Protein AF-0000000067284577 (afdb_homodimer)

pLDDT: mean 89.36, std 8.17, range [52.97, 98.12]

Foldseek 3Di:
DAWLVVVCVVLVHDSVVQVVCCVVVQANAPDADPVPRTGHHDPVCSVSVVQQVVVVVLVDDPVLSSLVPPVPQDPVNVVVRSVVSVVVVVVVVLVVVLVVLVVVVQVVVCVVVVDGDPKDKDKDKDAKFKKKKFKDWQFAPPVHRPCLVVRLVVRCVVCVVQVWDFPPKWKKWWQDDPPDGGGTIIMTITTGPDDDDADPRIDIDMDHIFIWTKIKDWFALVCVVVRVVVSVVVCVSSQKDFDGIKMKIWPDDDVPCRGTTIIMTITGIDHHDD/DAWLVVVCVVLVHDSVVQVVCCVVVQANAPDADPVPRTGHHDPVCSVSVVQQVVVVVLVDDNVLSSLVPPVPDDPVNVVVRSVVSVVVVVVVVLVVVLVVLVVVVQVVCCVVVVDGDPKDKDKDKDAKFKKKKFKDWQFAPPVHRPCLVVRLVVRCVVCVVQVWDFPPKWKKWWQDDPPDGGRTIIMTITTGPDDDDADPRIDIDMDHIFIWTKIKDWFALVCVVVRVVVSVVVCVSSQKDFDGIKMKIWPDDDVPCRGTTIIMTITGIDHHDD

Solvent-accessible surface area (backbone atoms only — not comparable to full-atom values): 29549 Å² total; per-residue (Å²): 123,30,48,46,68,58,48,18,64,76,67,62,42,56,56,67,55,49,51,49,32,31,74,72,62,67,49,63,56,79,42,64,39,86,88,77,63,47,45,22,33,49,82,82,47,48,51,59,51,35,40,53,53,30,46,42,68,60,65,50,49,72,68,57,48,46,49,57,71,36,90,78,49,45,55,63,56,52,47,52,54,50,49,53,48,47,52,52,49,52,52,52,47,51,53,50,50,53,39,47,52,51,45,52,52,52,47,51,47,30,69,73,68,60,36,78,73,91,68,40,60,33,79,45,64,44,72,60,44,43,30,38,26,22,69,46,68,30,59,63,53,75,94,44,68,60,61,48,68,57,32,37,48,50,39,52,52,50,34,52,73,66,73,41,71,59,75,76,38,44,32,40,39,29,72,44,63,89,85,55,59,54,56,36,39,34,27,26,26,33,40,40,87,61,91,66,87,60,54,96,67,37,43,60,51,70,47,70,64,43,42,22,46,29,30,54,43,72,34,45,56,88,56,47,61,55,47,53,52,52,45,53,51,46,35,60,74,70,46,38,39,80,72,55,58,31,36,40,37,34,74,37,72,54,94,88,46,52,60,62,25,32,36,32,42,34,36,26,42,44,75,57,81,125,121,31,48,46,69,58,49,20,63,76,68,62,43,57,57,68,56,50,51,49,32,31,75,71,61,68,49,62,56,79,40,63,40,86,89,77,65,47,46,21,33,48,82,84,47,49,49,58,52,34,40,51,53,28,46,41,68,60,65,50,50,73,68,59,47,44,50,58,69,37,92,76,50,46,54,63,57,52,47,50,53,50,50,50,48,46,51,50,49,53,52,51,46,52,53,49,50,53,40,45,52,51,44,51,51,51,48,50,47,30,67,72,66,60,36,77,72,93,67,39,60,34,80,45,64,44,72,61,45,42,28,38,26,22,69,48,69,29,60,63,55,76,95,44,69,61,60,47,67,57,32,38,49,51,38,52,51,51,33,52,73,66,73,41,72,59,75,76,40,44,31,39,38,30,74,45,63,90,84,58,60,55,56,36,38,34,26,25,26,33,39,40,87,62,91,67,87,61,55,98,66,35,44,61,49,71,46,70,65,43,42,23,47,29,30,54,40,72,33,46,56,87,56,47,60,55,49,52,53,52,45,53,52,48,34,59,74,68,46,38,40,78,72,55,58,32,35,38,37,34,72,38,72,53,92,88,46,50,61,63,26,33,38,33,40,35,36,26,43,44,75,55,82,124

Nearest PDB structures (foldseek):
  6xl6-assembly1_H  TM=8.225E-01  e=4.166E-22  Escherichia coli
  6wl5-assembly4_D  TM=8.149E-01  e=1.110E-11  Escherichia coli
  3q1m-assembly1_A  TM=4.261E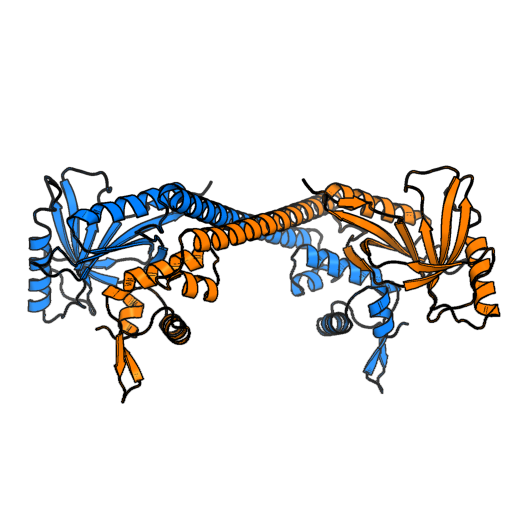-01  e=1.362E-14  Bacillus subtilis
  7zhe-assembly1_A  TM=8.288E-01  e=1.623E-09  Ruminiclostridium cellulolyticum
  3iao-assembly1_A-2  TM=4.170E-01  e=2.390E-13  Bacillus subtilis

Secondary structure (DSSP, 8-state):
-EEHHHHHHHHT--HHHHHHHHHTTSS--SEE-TTT--EEE-GGGHHHHHHHHHHHHTT--HHHHHHHHSTT--HHHHHHHHHHHHHHHHHHHHHHHHHHHHHHHHHHHHHHHSS--S---EEEEEPPEEEEEEEEEEEE-SSS-TTHHHHHHHHHHHHHHTT----S-EEEEE-S-TT--EEEEEEEEEEESS-----SSEEEEEEPPEEEEEEEEEE-GGGHHHHHHHHHHHHHHTTEEE-S-EEEEEEE--TT-TTSEEEEEEEEEEE---/-EEHHHHHHHHT--HHHHHHHHHTTSS--SEE-TTT--EEE-GGGHHHHHHHHHHHHTT--HHHHHHHHSTT--HHHHHHHHHHHHHHHHHHHHHHHHHHHHHHHHHHHHHHHSS--S---EEEEEPPEEEEEEEEEEEE-SSS-TTHHHHHHHHHHHHHHTT----S-EEEEE-S-TT--EEEEEEEEEEESS-----SSEEEEEEPPEEEEEEEEEE-GGGHHHHHHHHHHHHHHTTEEE-S-EEEEEEE--TT-TTSEEEEEEEEEEE---

Structure (mmCIF, N/CA/C/O backbone):
data_AF-0000000067284577-model_v1
#
loop_
_entity.id
_entity.type
_entity.pdbx_description
1 polymer 'Transcriptional regulator, MerR family'
#
loop_
_atom_site.group_PDB
_atom_site.id
_atom_site.type_symbol
_atom_site.label_atom_id
_atom_site.label_alt_id
_atom_site.label_comp_id
_atom_site.label_asym_id
_atom_site.label_entity_id
_atom_site.label_seq_id
_atom_site.pdbx_PDB_ins_code
_atom_site.Cartn_x
_atom_site.Cartn_y
_atom_site.Cartn_z
_atom_site.occupancy
_atom_site.B_iso_or_equiv
_atom_site.auth_seq_id
_atom_site.auth_comp_id
_atom_site.auth_asym_id
_atom_site.auth_atom_id
_atom_site.pdbx_PDB_model_num
ATOM 1 N N . MET A 1 1 ? -10.055 38 3.363 1 83 1 MET A N 1
ATOM 2 C CA . MET A 1 1 ? -9.969 37.094 2.221 1 83 1 MET A CA 1
ATOM 3 C C . MET A 1 1 ? -8.531 37 1.719 1 83 1 MET A C 1
ATOM 5 O O . MET A 1 1 ? -7.797 37.969 1.718 1 83 1 MET A O 1
ATOM 9 N N . LEU A 1 2 ? -8.133 35.781 1.463 1 89.56 2 LEU A N 1
ATOM 10 C CA . LEU A 1 2 ? -6.77 35.5 1.021 1 89.56 2 LEU A CA 1
ATOM 11 C C . LEU A 1 2 ? -6.773 34.875 -0.371 1 89.56 2 LEU A C 1
ATOM 13 O O . LEU A 1 2 ? -7.598 34 -0.664 1 89.56 2 LEU A O 1
ATOM 17 N N . ARG A 1 3 ? -5.887 35.406 -1.19 1 90.75 3 ARG A N 1
ATOM 18 C CA . ARG A 1 3 ? -5.695 34.719 -2.465 1 90.75 3 ARG A CA 1
ATOM 19 C C . ARG A 1 3 ? -5.203 33.281 -2.25 1 90.75 3 ARG A C 1
ATOM 21 O O . ARG A 1 3 ? -4.555 33 -1.244 1 90.75 3 ARG A O 1
ATOM 28 N N . ILE A 1 4 ? -5.473 32.469 -3.215 1 92.62 4 ILE A N 1
ATOM 29 C CA . ILE A 1 4 ? -5.188 31.062 -3.08 1 92.62 4 ILE A CA 1
ATOM 30 C C . ILE A 1 4 ? -3.691 30.844 -2.85 1 92.62 4 ILE A C 1
ATOM 32 O O . ILE A 1 4 ? -3.289 29.953 -2.109 1 92.62 4 ILE A O 1
ATOM 36 N N . GLY A 1 5 ? -2.799 31.609 -3.443 1 91.06 5 GLY A N 1
ATOM 37 C CA . GLY A 1 5 ? -1.363 31.5 -3.238 1 91.06 5 GLY A CA 1
ATOM 38 C C . GLY A 1 5 ? -0.946 31.703 -1.795 1 91.06 5 GLY A C 1
ATOM 39 O O . GLY A 1 5 ? -0.151 30.938 -1.253 1 91.06 5 GLY A O 1
ATOM 40 N N . TYR A 1 6 ? -1.481 32.75 -1.244 1 88.19 6 TYR A N 1
ATOM 41 C CA . TYR A 1 6 ? -1.166 33.031 0.151 1 88.19 6 TYR A CA 1
ATOM 42 C C . TYR A 1 6 ? -1.741 31.969 1.069 1 88.19 6 TYR A C 1
ATOM 44 O O . TYR A 1 6 ? -1.07 31.516 2 1 88.19 6 TYR A O 1
ATOM 52 N N . PHE A 1 7 ? -2.949 31.594 0.809 1 92.5 7 PHE A N 1
ATOM 53 C CA . PHE A 1 7 ? -3.586 30.547 1.588 1 92.5 7 PHE A CA 1
ATOM 54 C C . PHE A 1 7 ? -2.779 29.25 1.515 1 92.5 7 PHE A C 1
ATOM 56 O O . PHE A 1 7 ? -2.633 28.547 2.516 1 92.5 7 PHE A O 1
ATOM 63 N N . SER A 1 8 ? -2.254 28.953 0.362 1 93.81 8 SER A N 1
ATOM 64 C CA . SER A 1 8 ? -1.396 27.797 0.16 1 93.81 8 SER A CA 1
ATOM 65 C C . SER A 1 8 ? -0.155 27.859 1.043 1 93.81 8 SER A C 1
ATOM 67 O O . SER A 1 8 ? 0.21 26.875 1.688 1 93.81 8 SER A O 1
ATOM 69 N N . ARG A 1 9 ? 0.398 28.969 1.199 1 88.5 9 ARG A N 1
ATOM 70 C CA . ARG A 1 9 ? 1.612 29.156 1.987 1 88.5 9 ARG A CA 1
ATOM 71 C C . ARG A 1 9 ? 1.335 28.969 3.475 1 88.5 9 ARG A C 1
ATOM 73 O O . ARG A 1 9 ? 2.084 28.281 4.168 1 88.5 9 ARG A O 1
ATOM 80 N N . ILE A 1 10 ? 0.249 29.531 3.891 1 88.31 10 ILE A N 1
ATOM 81 C CA . ILE A 1 10 ? -0.082 29.484 5.309 1 88.31 10 ILE A CA 1
ATOM 82 C C . ILE A 1 10 ? -0.456 28.047 5.707 1 88.31 10 ILE A C 1
ATOM 84 O O . ILE A 1 10 ? -0.113 27.594 6.801 1 88.31 10 ILE A O 1
ATOM 88 N N . SER A 1 11 ? -1.151 27.391 4.895 1 91.5 11 SER A N 1
ATOM 89 C CA . SER A 1 11 ? -1.652 26.047 5.211 1 91.5 11 SER A CA 1
ATOM 90 C C . SER A 1 11 ? -0.618 24.984 4.887 1 91.5 11 SER A C 1
ATOM 92 O O . SER A 1 11 ? -0.752 23.828 5.312 1 91.5 11 SER A O 1
ATOM 94 N N . GLN A 1 12 ? 0.369 25.328 4.141 1 92.5 12 GLN A N 1
ATOM 95 C CA . GLN A 1 12 ? 1.373 24.391 3.648 1 92.5 12 GLN A CA 1
ATOM 96 C C . GLN A 1 12 ? 0.736 23.312 2.777 1 92.5 12 GLN A C 1
ATOM 98 O O . GLN A 1 12 ? 1.044 22.125 2.926 1 92.5 12 GLN A O 1
ATOM 103 N N . VAL A 1 13 ? -0.274 23.703 1.984 1 94.44 13 VAL A N 1
ATOM 104 C CA . VAL A 1 13 ? -0.917 22.812 1.017 1 94.44 13 VAL A CA 1
ATOM 105 C C . VAL A 1 13 ? -0.779 23.406 -0.387 1 94.44 13 VAL A C 1
ATOM 107 O O . VAL A 1 13 ? -0.964 24.609 -0.587 1 94.44 13 VAL A O 1
ATOM 110 N N . ALA A 1 14 ? -0.468 22.594 -1.304 1 95.44 14 ALA A N 1
ATOM 111 C CA . ALA A 1 14 ? -0.216 23.047 -2.67 1 95.44 14 ALA A CA 1
ATOM 112 C C . ALA A 1 14 ? -1.476 23.641 -3.293 1 95.44 14 ALA A C 1
ATOM 114 O O . ALA A 1 14 ? -2.586 23.156 -3.037 1 95.44 14 ALA A O 1
ATOM 115 N N . VAL A 1 15 ? -1.222 24.641 -4.156 1 95.69 15 VAL A N 1
ATOM 116 C CA . VAL A 1 15 ? -2.307 25.344 -4.836 1 95.69 15 VAL A CA 1
ATOM 117 C C . VAL A 1 15 ? -3.141 24.344 -5.641 1 95.69 15 VAL A C 1
ATOM 119 O O . VAL A 1 15 ? -4.371 24.406 -5.633 1 95.69 15 VAL A O 1
ATOM 122 N N . GLN A 1 16 ? -2.445 23.422 -6.25 1 95.88 16 GLN A N 1
ATOM 123 C CA . GLN A 1 16 ? -3.145 22.438 -7.059 1 95.88 16 GLN A CA 1
ATOM 124 C C . GLN A 1 16 ? -4.074 21.578 -6.199 1 95.88 16 GLN A C 1
ATOM 126 O O . GLN A 1 16 ? -5.184 21.25 -6.617 1 95.88 16 GLN A O 1
ATOM 131 N N . THR A 1 17 ? -3.65 21.25 -5.094 1 95.81 17 THR A N 1
ATOM 132 C CA . THR A 1 17 ? -4.461 20.469 -4.168 1 95.81 17 THR A CA 1
ATOM 133 C C . THR A 1 17 ? -5.68 21.266 -3.711 1 95.81 17 THR A C 1
ATOM 135 O O . THR A 1 17 ? -6.789 20.734 -3.637 1 95.81 17 THR A O 1
ATOM 138 N N . LEU A 1 18 ? -5.5 22.578 -3.422 1 95.81 18 LEU A N 1
ATOM 139 C CA . LEU A 1 18 ? -6.605 23.438 -3.023 1 95.81 18 LEU A CA 1
ATOM 140 C C . LEU A 1 18 ? -7.637 23.547 -4.141 1 95.81 18 LEU A C 1
ATOM 142 O O . LEU A 1 18 ? -8.844 23.531 -3.885 1 95.81 18 LEU A O 1
ATOM 146 N N . ARG A 1 19 ? -7.148 23.625 -5.332 1 94.19 19 ARG A N 1
ATOM 147 C CA . ARG A 1 19 ? -8.039 23.672 -6.484 1 94.19 19 ARG A CA 1
ATOM 148 C C . ARG A 1 19 ? -8.836 22.375 -6.609 1 94.19 19 ARG A C 1
ATOM 150 O O . ARG A 1 19 ? -10.031 22.391 -6.918 1 94.19 19 ARG A O 1
ATOM 157 N N . TYR A 1 20 ? -8.109 21.375 -6.441 1 95.44 20 TYR A N 1
ATOM 158 C CA . TYR A 1 20 ? -8.758 20.062 -6.5 1 95.44 20 TYR A CA 1
ATOM 159 C C . TYR A 1 20 ? -9.836 19.938 -5.434 1 95.44 20 TYR A C 1
ATOM 161 O O . TYR A 1 20 ? -10.93 19.453 -5.707 1 95.44 20 TYR A O 1
ATOM 169 N N . TYR A 1 21 ? -9.555 20.359 -4.223 1 95.75 21 TYR A N 1
ATOM 170 C CA . TYR A 1 21 ? -10.531 20.312 -3.137 1 95.75 21 TYR A CA 1
ATOM 171 C C . TYR A 1 21 ? -11.734 21.188 -3.455 1 95.75 21 TYR A C 1
ATOM 173 O O . TYR A 1 21 ? -12.867 20.859 -3.088 1 95.75 21 TYR A O 1
ATOM 181 N N . ASP A 1 22 ? -11.5 22.312 -4.082 1 94.38 22 ASP A N 1
ATOM 182 C CA . ASP A 1 22 ? -12.586 23.172 -4.531 1 94.38 22 ASP A CA 1
ATOM 183 C C . ASP A 1 22 ? -13.469 22.453 -5.547 1 94.38 22 ASP A C 1
ATOM 185 O O . ASP A 1 22 ? -14.695 22.438 -5.41 1 94.38 22 ASP A O 1
ATOM 189 N N . LYS A 1 23 ? -12.812 21.812 -6.512 1 93.69 23 LYS A N 1
ATOM 190 C CA . LYS A 1 23 ? -13.531 21.078 -7.551 1 93.69 23 LYS A CA 1
ATOM 191 C C . LYS A 1 23 ? -14.414 19.984 -6.949 1 93.69 23 LYS A C 1
ATOM 193 O O . LYS A 1 23 ? -15.523 19.75 -7.422 1 93.69 23 LYS A O 1
ATOM 198 N N . LEU A 1 24 ? -13.992 19.406 -5.914 1 93 24 LEU A N 1
ATOM 199 C CA . LEU A 1 24 ? -14.719 18.297 -5.281 1 93 24 LEU A CA 1
ATOM 200 C C . LEU A 1 24 ? -15.742 18.828 -4.277 1 93 24 LEU A C 1
ATOM 202 O O . LEU A 1 24 ? -16.5 18.062 -3.689 1 93 24 LEU A O 1
ATOM 206 N N . GLY A 1 25 ? -15.695 20.109 -4.023 1 92.69 25 GLY A N 1
ATOM 207 C CA . GLY A 1 25 ? -16.625 20.719 -3.084 1 92.69 25 GLY A CA 1
ATOM 208 C C . GLY A 1 25 ? -16.203 20.531 -1.635 1 92.69 25 GLY A C 1
ATOM 209 O O . GLY A 1 25 ? -17 20.781 -0.722 1 92.69 25 GLY A O 1
ATOM 210 N N . LEU A 1 26 ? -15.047 20.094 -1.365 1 94.5 26 LEU A N 1
ATOM 211 C CA . LEU A 1 26 ? -14.555 19.859 -0.012 1 94.5 26 LEU A CA 1
ATOM 212 C C . LEU A 1 26 ? -14.195 21.188 0.67 1 94.5 26 LEU A C 1
ATOM 214 O O . LEU A 1 26 ? -14.508 21.375 1.847 1 94.5 26 LEU A O 1
ATOM 218 N N . LEU A 1 27 ? -13.516 22.078 -0.032 1 95.19 27 LEU A N 1
ATOM 219 C CA . LEU A 1 27 ? -13.094 23.391 0.44 1 95.19 27 LEU A CA 1
ATOM 220 C C . LEU A 1 27 ? -13.289 24.453 -0.645 1 95.19 27 LEU A C 1
ATOM 222 O O . LEU A 1 27 ? -12.359 24.734 -1.408 1 95.19 27 LEU A O 1
ATOM 226 N N . ARG A 1 28 ? -14.43 25.016 -0.614 1 94.88 28 ARG A N 1
ATOM 227 C CA . ARG A 1 28 ? -14.75 26.031 -1.614 1 94.88 28 ARG A CA 1
ATOM 228 C C . ARG A 1 28 ? -14.219 27.391 -1.197 1 94.88 28 ARG A C 1
ATOM 230 O O . ARG A 1 28 ? -14.297 27.766 -0.026 1 94.88 28 ARG A O 1
ATOM 237 N N . PRO A 1 29 ? -13.703 28.078 -2.225 1 95.31 29 PRO A N 1
ATOM 238 C CA . PRO A 1 29 ? -13.305 29.438 -1.893 1 95.31 29 PRO A CA 1
ATOM 239 C C . PRO A 1 29 ? -14.484 30.297 -1.441 1 95.31 29 PRO A C 1
ATOM 241 O O . PRO A 1 29 ? -15.625 30.062 -1.854 1 95.31 29 PRO A O 1
ATOM 244 N N . VAL A 1 30 ? -14.227 31.234 -0.555 1 94.81 30 VAL A N 1
ATOM 245 C CA . VAL A 1 30 ? -15.281 32.125 -0.06 1 94.81 30 VAL A CA 1
ATOM 246 C C . VAL A 1 30 ? -15.734 33.062 -1.176 1 94.81 30 VAL A C 1
ATOM 248 O O . VAL A 1 30 ? -16.891 33.5 -1.191 1 94.81 30 VAL A O 1
ATOM 251 N N . HIS A 1 31 ? -14.773 33.344 -2.086 1 92.69 31 HIS A N 1
ATOM 252 C CA . HIS A 1 31 ? -15.102 34.219 -3.201 1 92.69 31 HIS A CA 1
ATOM 253 C C . HIS A 1 31 ? -14.289 33.875 -4.441 1 92.69 31 HIS A C 1
ATOM 255 O O . HIS A 1 31 ? -13.117 33.5 -4.34 1 92.69 31 HIS A O 1
ATOM 261 N N . VAL A 1 32 ? -14.922 33.875 -5.559 1 91.56 32 VAL A N 1
ATOM 262 C CA . VAL A 1 32 ? -14.242 33.719 -6.84 1 91.56 32 VAL A CA 1
ATOM 263 C C . VAL A 1 32 ? -14.492 34.938 -7.719 1 91.56 32 VAL A C 1
ATOM 265 O O . VAL A 1 32 ? -15.648 35.312 -7.961 1 91.56 32 VAL A O 1
ATOM 268 N N . ASP A 1 33 ? -13.359 35.5 -8.094 1 88.81 33 ASP A N 1
ATOM 269 C CA . ASP A 1 33 ? -13.523 36.656 -8.953 1 88.81 33 ASP A CA 1
ATOM 270 C C . ASP A 1 33 ? -14.094 36.281 -10.312 1 88.81 33 ASP A C 1
ATOM 272 O O . ASP A 1 33 ? -13.555 35.406 -10.992 1 88.81 33 ASP A O 1
ATOM 276 N N . HIS A 1 34 ? -15.141 36.906 -10.695 1 86.81 34 HIS A N 1
ATOM 277 C CA . HIS A 1 34 ? -15.852 36.562 -11.922 1 86.81 34 HIS A CA 1
ATOM 278 C C . HIS A 1 34 ? -15.047 36.906 -13.156 1 86.81 34 HIS A C 1
ATOM 280 O O . HIS A 1 34 ? -15.227 36.312 -14.219 1 86.81 34 HIS A O 1
ATOM 286 N N . PHE A 1 35 ? -14.227 37.938 -13.031 1 87.38 35 PHE A N 1
ATOM 287 C CA . PHE A 1 35 ? -13.469 38.406 -14.18 1 87.38 35 PHE A CA 1
ATOM 288 C C . PHE A 1 35 ? -12.148 37.656 -14.312 1 87.38 35 PHE A C 1
ATOM 290 O O . PHE A 1 35 ? -11.766 37.25 -15.406 1 87.38 35 PHE A O 1
ATOM 297 N N . THR A 1 36 ? -11.43 37.312 -13.188 1 86.38 36 THR A N 1
ATOM 298 C CA . THR A 1 36 ? -10.078 36.75 -13.227 1 86.38 36 THR A CA 1
ATOM 299 C C . THR A 1 36 ? -10.102 35.281 -12.836 1 86.38 36 THR A C 1
ATOM 301 O O . THR A 1 36 ? -9.117 34.562 -13.031 1 86.38 36 THR A O 1
ATOM 304 N N . SER A 1 37 ? -11.188 34.844 -12.352 1 85.94 37 SER A N 1
ATOM 305 C CA . SER A 1 37 ? -11.359 33.469 -11.898 1 85.94 37 SER A CA 1
ATOM 306 C C . SER A 1 37 ? -10.461 33.156 -10.695 1 85.94 37 SER A C 1
ATOM 308 O O . SER A 1 37 ? -10.273 32 -10.336 1 85.94 37 SER A O 1
ATOM 310 N N . TYR A 1 38 ? -9.914 34.281 -10.156 1 89.31 38 TYR A N 1
ATOM 311 C CA . TYR A 1 38 ? -9.062 34.094 -8.992 1 89.31 38 TYR A CA 1
ATOM 312 C C . TYR A 1 38 ? -9.875 33.625 -7.789 1 89.31 38 TYR A C 1
ATOM 314 O O . TYR A 1 38 ? -10.969 34.156 -7.539 1 89.31 38 TYR A O 1
ATOM 322 N N . ARG A 1 39 ? -9.375 32.625 -7.047 1 91.56 39 ARG A N 1
ATOM 323 C CA . ARG A 1 39 ? -10.016 32.094 -5.855 1 91.56 39 ARG A CA 1
ATOM 324 C C . ARG A 1 39 ? -9.516 32.781 -4.598 1 91.56 39 ARG A C 1
ATOM 326 O O . ARG A 1 39 ? -8.312 33 -4.434 1 91.56 39 ARG A O 1
ATOM 333 N N . TYR A 1 40 ? -10.438 33.156 -3.734 1 94.5 40 TYR A N 1
ATOM 334 C CA . TYR A 1 40 ? -10.125 33.75 -2.443 1 94.5 40 TYR A CA 1
ATOM 335 C C . TYR A 1 40 ? -10.641 32.906 -1.298 1 94.5 40 TYR A C 1
ATOM 337 O O . TYR A 1 40 ? -11.789 32.438 -1.314 1 94.5 40 TYR A O 1
ATOM 345 N N . TYR A 1 41 ? -9.758 32.656 -0.357 1 95.38 41 TYR A N 1
ATOM 346 C CA . TYR A 1 41 ? -10.086 31.859 0.826 1 95.38 41 TYR A CA 1
ATOM 347 C C . TYR A 1 41 ? -10.055 32.719 2.082 1 95.38 41 TYR A C 1
ATOM 349 O O . TYR A 1 41 ? -9.531 33.844 2.061 1 95.38 41 TYR A O 1
ATOM 357 N N . SER A 1 42 ? -10.742 32.188 3.113 1 93.75 42 SER A N 1
ATOM 358 C CA . SER A 1 42 ? -10.703 32.812 4.43 1 93.75 42 SER A CA 1
ATOM 359 C C . SER A 1 42 ? -9.828 32 5.395 1 93.75 42 SER A C 1
ATOM 361 O O . SER A 1 42 ? -9.766 30.781 5.316 1 93.75 42 SER A O 1
ATOM 363 N N . ILE A 1 43 ? -9.133 32.719 6.328 1 91.19 43 ILE A N 1
ATOM 364 C CA . ILE A 1 43 ? -8.336 32.062 7.367 1 91.19 43 ILE A CA 1
ATOM 365 C C . ILE A 1 43 ? -9.234 31.156 8.195 1 91.19 43 ILE A C 1
ATOM 367 O O . ILE A 1 43 ? -8.766 30.141 8.734 1 91.19 43 ILE A O 1
ATOM 371 N N . GLU A 1 44 ? -10.492 31.469 8.25 1 91.69 44 GLU A N 1
ATOM 372 C CA . GLU A 1 44 ? -11.453 30.703 9.039 1 91.69 44 GLU A CA 1
ATOM 373 C C . GLU A 1 44 ? -11.711 29.344 8.414 1 91.69 44 GLU A C 1
ATOM 375 O O . GLU A 1 44 ? -12.336 28.469 9.031 1 91.69 44 GLU A O 1
ATOM 380 N N . GLN A 1 45 ? -11.188 29.109 7.25 1 94.06 45 GLN A N 1
ATOM 381 C CA . GLN A 1 45 ? -11.367 27.828 6.582 1 94.06 45 GLN A CA 1
ATOM 382 C C . GLN A 1 45 ? -10.25 26.859 6.945 1 94.06 45 GLN A C 1
ATOM 384 O O . GLN A 1 45 ? -10.289 25.688 6.57 1 94.06 45 GLN A O 1
ATOM 389 N N . LEU A 1 46 ? -9.234 27.25 7.711 1 93.56 46 LEU A N 1
ATOM 390 C CA . LEU A 1 46 ? -8.07 26.453 8.047 1 93.56 46 LEU A CA 1
ATOM 391 C C . LEU A 1 46 ? -8.477 25.219 8.859 1 93.56 46 LEU A C 1
ATOM 393 O O . LEU A 1 46 ? -8.008 24.109 8.594 1 93.56 46 LEU A O 1
ATOM 397 N N . PRO A 1 47 ? -9.383 25.391 9.828 1 91.62 47 PRO A N 1
ATOM 398 C CA . PRO A 1 47 ? -9.781 24.203 10.594 1 91.62 47 PRO A CA 1
ATOM 399 C C . PRO A 1 47 ? -10.43 23.141 9.711 1 91.62 47 PRO A C 1
ATOM 401 O O . PRO A 1 47 ? -10.18 21.938 9.898 1 91.62 47 PRO A O 1
ATOM 404 N N . ARG A 1 48 ? -11.258 23.609 8.828 1 92 48 ARG A N 1
ATOM 405 C CA . ARG A 1 48 ? -11.867 22.656 7.902 1 92 48 ARG A CA 1
ATOM 406 C C . ARG A 1 48 ? -10.812 21.953 7.062 1 92 48 ARG A C 1
ATOM 408 O O . ARG A 1 48 ? -10.875 20.734 6.863 1 92 48 ARG A O 1
ATOM 415 N N . LEU A 1 49 ? -9.844 22.688 6.543 1 94.81 49 LEU A N 1
ATOM 416 C CA . LEU A 1 49 ? -8.75 22.109 5.773 1 94.81 49 LEU A CA 1
ATOM 417 C C . LEU A 1 49 ? -7.98 21.094 6.613 1 94.81 49 LEU A C 1
ATOM 419 O O . LEU A 1 49 ? -7.66 20 6.133 1 94.81 49 LEU A O 1
ATOM 423 N N . ASN A 1 50 ? -7.691 21.391 7.836 1 93.5 50 ASN A N 1
ATOM 424 C CA . ASN A 1 50 ? -6.992 20.484 8.734 1 93.5 50 ASN A CA 1
ATOM 425 C C . ASN A 1 50 ? -7.766 19.172 8.914 1 93.5 50 ASN A C 1
ATOM 427 O O . ASN A 1 50 ? -7.168 18.094 8.969 1 93.5 50 ASN A O 1
ATOM 431 N N . ARG A 1 51 ? -9.031 19.375 9.055 1 91.56 51 ARG A N 1
ATOM 432 C CA . ARG A 1 51 ? -9.883 18.203 9.195 1 91.56 51 ARG A CA 1
ATOM 433 C C . ARG A 1 51 ? -9.797 17.312 7.953 1 91.56 51 ARG A C 1
ATOM 435 O O . ARG A 1 51 ? -9.68 16.094 8.062 1 91.56 51 ARG A O 1
ATOM 442 N N . ILE A 1 52 ? -9.891 17.922 6.82 1 94.38 52 ILE A N 1
ATOM 443 C CA . ILE A 1 52 ? -9.766 17.188 5.566 1 94.38 52 ILE A CA 1
ATOM 444 C C . ILE A 1 52 ? -8.438 16.438 5.543 1 94.38 52 ILE A C 1
ATOM 446 O O . ILE A 1 52 ? -8.414 15.227 5.266 1 94.38 52 ILE A O 1
ATOM 450 N N . LEU A 1 53 ? -7.359 17.078 5.867 1 94.88 53 LEU A N 1
ATOM 451 C CA . LEU A 1 53 ? -6.023 16.484 5.84 1 94.88 53 LEU A CA 1
ATOM 452 C C . LEU A 1 53 ? -5.902 15.359 6.859 1 94.88 53 LEU A C 1
ATOM 454 O O . LEU A 1 53 ? -5.309 14.32 6.574 1 94.88 53 LEU A O 1
ATOM 458 N N . ALA A 1 54 ? -6.426 15.562 8.023 1 91.56 54 ALA A N 1
ATOM 459 C CA . ALA A 1 54 ? -6.367 14.555 9.086 1 91.56 54 ALA A CA 1
ATOM 460 C C . ALA A 1 54 ? -7.129 13.297 8.68 1 91.56 54 ALA A C 1
ATOM 462 O O . ALA A 1 54 ? -6.645 12.18 8.883 1 91.56 54 ALA A O 1
ATOM 463 N N . LEU A 1 55 ? -8.344 13.516 8.18 1 91.56 55 LEU A N 1
ATOM 464 C CA . LEU A 1 55 ? -9.156 12.383 7.758 1 91.56 55 LEU A CA 1
ATOM 465 C C . LEU A 1 55 ? -8.492 11.641 6.598 1 91.56 55 LEU A C 1
ATOM 467 O O . LEU A 1 55 ? -8.531 10.414 6.535 1 91.56 55 LEU A O 1
ATOM 471 N N . LYS A 1 56 ? -7.914 12.422 5.707 1 93 56 LYS A N 1
ATOM 472 C CA . LYS A 1 56 ? -7.156 11.828 4.609 1 93 56 LYS A CA 1
ATOM 473 C C . LYS A 1 56 ? -6.008 10.977 5.137 1 93 56 LYS A C 1
ATOM 475 O O . LYS A 1 56 ? -5.758 9.883 4.625 1 93 56 LYS A O 1
ATOM 480 N N . ASP A 1 57 ? -5.336 11.469 6.125 1 90.81 57 ASP A N 1
ATOM 481 C CA . ASP A 1 57 ? -4.203 10.766 6.719 1 90.81 57 ASP A CA 1
ATOM 482 C C . ASP A 1 57 ? -4.641 9.43 7.328 1 90.81 57 ASP A C 1
ATOM 484 O O . ASP A 1 57 ? -3.842 8.5 7.43 1 90.81 57 ASP A O 1
ATOM 488 N N . LEU A 1 58 ? -5.941 9.391 7.734 1 88.44 58 LEU A N 1
ATOM 489 C CA . LEU A 1 58 ? -6.484 8.148 8.266 1 88.44 58 LEU A CA 1
ATOM 490 C C . LEU A 1 58 ? -6.762 7.148 7.148 1 88.44 58 LEU A C 1
ATOM 492 O O . LEU A 1 58 ? -7.027 5.973 7.41 1 88.44 58 LEU A O 1
ATOM 496 N N . GLY A 1 59 ? -6.695 7.641 5.953 1 90.12 59 GLY A N 1
ATOM 497 C CA . GLY A 1 59 ? -6.863 6.738 4.824 1 90.12 59 GLY A CA 1
ATOM 498 C C . GLY A 1 59 ? -8.258 6.785 4.227 1 90.12 59 GLY A C 1
ATOM 499 O O . GLY A 1 59 ? -8.617 5.926 3.42 1 90.12 59 GLY A O 1
ATOM 500 N N . LEU A 1 60 ? -9.086 7.73 4.629 1 91 60 LEU A N 1
ATOM 501 C CA . LEU A 1 60 ? -10.414 7.867 4.043 1 91 60 LEU A CA 1
ATOM 502 C C . LEU A 1 60 ? -10.336 8.5 2.656 1 91 60 LEU A C 1
ATOM 504 O O . LEU A 1 60 ? -9.477 9.352 2.404 1 91 60 LEU A O 1
ATOM 508 N N . SER A 1 61 ? -11.211 8.039 1.804 1 92.25 61 SER A N 1
ATOM 509 C CA . SER A 1 61 ? -11.281 8.617 0.463 1 92.25 61 SER A CA 1
ATOM 510 C C . SER A 1 61 ? -11.859 10.023 0.494 1 92.25 61 SER A C 1
ATOM 512 O O . SER A 1 61 ? -12.547 10.398 1.448 1 92.25 61 SER A O 1
ATOM 514 N N . LEU A 1 62 ? -11.586 10.766 -0.551 1 93.06 62 LEU A N 1
ATOM 515 C CA . LEU A 1 62 ? -12.102 12.133 -0.624 1 93.06 62 LEU A CA 1
ATOM 516 C C . LEU A 1 62 ? -13.625 12.133 -0.648 1 93.06 62 LEU A C 1
ATOM 518 O O . LEU A 1 62 ? -14.25 13.055 -0.115 1 93.06 62 LEU A O 1
ATOM 522 N N . ASN A 1 63 ? -14.219 11.102 -1.231 1 90.69 63 ASN A N 1
ATOM 523 C CA . ASN A 1 63 ? -15.672 10.984 -1.223 1 90.69 63 ASN A CA 1
ATOM 524 C C . ASN A 1 63 ? -16.203 10.758 0.189 1 90.69 63 ASN A C 1
ATOM 526 O O . ASN A 1 63 ? -17.203 11.367 0.583 1 90.69 63 ASN A O 1
ATOM 530 N N . GLN A 1 64 ? -15.625 9.883 0.901 1 89.19 64 GLN A N 1
ATOM 531 C CA . GLN A 1 64 ? -16 9.656 2.293 1 89.19 64 GLN A CA 1
ATOM 532 C C . GLN A 1 64 ? -15.844 10.93 3.119 1 89.19 64 GLN A C 1
ATOM 534 O O . GLN A 1 64 ? -16.703 11.258 3.938 1 89.19 64 GLN A O 1
ATOM 539 N N . ILE A 1 65 ? -14.758 11.688 2.895 1 92.44 65 ILE A N 1
ATOM 540 C CA . ILE A 1 65 ? -14.477 12.914 3.633 1 92.44 65 ILE A CA 1
ATOM 541 C C . ILE A 1 65 ? -15.555 13.961 3.334 1 92.44 65 ILE A C 1
ATOM 543 O O . ILE A 1 65 ? -16.031 14.641 4.238 1 92.44 65 ILE A O 1
ATOM 547 N N . ALA A 1 66 ? -15.922 14.055 2.105 1 90.62 66 ALA A N 1
ATOM 548 C CA . ALA A 1 66 ? -16.984 14.984 1.719 1 90.62 66 ALA A CA 1
ATOM 549 C C . ALA A 1 66 ? -18.266 14.688 2.48 1 90.62 66 ALA A C 1
ATOM 551 O O . ALA A 1 66 ? -18.938 15.609 2.959 1 90.62 66 ALA A O 1
ATOM 552 N N . ARG A 1 67 ? -18.594 13.484 2.619 1 86.81 67 ARG A N 1
ATOM 553 C CA . ARG A 1 67 ? -19.781 13.07 3.346 1 86.81 67 ARG A CA 1
ATOM 554 C C . ARG A 1 67 ? -19.688 13.445 4.82 1 86.81 67 ARG A C 1
ATOM 556 O O . ARG A 1 67 ? -20.641 13.953 5.406 1 86.81 67 ARG A O 1
ATOM 563 N N . ILE A 1 68 ? -18.562 13.195 5.391 1 85.88 68 ILE A N 1
ATOM 564 C CA . ILE A 1 68 ? -18.344 13.461 6.809 1 85.88 68 ILE A CA 1
ATOM 565 C C . ILE A 1 68 ? -18.469 14.953 7.082 1 85.88 68 ILE A C 1
ATOM 567 O O . ILE A 1 68 ? -19.016 15.359 8.109 1 85.88 68 ILE A O 1
ATOM 571 N N . LEU A 1 69 ? -17.891 15.734 6.164 1 86.5 69 LEU A N 1
ATOM 572 C CA . LEU A 1 69 ? -17.875 17.188 6.367 1 86.5 69 LEU A CA 1
ATOM 573 C C . LEU A 1 69 ? -19.266 17.781 6.176 1 86.5 69 LEU A C 1
ATOM 575 O O . LEU A 1 69 ? -19.516 18.906 6.605 1 86.5 69 LEU A O 1
ATOM 579 N N . GLU A 1 70 ? -20.016 16.984 5.574 1 78.62 70 GLU A N 1
ATOM 580 C CA . GLU A 1 70 ? -21.391 17.438 5.422 1 78.62 70 GLU A CA 1
ATOM 581 C C . GLU A 1 70 ? -22.172 17.328 6.734 1 78.62 70 GLU A C 1
ATOM 583 O O . GLU A 1 70 ? -21.906 16.422 7.531 1 78.62 70 GLU A O 1
ATOM 588 N N . GLU A 1 71 ? -22.719 18.453 7.316 1 65.81 71 GLU A N 1
ATOM 589 C CA . GLU A 1 71 ? -23.344 18.688 8.609 1 65.81 71 GLU A CA 1
ATOM 590 C C . GLU A 1 71 ? -24.234 17.5 9.008 1 65.81 71 GLU A C 1
ATOM 592 O O . GLU A 1 71 ? -24.453 17.25 10.195 1 65.81 71 GLU A O 1
ATOM 597 N N . ASP A 1 72 ? -24.531 16.625 8.141 1 65.94 72 ASP A N 1
ATOM 598 C CA . ASP A 1 72 ? -25.578 15.688 8.516 1 65.94 72 ASP A CA 1
ATOM 599 C C . ASP A 1 72 ? -25.016 14.281 8.727 1 65.94 72 ASP A C 1
ATOM 601 O O . ASP A 1 72 ? -25.766 13.328 8.922 1 65.94 72 ASP A O 1
ATOM 605 N N . VAL A 1 73 ? -23.719 14.281 8.781 1 69.44 73 VAL A N 1
ATOM 606 C CA . VAL A 1 73 ? -23.25 12.906 8.93 1 69.44 73 VAL A CA 1
ATOM 607 C C . VAL A 1 73 ? -23.219 12.531 10.414 1 69.44 73 VAL A C 1
ATOM 609 O O . VAL A 1 73 ? -22.688 13.289 11.234 1 69.44 73 VAL A O 1
ATOM 612 N N . SER A 1 74 ? -23.922 11.508 10.766 1 77.12 74 SER A N 1
ATOM 613 C CA . SER A 1 74 ? -24.031 11.047 12.148 1 77.12 74 SER A CA 1
ATOM 614 C C . SER A 1 74 ? -22.719 10.43 12.625 1 77.12 74 SER A C 1
ATOM 616 O O . SER A 1 74 ? -21.922 9.969 11.812 1 77.12 74 SER A O 1
ATOM 618 N N . ALA A 1 75 ? -22.531 10.625 13.906 1 79.19 75 ALA A N 1
ATOM 619 C CA . ALA A 1 75 ? -21.406 9.961 14.547 1 79.19 75 ALA A CA 1
ATOM 620 C C . ALA A 1 75 ? -21.359 8.477 14.195 1 79.19 75 ALA A C 1
ATOM 622 O O . ALA A 1 75 ? -20.297 7.895 14.023 1 79.19 75 ALA A O 1
ATOM 623 N N . ASN A 1 76 ? -22.5 7.918 13.938 1 81.5 76 ASN A N 1
ATOM 624 C CA . ASN A 1 76 ? -22.594 6.504 13.594 1 81.5 76 ASN A CA 1
ATOM 625 C C . ASN A 1 76 ? -22.062 6.227 12.195 1 81.5 76 ASN A C 1
ATOM 627 O O . ASN A 1 76 ? -21.406 5.207 11.961 1 81.5 76 ASN A O 1
ATOM 631 N N . GLU A 1 77 ? -22.391 7.066 11.375 1 84.25 77 GLU A N 1
ATOM 632 C CA . GLU A 1 77 ? -21.906 6.887 10.008 1 84.25 77 GLU A CA 1
ATOM 633 C C . GLU A 1 77 ? -20.391 7.02 9.93 1 84.25 77 GLU A C 1
ATOM 635 O O . GLU A 1 77 ? -19.734 6.27 9.211 1 84.25 77 GLU A O 1
ATOM 640 N N . ILE A 1 78 ? -19.875 7.91 10.68 1 85.81 78 ILE A N 1
ATOM 641 C CA . ILE A 1 78 ? -18.422 8.102 10.719 1 85.81 78 ILE A CA 1
ATOM 642 C C . ILE A 1 78 ? -17.766 6.859 11.305 1 85.81 78 ILE A C 1
ATOM 644 O O . ILE A 1 78 ? -16.75 6.383 10.781 1 85.81 78 ILE A O 1
ATOM 648 N N . ARG A 1 79 ? -18.375 6.371 12.32 1 87.06 79 ARG A N 1
ATOM 649 C CA . ARG A 1 79 ? -17.891 5.152 12.945 1 87.06 79 ARG A CA 1
ATOM 650 C C . ARG A 1 79 ? -17.844 4 11.945 1 87.06 79 ARG A C 1
ATOM 652 O O . ARG A 1 79 ? -16.859 3.248 11.906 1 87.06 79 ARG A O 1
ATOM 659 N N . GLY A 1 80 ? -18.875 3.926 11.195 1 88.75 80 GLY A N 1
ATOM 660 C CA . GLY A 1 80 ? -18.906 2.885 10.18 1 88.75 80 GLY A CA 1
ATOM 661 C C . GLY A 1 80 ? -17.781 3 9.18 1 88.75 80 GLY A C 1
ATOM 662 O O . GLY A 1 80 ? -17.141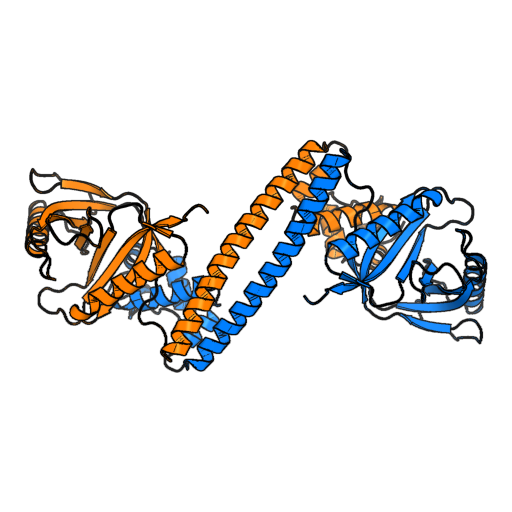 1.999 8.828 1 88.75 80 GLY A O 1
ATOM 663 N N . MET A 1 81 ? -17.484 4.172 8.742 1 89.88 81 MET A N 1
ATOM 664 C CA . MET A 1 81 ? -16.422 4.41 7.773 1 89.88 81 MET A CA 1
ATOM 665 C C . MET A 1 81 ? -15.055 4.066 8.375 1 89.88 81 MET A C 1
ATOM 667 O O . MET A 1 81 ? -14.219 3.443 7.719 1 89.88 81 MET A O 1
ATOM 671 N N . LEU A 1 82 ? -14.844 4.453 9.562 1 90.81 82 LEU A N 1
ATOM 672 C CA . LEU A 1 82 ? -13.562 4.219 10.227 1 90.81 82 LEU A CA 1
ATOM 673 C C . LEU A 1 82 ? -13.367 2.738 10.531 1 90.81 82 LEU A C 1
ATOM 675 O O . LEU A 1 82 ? -12.242 2.234 10.469 1 90.81 82 LEU A O 1
ATOM 679 N N . ARG A 1 83 ? -14.477 2.059 10.852 1 91.62 83 ARG A N 1
ATOM 680 C CA . ARG A 1 83 ? -14.391 0.618 11.07 1 91.62 83 ARG A CA 1
ATOM 681 C C . ARG A 1 83 ? -14.016 -0.11 9.781 1 91.62 83 ARG A C 1
ATOM 683 O O . ARG A 1 83 ? -13.242 -1.069 9.812 1 91.62 83 ARG A O 1
ATOM 690 N N . PHE A 1 84 ? -14.656 0.326 8.781 1 91.81 84 PHE A N 1
ATOM 691 C CA . PHE A 1 84 ? -14.305 -0.247 7.484 1 91.81 84 PHE A CA 1
ATOM 692 C C . PHE A 1 84 ? -12.828 -0.027 7.18 1 91.81 84 PHE A C 1
ATOM 694 O O . PHE A 1 84 ? -12.133 -0.954 6.762 1 91.81 84 PHE A O 1
ATOM 701 N N . ARG A 1 85 ? -12.328 1.154 7.398 1 92.88 85 ARG A N 1
ATOM 702 C CA . ARG A 1 85 ? -10.922 1.465 7.184 1 92.88 85 ARG A CA 1
ATOM 703 C C . ARG A 1 85 ? -10.023 0.626 8.094 1 92.88 85 ARG A C 1
ATOM 705 O O . ARG A 1 85 ? -8.977 0.14 7.668 1 92.88 85 ARG A O 1
ATOM 712 N N . HIS A 1 86 ? -10.422 0.486 9.289 1 93.62 86 HIS A N 1
ATOM 713 C CA . HIS A 1 86 ? -9.711 -0.358 10.242 1 93.62 86 HIS A CA 1
ATOM 714 C C . HIS A 1 86 ? -9.555 -1.777 9.703 1 93.62 86 HIS A C 1
ATOM 716 O O . HIS A 1 86 ? -8.453 -2.332 9.734 1 93.62 86 HIS A O 1
ATOM 722 N N . ALA A 1 87 ? -10.594 -2.328 9.258 1 92.56 87 ALA A N 1
ATOM 723 C CA . ALA A 1 87 ? -10.57 -3.686 8.719 1 92.56 87 ALA A CA 1
ATOM 724 C C . ALA A 1 87 ? -9.656 -3.775 7.5 1 92.56 87 ALA A C 1
ATOM 726 O O . ALA A 1 87 ? -8.914 -4.746 7.344 1 92.56 87 ALA A O 1
ATOM 727 N N . GLN A 1 88 ? -9.789 -2.775 6.66 1 93.19 88 GLN A N 1
ATOM 728 C CA . GLN A 1 88 ? -8.945 -2.725 5.473 1 93.19 88 GLN A CA 1
ATOM 729 C C . GLN A 1 88 ? -7.469 -2.705 5.852 1 93.19 88 GLN A C 1
ATOM 731 O O . GLN A 1 88 ? -6.668 -3.449 5.281 1 93.19 88 GLN A O 1
ATOM 736 N N . LEU A 1 89 ? -7.062 -1.9 6.805 1 94 89 LEU A N 1
ATOM 737 C CA . LEU A 1 89 ? -5.68 -1.794 7.258 1 94 89 LEU A CA 1
ATOM 738 C C . LEU A 1 89 ? -5.207 -3.107 7.875 1 94 89 LEU A C 1
ATOM 740 O O . LEU A 1 89 ? -4.074 -3.535 7.641 1 94 89 LEU A O 1
ATOM 744 N N . ALA A 1 90 ? -6.062 -3.711 8.617 1 91.25 90 ALA A N 1
ATOM 745 C CA . ALA A 1 90 ? -5.719 -4.988 9.242 1 91.25 90 ALA A CA 1
ATOM 746 C C . ALA A 1 90 ? -5.441 -6.055 8.18 1 91.25 90 ALA A C 1
ATOM 748 O O . ALA A 1 90 ? -4.465 -6.801 8.289 1 91.25 90 ALA A O 1
ATOM 749 N N . ASP A 1 91 ? -6.305 -6.062 7.199 1 90.75 91 ASP A N 1
ATOM 750 C CA . ASP A 1 91 ? -6.117 -7.012 6.105 1 90.75 91 ASP A CA 1
ATOM 751 C C . ASP A 1 91 ? -4.812 -6.742 5.359 1 90.75 91 ASP A C 1
ATOM 753 O O . ASP A 1 91 ? -4.07 -7.672 5.043 1 90.75 91 ASP A O 1
ATOM 757 N N . GLN A 1 92 ? -4.594 -5.516 5.066 1 92.5 92 GLN A N 1
ATOM 758 C CA . GLN A 1 92 ? -3.369 -5.129 4.375 1 92.5 92 GLN A CA 1
ATOM 759 C C . GLN A 1 92 ? -2.133 -5.5 5.188 1 92.5 92 GLN A C 1
ATOM 761 O O . GLN A 1 92 ? -1.141 -5.98 4.637 1 92.5 92 GLN A O 1
ATOM 766 N N . MET A 1 93 ? -2.178 -5.301 6.414 1 92 93 MET A N 1
ATOM 767 C CA . MET A 1 93 ? -1.059 -5.629 7.293 1 92 93 MET A CA 1
ATOM 768 C C . MET A 1 93 ? -0.802 -7.133 7.309 1 92 93 MET A C 1
ATOM 770 O O . MET A 1 93 ? 0.35 -7.57 7.316 1 92 93 MET A O 1
ATOM 774 N N . GLN A 1 94 ? -1.849 -7.891 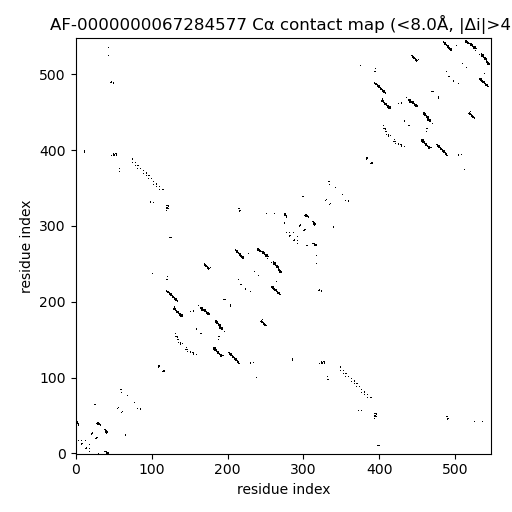7.352 1 88.69 94 GLN A N 1
ATOM 775 C CA . GLN A 1 94 ? -1.702 -9.344 7.316 1 88.69 94 GLN A CA 1
ATOM 776 C C . GLN A 1 94 ? -1.034 -9.797 6.023 1 88.69 94 GLN A C 1
ATOM 778 O O . GLN A 1 94 ? -0.157 -10.664 6.043 1 88.69 94 GLN A O 1
ATOM 783 N N . GLU A 1 95 ? -1.467 -9.25 4.969 1 88.06 95 GLU A N 1
ATOM 784 C CA . GLU A 1 95 ? -0.869 -9.586 3.68 1 88.06 95 GLU A CA 1
ATOM 785 C C . GLU A 1 95 ? 0.61 -9.211 3.643 1 88.06 95 GLU A C 1
ATOM 787 O O . GLU A 1 95 ? 1.437 -9.977 3.137 1 88.06 95 GLU A O 1
ATOM 792 N N . MET A 1 96 ? 0.947 -8.102 4.16 1 90.75 96 MET A N 1
ATOM 793 C CA . MET A 1 96 ? 2.336 -7.648 4.176 1 90.75 96 MET A CA 1
ATOM 794 C C . MET A 1 96 ? 3.18 -8.531 5.094 1 90.75 96 MET A C 1
ATOM 796 O O . MET A 1 96 ? 4.344 -8.805 4.797 1 90.75 96 MET A O 1
ATOM 800 N N . GLN A 1 97 ? 2.609 -8.922 6.141 1 89.69 97 GLN A N 1
ATOM 801 C CA . GLN A 1 97 ? 3.309 -9.828 7.039 1 89.69 97 GLN A CA 1
ATOM 802 C C . GLN A 1 97 ? 3.615 -11.156 6.352 1 89.69 97 GLN A C 1
ATOM 804 O O . GLN A 1 97 ? 4.707 -11.703 6.516 1 89.69 97 GLN A O 1
ATOM 809 N N . ALA A 1 98 ? 2.623 -11.648 5.652 1 86.44 98 ALA A N 1
ATOM 810 C CA . ALA A 1 98 ? 2.838 -12.883 4.898 1 86.44 98 ALA A CA 1
ATOM 811 C C . ALA A 1 98 ? 3.953 -12.711 3.871 1 86.44 98 ALA A C 1
ATOM 813 O O . ALA A 1 98 ? 4.797 -13.594 3.711 1 86.44 98 ALA A O 1
ATOM 814 N N . GLN A 1 99 ? 3.924 -11.648 3.184 1 88.81 99 GLN A N 1
ATOM 815 C CA . GLN A 1 99 ? 4.965 -11.367 2.197 1 88.81 99 GLN A CA 1
ATOM 816 C C . GLN A 1 99 ? 6.332 -11.25 2.859 1 88.81 99 GLN A C 1
ATOM 818 O O . GLN A 1 99 ? 7.324 -11.773 2.338 1 88.81 99 GLN A O 1
ATOM 823 N N . LEU A 1 100 ? 6.406 -10.578 3.975 1 90.31 100 LEU A N 1
ATOM 824 C CA . LEU A 1 100 ? 7.648 -10.445 4.723 1 90.31 100 LEU A CA 1
ATOM 825 C C . LEU A 1 100 ? 8.203 -11.812 5.109 1 90.31 100 LEU A C 1
ATOM 827 O O . LEU A 1 100 ? 9.398 -12.062 4.973 1 90.31 100 LEU A O 1
ATOM 831 N N . ALA A 1 101 ? 7.379 -12.672 5.562 1 87.44 101 ALA A N 1
ATOM 832 C CA . ALA A 1 101 ? 7.785 -14.031 5.926 1 87.44 101 ALA A CA 1
ATOM 833 C C . ALA A 1 101 ? 8.352 -14.773 4.719 1 87.44 101 ALA A C 1
ATOM 835 O O . ALA A 1 101 ? 9.344 -15.492 4.836 1 87.44 101 ALA A O 1
ATOM 836 N N . ARG A 1 102 ? 7.719 -14.609 3.58 1 87.44 102 ARG A N 1
ATOM 837 C CA . ARG A 1 102 ? 8.195 -15.266 2.365 1 87.44 102 ARG A CA 1
ATOM 838 C C . ARG A 1 102 ? 9.562 -14.734 1.961 1 87.44 102 ARG A C 1
ATOM 840 O O . ARG A 1 102 ? 10.438 -15.508 1.559 1 87.44 102 ARG A O 1
ATOM 847 N N . VAL A 1 103 ? 9.766 -13.477 2.037 1 90.31 103 VAL A N 1
ATOM 848 C CA . VAL A 1 103 ? 11.047 -12.859 1.729 1 90.31 103 VAL A CA 1
ATOM 849 C C . VAL A 1 103 ? 12.117 -13.391 2.676 1 90.31 103 VAL A C 1
ATOM 851 O O . VAL A 1 103 ? 13.211 -13.758 2.242 1 90.31 103 VAL A O 1
ATOM 854 N N . GLU A 1 104 ? 11.766 -13.453 3.908 1 88.12 104 GLU A N 1
ATOM 855 C CA . GLU A 1 104 ? 12.711 -13.953 4.902 1 88.12 104 GLU A CA 1
ATOM 856 C C . GLU A 1 104 ? 13.086 -15.406 4.629 1 88.12 104 GLU A C 1
ATOM 858 O O . GLU A 1 104 ? 14.25 -15.789 4.754 1 88.12 104 GLU A O 1
ATOM 863 N N . GLU A 1 105 ? 12.125 -16.203 4.32 1 83.62 105 GLU A N 1
ATOM 864 C CA . GLU A 1 105 ? 12.383 -17.609 3.992 1 83.62 105 GLU A CA 1
ATOM 865 C C . GLU A 1 105 ? 13.289 -17.719 2.773 1 83.62 105 GLU A C 1
ATOM 867 O O . GLU A 1 105 ? 14.203 -18.562 2.754 1 83.62 105 GLU A O 1
ATOM 872 N N . ARG A 1 106 ? 13.023 -16.922 1.765 1 85.19 106 ARG A N 1
ATOM 873 C CA . ARG A 1 106 ? 13.844 -16.953 0.559 1 85.19 106 ARG A CA 1
ATOM 874 C C . ARG A 1 106 ? 15.273 -16.516 0.862 1 85.19 106 ARG A C 1
ATOM 876 O O . ARG A 1 106 ? 16.234 -17.109 0.372 1 85.19 106 ARG A O 1
ATOM 883 N N . LEU A 1 107 ? 15.406 -15.539 1.645 1 86.5 107 LEU A N 1
ATOM 884 C CA . LEU A 1 107 ? 16.719 -15.078 2.068 1 86.5 107 LEU A CA 1
ATOM 885 C C . LEU A 1 107 ? 17.484 -16.188 2.801 1 86.5 107 LEU A C 1
ATOM 887 O O . LEU A 1 107 ? 18.656 -16.438 2.521 1 86.5 107 LEU A O 1
ATOM 891 N N . ARG A 1 108 ? 16.781 -16.812 3.684 1 84.81 108 ARG A N 1
ATOM 892 C CA . ARG A 1 108 ? 17.406 -17.891 4.441 1 84.81 108 ARG A CA 1
ATOM 893 C C . ARG A 1 108 ? 17.875 -19.016 3.512 1 84.81 108 ARG A C 1
ATOM 895 O O . ARG A 1 108 ? 18.984 -19.531 3.676 1 84.81 108 ARG A O 1
ATOM 902 N N . SER A 1 109 ? 17.016 -19.375 2.564 1 81.75 109 SER A N 1
ATOM 903 C CA . SER A 1 109 ? 17.344 -20.422 1.611 1 81.75 109 SER A CA 1
ATOM 904 C C . SER A 1 109 ? 18.594 -20.062 0.803 1 81.75 109 SER A C 1
ATOM 906 O O . SER A 1 109 ? 19.484 -20.891 0.622 1 81.75 109 SER A O 1
ATOM 908 N N . ILE A 1 110 ? 18.703 -18.875 0.375 1 81.81 110 ILE A N 1
ATOM 909 C CA . ILE A 1 110 ? 19.828 -18.406 -0.428 1 81.81 110 ILE A CA 1
ATOM 910 C C . ILE A 1 110 ? 21.094 -18.359 0.433 1 81.81 110 ILE A C 1
ATOM 912 O O . ILE A 1 110 ? 22.172 -18.719 -0.025 1 81.81 110 ILE A O 1
ATOM 916 N N . GLU A 1 111 ? 20.906 -17.938 1.6 1 81.38 111 GLU A N 1
ATOM 917 C CA . GLU A 1 111 ? 22.062 -17.859 2.504 1 81.38 111 GLU A CA 1
ATOM 918 C C . GLU A 1 111 ? 22.594 -19.25 2.84 1 81.38 111 GLU A C 1
ATOM 920 O O . GLU A 1 111 ? 23.797 -19.438 2.936 1 81.38 111 GLU A O 1
ATOM 925 N N . GLN A 1 112 ? 21.734 -20.156 2.986 1 80.69 112 GLN A N 1
ATOM 926 C CA . GLN A 1 112 ? 22.125 -21.5 3.377 1 80.69 112 GLN A CA 1
ATOM 927 C C . GLN A 1 112 ? 22.672 -22.281 2.184 1 80.69 112 GLN A C 1
ATOM 929 O O . GLN A 1 112 ? 23.672 -23 2.305 1 80.69 112 GLN A O 1
ATOM 934 N N . GLU A 1 113 ? 22.062 -22.141 1.071 1 77.12 113 GLU A N 1
ATOM 935 C CA . GLU A 1 113 ? 22.406 -22.969 -0.083 1 77.12 113 GLU A CA 1
ATOM 936 C C . GLU A 1 113 ? 23.375 -22.234 -1.018 1 77.12 113 GLU A C 1
ATOM 938 O O . GLU A 1 113 ? 24.031 -22.859 -1.846 1 77.12 113 GLU A O 1
ATOM 943 N N . GLY A 1 114 ? 23.438 -20.984 -0.869 1 74.25 114 GLY A N 1
ATOM 944 C CA . GLY A 1 114 ? 24.297 -20.172 -1.705 1 74.25 114 GLY A CA 1
ATOM 945 C C . GLY A 1 114 ? 23.797 -20.016 -3.125 1 74.25 114 GLY A C 1
ATOM 946 O O . GLY A 1 114 ? 24.547 -19.609 -4.02 1 74.25 114 GLY A O 1
ATOM 947 N N . LYS A 1 115 ? 22.625 -20.641 -3.381 1 76.12 115 LYS A N 1
ATOM 948 C CA . LYS A 1 115 ? 22.016 -20.516 -4.703 1 76.12 115 LYS A CA 1
ATOM 949 C C . LYS A 1 115 ? 20.5 -20.312 -4.594 1 76.12 115 LYS A C 1
ATOM 951 O O . LYS A 1 115 ? 19.922 -20.469 -3.518 1 76.12 115 LYS A O 1
ATOM 956 N N . MET A 1 116 ? 19.938 -19.938 -5.746 1 77.69 116 MET A N 1
ATOM 957 C CA . MET A 1 116 ? 18.484 -19.797 -5.816 1 77.69 116 MET A CA 1
ATOM 958 C C . MET A 1 116 ? 17.797 -21.141 -5.699 1 77.69 116 MET A C 1
ATOM 960 O O . MET A 1 116 ? 18.344 -22.156 -6.148 1 77.69 116 MET A O 1
ATOM 964 N N . PRO A 1 117 ? 16.688 -21.109 -5.031 1 79.94 117 PRO A N 1
ATOM 965 C CA . PRO A 1 117 ? 15.969 -22.375 -4.969 1 79.94 117 PRO A CA 1
ATOM 966 C C . PRO A 1 117 ? 15.609 -22.922 -6.348 1 79.94 117 PRO A C 1
ATOM 968 O O . PRO A 1 117 ? 15.391 -22.156 -7.285 1 79.94 117 PRO A O 1
ATOM 971 N N . LYS A 1 118 ? 15.594 -24.203 -6.375 1 82.62 118 LYS A N 1
ATOM 972 C CA . LYS A 1 118 ? 15.289 -24.906 -7.625 1 82.62 118 LYS A CA 1
ATOM 973 C C . LYS A 1 118 ? 13.836 -24.688 -8.039 1 82.62 118 LYS A C 1
ATOM 975 O O . LYS A 1 118 ? 13.531 -24.578 -9.227 1 82.62 118 LYS A O 1
ATOM 980 N N . TYR A 1 119 ? 13 -24.625 -6.965 1 89.31 119 TYR A N 1
ATOM 981 C CA . TYR A 1 119 ? 11.57 -24.547 -7.238 1 89.31 119 TYR A CA 1
ATOM 982 C C . TYR A 1 119 ? 10.984 -23.234 -6.73 1 89.31 119 TYR A C 1
ATOM 984 O O . TYR A 1 119 ? 11.359 -22.75 -5.664 1 89.31 119 TYR A O 1
ATOM 992 N N . ASP A 1 120 ? 10.133 -22.75 -7.562 1 91.44 120 ASP A N 1
ATOM 993 C CA . ASP A 1 120 ? 9.328 -21.578 -7.203 1 91.44 120 ASP A CA 1
ATOM 994 C C . ASP A 1 120 ? 7.848 -21.938 -7.113 1 91.44 120 ASP A C 1
ATOM 996 O O . ASP A 1 120 ? 7.277 -22.469 -8.07 1 91.44 120 ASP A O 1
ATOM 1000 N N . VAL A 1 121 ? 7.344 -21.656 -5.926 1 93.31 121 VAL A N 1
ATOM 1001 C CA . VAL A 1 121 ? 5.926 -21.938 -5.727 1 93.31 121 VAL A CA 1
ATOM 1002 C C . VAL A 1 121 ? 5.102 -20.688 -6.051 1 93.31 121 VAL A C 1
ATOM 1004 O O . VAL A 1 121 ? 5.449 -19.578 -5.629 1 93.31 121 VAL A O 1
ATOM 1007 N N . VAL A 1 122 ? 4.055 -20.875 -6.797 1 95.12 122 VAL A N 1
ATOM 1008 C CA . VAL A 1 122 ? 3.191 -19.781 -7.191 1 95.12 122 VAL A CA 1
ATOM 1009 C C . VAL A 1 122 ? 1.75 -20.078 -6.785 1 95.12 122 VAL A C 1
ATOM 1011 O O . VAL A 1 122 ? 1.275 -21.203 -6.949 1 95.12 122 VAL A O 1
ATOM 1014 N N . LEU A 1 123 ? 1.092 -19.062 -6.207 1 93.5 123 LEU A N 1
ATOM 1015 C CA . LEU A 1 123 ? -0.347 -19.125 -5.977 1 93.5 123 LEU A CA 1
ATOM 1016 C C . LEU A 1 123 ? -1.116 -18.641 -7.199 1 93.5 123 LEU A C 1
ATOM 1018 O O . LEU A 1 123 ? -0.841 -17.562 -7.723 1 93.5 123 LEU A O 1
ATOM 1022 N N . LYS A 1 124 ? -2.02 -19.5 -7.695 1 94.12 124 LYS A N 1
ATOM 1023 C CA . LYS A 1 124 ? -2.807 -19.062 -8.844 1 94.12 124 LYS A CA 1
ATOM 1024 C C . LYS A 1 124 ? -4.188 -19.719 -8.844 1 94.12 124 LYS A C 1
ATOM 1026 O O . LYS A 1 124 ? -4.395 -20.734 -8.188 1 94.12 124 LYS A O 1
ATOM 1031 N N . THR A 1 125 ? -5.066 -19.109 -9.555 1 95.56 125 THR A N 1
ATOM 1032 C CA . THR A 1 125 ? -6.41 -19.656 -9.727 1 95.56 125 THR A CA 1
ATOM 1033 C C . THR A 1 125 ? -6.508 -20.453 -11.023 1 95.56 125 THR A C 1
ATOM 1035 O O . THR A 1 125 ? -6.223 -19.938 -12.102 1 95.56 125 THR A O 1
ATOM 1038 N N . VAL A 1 126 ? -6.848 -21.703 -10.875 1 95.56 126 VAL A N 1
ATOM 1039 C CA . VAL A 1 126 ? -7.012 -22.562 -12.047 1 95.56 126 VAL A CA 1
ATOM 1040 C C . VAL A 1 126 ? -8.461 -22.516 -12.516 1 95.56 126 VAL A C 1
ATOM 1042 O O . VAL A 1 126 ? -9.391 -22.641 -11.703 1 95.56 126 VAL A O 1
ATOM 1045 N N . GLU A 1 127 ? -8.648 -22.328 -13.773 1 93.5 127 GLU A N 1
ATOM 1046 C CA . GLU A 1 127 ? -9.984 -22.25 -14.359 1 93.5 127 GLU A CA 1
ATOM 1047 C C . GLU A 1 127 ? -10.648 -23.625 -14.406 1 93.5 127 GLU A C 1
ATOM 1049 O O . GLU A 1 127 ? -9.969 -24.641 -14.414 1 93.5 127 GLU A O 1
ATOM 1054 N N . PRO A 1 128 ? -11.977 -23.562 -14.445 1 95.06 128 PRO A N 1
ATOM 1055 C CA . PRO A 1 128 ? -12.664 -24.844 -14.625 1 95.06 128 PRO A CA 1
ATOM 1056 C C . PRO A 1 128 ? -12.344 -25.5 -15.969 1 95.06 128 PRO A C 1
ATOM 1058 O O . PRO A 1 128 ? -12.203 -24.812 -16.984 1 95.06 128 PRO A O 1
ATOM 1061 N N . VAL A 1 129 ? -12.25 -26.797 -15.977 1 92.38 129 VAL A N 1
ATOM 1062 C CA . VAL A 1 129 ? -11.969 -27.516 -17.219 1 92.38 129 VAL A CA 1
ATOM 1063 C C . VAL A 1 129 ? -12.805 -28.781 -17.297 1 92.38 129 VAL A C 1
ATOM 1065 O O . VAL A 1 129 ? -13.086 -29.406 -16.266 1 92.38 129 VAL A O 1
ATOM 1068 N N . LEU A 1 130 ? -13.195 -29.109 -18.5 1 93.56 130 LEU A N 1
ATOM 1069 C CA . LEU A 1 130 ? -13.883 -30.359 -18.766 1 93.56 130 LEU A CA 1
ATOM 1070 C C . LEU A 1 130 ? -12.891 -31.5 -19 1 93.56 130 LEU A C 1
ATOM 1072 O O . LEU A 1 130 ? -11.938 -31.344 -19.766 1 93.56 130 LEU A O 1
ATOM 1076 N N . VAL A 1 131 ? -13.164 -32.688 -18.281 1 95.5 131 VAL A N 1
ATOM 1077 C CA . VAL A 1 131 ? -12.195 -33.75 -18.422 1 95.5 131 VAL A CA 1
ATOM 1078 C C . VAL A 1 131 ? -12.922 -35.094 -18.625 1 95.5 131 VAL A C 1
ATOM 1080 O O . VAL A 1 131 ? -14.102 -35.219 -18.281 1 95.5 131 VAL A O 1
ATOM 1083 N N . ALA A 1 132 ? -12.281 -35.969 -19.281 1 95.81 132 ALA A N 1
ATOM 1084 C CA . ALA A 1 132 ? -12.602 -37.375 -19.25 1 95.81 132 ALA A CA 1
ATOM 1085 C C . ALA A 1 132 ? -11.57 -38.156 -18.438 1 95.81 132 ALA A C 1
ATOM 1087 O O . ALA A 1 132 ? -10.367 -38.031 -18.641 1 95.81 132 ALA A O 1
ATOM 1088 N N . GLY A 1 133 ? -12.117 -38.906 -17.484 1 96.56 133 GLY A N 1
ATOM 1089 C CA . GLY A 1 133 ? -11.164 -39.531 -16.578 1 96.56 133 GLY A CA 1
ATOM 1090 C C . GLY A 1 133 ? -11.516 -40.969 -16.234 1 96.56 133 GLY A C 1
ATOM 1091 O O . GLY A 1 133 ? -12.68 -41.375 -16.344 1 96.56 133 GLY A O 1
ATOM 1092 N N . ARG A 1 134 ? -10.445 -41.719 -15.992 1 97.5 134 ARG A N 1
ATOM 1093 C CA . ARG A 1 134 ? -10.523 -43.094 -15.461 1 97.5 134 ARG A CA 1
ATOM 1094 C C . ARG A 1 134 ? -9.969 -43.156 -14.039 1 97.5 134 ARG A C 1
ATOM 1096 O O . ARG A 1 134 ? -8.773 -42.938 -13.82 1 97.5 134 ARG A O 1
ATOM 1103 N N . ARG A 1 135 ? -10.867 -43.438 -13.109 1 96.88 135 ARG A N 1
ATOM 1104 C CA . ARG A 1 135 ? -10.461 -43.5 -11.711 1 96.88 135 ARG A CA 1
ATOM 1105 C C . ARG A 1 135 ? -10.055 -44.906 -11.328 1 96.88 135 ARG A C 1
ATOM 1107 O O . ARG A 1 135 ? -10.719 -45.875 -11.703 1 96.88 135 ARG A O 1
ATOM 1114 N N . ILE A 1 136 ? -8.953 -45.031 -10.648 1 95.06 136 ILE A N 1
ATOM 1115 C CA . ILE A 1 136 ? -8.43 -46.312 -10.25 1 95.06 136 ILE A CA 1
ATOM 1116 C C . ILE A 1 136 ? -7.953 -46.25 -8.797 1 95.06 136 ILE A C 1
ATOM 1118 O O . ILE A 1 136 ? -7.801 -45.188 -8.234 1 95.06 136 ILE A O 1
ATOM 1122 N N . ILE A 1 137 ? -7.789 -47.406 -8.234 1 94.38 137 ILE A N 1
ATOM 1123 C CA . ILE A 1 137 ? -7.176 -47.562 -6.918 1 94.38 137 ILE A CA 1
ATOM 1124 C C . ILE A 1 137 ? -5.797 -48.219 -7.055 1 94.38 137 ILE A C 1
ATOM 1126 O O . ILE A 1 137 ? -5.664 -49.281 -7.656 1 94.38 137 ILE A O 1
ATOM 1130 N N . ILE A 1 138 ? -4.809 -47.469 -6.656 1 90.44 138 ILE A N 1
ATOM 1131 C CA . ILE A 1 138 ? -3.455 -48 -6.656 1 90.44 138 ILE A CA 1
ATOM 1132 C C . ILE A 1 138 ? -3.164 -48.656 -5.312 1 90.44 138 ILE A C 1
ATOM 1134 O O . ILE A 1 138 ? -3.064 -48 -4.289 1 90.44 138 ILE A O 1
ATOM 1138 N N . SER A 1 139 ? -3.098 -49.969 -5.285 1 85 139 SER A N 1
ATOM 1139 C CA . SER A 1 139 ? -2.992 -50.75 -4.051 1 85 139 SER A CA 1
ATOM 1140 C C . SER A 1 139 ? -1.692 -50.438 -3.314 1 85 139 SER A C 1
ATOM 1142 O O . SER A 1 139 ? -1.699 -50.219 -2.104 1 85 139 SER A O 1
ATOM 1144 N N . GLU A 1 140 ? -0.562 -50.656 -4 1 73.81 140 GLU A N 1
ATOM 1145 C CA . GLU A 1 140 ? 0.721 -50.344 -3.371 1 73.81 140 GLU A CA 1
ATOM 1146 C C . GLU A 1 140 ? 1.55 -49.406 -4.234 1 73.81 140 GLU A C 1
ATOM 1148 O O . GLU A 1 140 ? 1.734 -49.625 -5.43 1 73.81 140 GLU A O 1
ATOM 1153 N N . ASN A 1 141 ? 1.675 -48.219 -3.637 1 61.56 141 ASN A N 1
ATOM 1154 C CA . ASN A 1 141 ? 2.48 -47.25 -4.375 1 61.56 141 ASN A CA 1
ATOM 1155 C C . ASN A 1 141 ? 3.969 -47.438 -4.102 1 61.56 141 ASN A C 1
ATOM 1157 O O . ASN A 1 141 ? 4.441 -47.188 -2.998 1 61.56 141 ASN A O 1
ATOM 1161 N N . LEU A 1 142 ? 4.633 -48.281 -4.922 1 59.97 142 LEU A N 1
ATOM 1162 C CA . LEU A 1 142 ? 6.078 -48.469 -4.82 1 59.97 142 LEU A CA 1
ATOM 1163 C C . LEU A 1 142 ? 6.828 -47.375 -5.57 1 59.97 142 LEU A C 1
ATOM 1165 O O . LEU A 1 142 ? 7.617 -47.688 -6.473 1 59.97 142 LEU A O 1
ATOM 1169 N N . ASN A 1 143 ? 6.66 -46.156 -5.289 1 59.12 143 ASN A N 1
ATOM 1170 C CA . ASN A 1 143 ? 7.305 -44.969 -5.863 1 59.12 143 ASN A CA 1
ATOM 1171 C C . ASN A 1 143 ? 6.91 -44.781 -7.324 1 59.12 143 ASN A C 1
ATOM 1173 O O . ASN A 1 143 ? 7.391 -43.875 -7.984 1 59.12 143 ASN A O 1
ATOM 1177 N N . TYR A 1 144 ? 6.25 -45.781 -7.805 1 63.06 144 TYR A N 1
ATOM 1178 C CA . TYR A 1 144 ? 5.699 -45.719 -9.156 1 63.06 144 TYR A CA 1
ATOM 1179 C C . TYR A 1 144 ? 4.219 -46.062 -9.156 1 63.06 144 TYR A C 1
ATOM 1181 O O . TYR A 1 144 ? 3.836 -47.156 -8.711 1 63.06 144 TYR A O 1
ATOM 1189 N N . PRO A 1 145 ? 3.41 -45.062 -9.594 1 71.94 145 PRO A N 1
ATOM 1190 C CA . PRO A 1 145 ? 1.976 -45.375 -9.57 1 71.94 145 PRO A CA 1
ATOM 1191 C C . PRO A 1 145 ? 1.572 -46.438 -10.594 1 71.94 145 PRO A C 1
ATOM 1193 O O . PRO A 1 145 ? 1.183 -46.094 -11.711 1 71.94 145 PRO A O 1
ATOM 1196 N N . ILE A 1 146 ? 1.692 -47.688 -10.117 1 77.94 146 ILE A N 1
ATOM 1197 C CA . ILE A 1 146 ? 1.353 -48.812 -10.977 1 77.94 146 ILE A CA 1
ATOM 1198 C C . ILE A 1 146 ? -0.094 -48.688 -11.453 1 77.94 146 ILE A C 1
ATOM 1200 O O . ILE A 1 146 ? -0.984 -48.344 -10.664 1 77.94 146 ILE A O 1
ATOM 1204 N N . GLY A 1 147 ? -0.308 -48.781 -12.773 1 86.81 147 GLY A N 1
ATOM 1205 C CA . GLY A 1 147 ? -1.661 -48.75 -13.305 1 86.81 147 GLY A CA 1
ATOM 1206 C C . GLY A 1 147 ? -2.035 -47.375 -13.898 1 86.81 147 GLY A C 1
ATOM 1207 O O . GLY A 1 147 ? -2.93 -47.312 -14.742 1 86.81 147 GLY A O 1
ATOM 1208 N N . LEU A 1 148 ? -1.403 -46.375 -13.359 1 90.31 148 LEU A N 1
ATOM 1209 C CA . LEU A 1 148 ? -1.771 -45.031 -13.812 1 90.31 148 LEU A CA 1
ATOM 1210 C C . LEU A 1 148 ? -1.505 -44.875 -15.305 1 90.31 148 LEU A C 1
ATOM 1212 O O . LEU A 1 148 ? -2.359 -44.375 -16.047 1 90.31 148 LEU A O 1
ATOM 1216 N N . PRO A 1 149 ? -0.319 -45.312 -15.82 1 89.31 149 PRO A N 1
ATOM 1217 C CA . PRO A 1 149 ? -0.091 -45.219 -17.266 1 89.31 149 PRO A CA 1
ATOM 1218 C C . PRO A 1 149 ? -1.153 -45.969 -18.078 1 89.31 149 PRO A C 1
ATOM 1220 O O . PRO A 1 149 ? -1.602 -45.469 -19.109 1 89.31 149 PRO A O 1
ATOM 1223 N N . GLU A 1 150 ? -1.508 -47.062 -17.578 1 91.69 150 GLU A N 1
ATOM 1224 C CA . GLU A 1 150 ? -2.543 -47.844 -18.266 1 91.69 150 GLU A CA 1
ATOM 1225 C C . GLU A 1 150 ? -3.879 -47.094 -18.25 1 91.69 150 GLU A C 1
ATOM 1227 O O . GLU A 1 150 ? -4.641 -47.156 -19.219 1 91.69 150 GLU A O 1
ATOM 1232 N N . ALA A 1 151 ? -4.184 -46.562 -17.141 1 94.19 151 ALA A N 1
ATOM 1233 C CA . ALA A 1 151 ? -5.414 -45.781 -17.047 1 94.19 151 ALA A CA 1
ATOM 1234 C C . ALA A 1 151 ? -5.418 -44.656 -18.047 1 94.19 151 ALA A C 1
ATOM 1236 O O . ALA A 1 151 ? -6.426 -44.406 -18.719 1 94.19 151 ALA A O 1
ATOM 1237 N N . PHE A 1 152 ? -4.32 -43.938 -18.188 1 93.44 152 PHE A N 1
ATOM 1238 C CA . PHE A 1 152 ? -4.207 -42.875 -19.172 1 93.44 152 PHE A CA 1
ATOM 1239 C C . PHE A 1 152 ? -4.434 -43.406 -20.578 1 93.44 152 PHE A C 1
ATOM 1241 O O . PHE A 1 152 ? -5.148 -42.781 -21.375 1 93.44 152 PHE A O 1
ATOM 1248 N N . GLN A 1 153 ? -3.799 -44.5 -20.828 1 91.25 153 GLN A N 1
ATOM 1249 C CA . GLN A 1 153 ? -3.941 -45.094 -22.141 1 91.25 153 GLN A CA 1
ATOM 1250 C C . GLN A 1 153 ? -5.402 -45.406 -22.453 1 91.25 153 GLN A C 1
ATOM 1252 O O . GLN A 1 153 ? -5.855 -45.188 -23.594 1 91.25 153 GLN A O 1
ATOM 1257 N N . GLU A 1 154 ? -6.059 -45.938 -21.469 1 93.88 154 GLU A N 1
ATOM 1258 C CA . GLU A 1 154 ? -7.48 -46.219 -21.641 1 93.88 154 GLU A CA 1
ATOM 1259 C C . GLU A 1 154 ? -8.266 -44.969 -21.984 1 93.88 154 GLU A C 1
ATOM 1261 O O . GLU A 1 154 ? -9.117 -44.969 -22.875 1 93.88 154 GLU A O 1
ATOM 1266 N N . VAL A 1 155 ? -8.039 -43.938 -21.297 1 94.81 155 VAL A N 1
ATOM 1267 C CA . VAL A 1 155 ? -8.75 -42.656 -21.516 1 94.81 155 VAL A CA 1
ATOM 1268 C C . VAL A 1 155 ? -8.438 -42.156 -22.922 1 94.81 155 VAL A C 1
ATOM 1270 O O . VAL A 1 155 ? -9.344 -41.75 -23.656 1 94.81 155 VAL A O 1
ATOM 1273 N N . TYR A 1 156 ? -7.168 -42.125 -23.266 1 91.44 156 TYR A N 1
ATOM 1274 C CA . TYR A 1 156 ? -6.77 -41.656 -24.578 1 91.44 156 TYR A CA 1
ATOM 1275 C C . TYR A 1 156 ? -7.434 -42.469 -25.688 1 91.44 156 TYR A C 1
ATOM 1277 O O . TYR A 1 156 ? -7.906 -41.906 -26.688 1 91.44 156 TYR A O 1
ATOM 1285 N N . ALA A 1 157 ? -7.379 -43.719 -25.516 1 91.19 157 ALA A N 1
ATOM 1286 C CA . ALA A 1 157 ? -8 -44.594 -26.5 1 91.19 157 ALA A CA 1
ATOM 1287 C C . ALA A 1 157 ? -9.484 -44.281 -26.656 1 91.19 157 ALA A C 1
ATOM 1289 O O . ALA A 1 157 ? -10.008 -44.25 -27.766 1 91.19 157 ALA A O 1
ATOM 1290 N N . TYR A 1 158 ? -10.109 -44.125 -25.547 1 93.19 158 TYR A N 1
ATOM 1291 C CA . TYR A 1 158 ? -11.539 -43.844 -25.578 1 93.19 158 TYR A CA 1
ATOM 1292 C C . TYR A 1 158 ? -11.828 -42.5 -26.266 1 93.19 158 TYR A C 1
ATOM 1294 O O . TYR A 1 158 ? -12.773 -42.406 -27.062 1 93.19 158 TYR A O 1
ATOM 1302 N N . THR A 1 159 ? -11.094 -41.5 -25.938 1 91.38 159 THR A N 1
ATOM 1303 C CA . THR A 1 159 ? -11.297 -40.219 -26.562 1 91.38 159 THR A CA 1
ATOM 1304 C C . THR A 1 159 ? -11.062 -40.281 -28.078 1 91.38 159 THR A C 1
ATOM 1306 O O . THR A 1 159 ? -11.781 -39.656 -28.859 1 91.38 159 THR A O 1
ATOM 1309 N N . LYS A 1 160 ? -10.062 -41 -28.484 1 88.19 160 LYS A N 1
ATOM 1310 C CA . LYS A 1 160 ? -9.789 -41.219 -29.906 1 88.19 160 LYS A CA 1
ATOM 1311 C C . LYS A 1 160 ? -10.969 -41.906 -30.594 1 88.19 160 LYS A C 1
ATOM 1313 O O . LYS A 1 160 ? -11.359 -41.5 -31.688 1 88.19 160 LYS A O 1
ATOM 1318 N N . GLU A 1 161 ? -11.422 -42.844 -29.969 1 89.56 161 GLU A N 1
ATOM 1319 C CA . GLU A 1 161 ? -12.562 -43.594 -30.516 1 89.56 161 GLU A CA 1
ATOM 1320 C C . GLU A 1 161 ? -13.766 -42.688 -30.734 1 89.56 161 GLU A C 1
ATOM 1322 O O . GLU A 1 161 ? -14.555 -42.906 -31.656 1 89.56 161 GLU A O 1
ATOM 1327 N N . HIS A 1 162 ? -13.883 -41.781 -29.938 1 87.12 162 HIS A N 1
ATOM 1328 C CA . HIS A 1 162 ? -15.031 -40.875 -30 1 87.12 162 HIS A CA 1
ATOM 1329 C C . HIS A 1 162 ? -14.68 -39.594 -30.719 1 87.12 162 HIS A C 1
ATOM 1331 O O . HIS A 1 162 ? -15.414 -38.594 -30.609 1 87.12 162 HIS A O 1
ATOM 1337 N N . ARG A 1 163 ? -13.555 -39.5 -31.406 1 81 163 ARG A N 1
ATOM 1338 C CA . ARG A 1 163 ? -13.109 -38.438 -32.281 1 81 163 ARG A CA 1
ATOM 1339 C C . ARG A 1 163 ? -12.977 -37.125 -31.547 1 81 163 ARG A C 1
ATOM 1341 O O . ARG A 1 163 ? -13.375 -36.062 -32.062 1 81 163 ARG A O 1
ATOM 1348 N N . THR A 1 164 ? -12.773 -37.344 -30.281 1 76.19 164 THR A N 1
ATOM 1349 C CA . THR A 1 164 ? -12.461 -36.156 -29.5 1 76.19 164 THR A CA 1
ATOM 1350 C C . THR A 1 164 ? -10.953 -36 -29.297 1 76.19 164 THR A C 1
ATOM 1352 O O . THR A 1 164 ? -10.297 -36.938 -28.844 1 76.19 164 THR A O 1
ATOM 1355 N N . ASP A 1 165 ? -10.336 -35.062 -29.922 1 70.75 165 ASP A N 1
ATOM 1356 C CA . ASP A 1 165 ? -8.906 -34.844 -29.766 1 70.75 165 ASP A CA 1
ATOM 1357 C C . ASP A 1 165 ? -8.594 -34.188 -28.422 1 70.75 165 ASP A C 1
ATOM 1359 O O . ASP A 1 165 ? -9.062 -33.094 -28.141 1 70.75 165 ASP A O 1
ATOM 1363 N N . PRO A 1 166 ? -8.039 -35.062 -27.547 1 66.62 166 PRO A N 1
ATOM 1364 C CA . PRO A 1 166 ? -7.68 -34.406 -26.281 1 66.62 166 PRO A CA 1
ATOM 1365 C C . PRO A 1 166 ? -6.652 -33.281 -26.469 1 66.62 166 PRO A C 1
ATOM 1367 O O . PRO A 1 166 ? -5.914 -33.281 -27.453 1 66.62 166 PRO A O 1
ATOM 1370 N N . THR A 1 167 ? -6.82 -32.062 -25.766 1 64.94 167 THR A N 1
ATOM 1371 C CA . THR A 1 167 ? -5.926 -30.922 -25.844 1 64.94 167 THR A CA 1
ATOM 1372 C C . THR A 1 167 ? -4.582 -31.25 -25.188 1 64.94 167 THR A C 1
ATOM 1374 O O . THR A 1 167 ? -3.908 -30.344 -24.672 1 64.94 167 THR A O 1
ATOM 1377 N N . GLY A 1 168 ? -4.113 -32.5 -25.344 1 64.12 168 GLY A N 1
ATOM 1378 C CA . GLY A 1 168 ? -2.709 -32.875 -25.203 1 64.12 168 GLY A CA 1
ATOM 1379 C C . GLY A 1 168 ? -2.281 -33.094 -23.766 1 64.12 168 GLY A C 1
ATOM 1380 O O . GLY A 1 168 ? -1.381 -33.875 -23.5 1 64.12 168 GLY A O 1
ATOM 1381 N N . CYS A 1 169 ? -2.848 -32.406 -22.672 1 80.25 169 CYS A N 1
ATOM 1382 C CA . CYS A 1 169 ? -2.152 -32.562 -21.406 1 80.25 169 CYS A CA 1
ATOM 1383 C C . CYS A 1 169 ? -2.896 -33.562 -20.5 1 80.25 169 CYS A C 1
ATOM 1385 O O . CYS A 1 169 ? -4.121 -33.469 -20.375 1 80.25 169 CYS A O 1
ATOM 1387 N N . GLY A 1 170 ? -2.209 -34.719 -20.094 1 91.06 170 GLY A N 1
ATOM 1388 C CA . GLY A 1 170 ? -2.785 -35.594 -19.078 1 91.06 170 GLY A CA 1
ATOM 1389 C C . GLY A 1 170 ? -2.727 -35 -17.688 1 91.06 170 GLY A C 1
ATOM 1390 O O . GLY A 1 170 ? -1.797 -34.25 -17.359 1 91.06 170 GLY A O 1
ATOM 1391 N N . ILE A 1 171 ? -3.77 -35.25 -16.891 1 95.38 171 ILE A N 1
ATOM 1392 C CA . ILE A 1 171 ? -3.838 -34.812 -15.508 1 95.38 171 ILE A CA 1
ATOM 1393 C C . ILE A 1 171 ? -4.102 -36 -14.594 1 95.38 171 ILE A C 1
ATOM 1395 O O . ILE A 1 171 ? -5.012 -36.812 -14.852 1 95.38 171 ILE A O 1
ATOM 1399 N N . ALA A 1 172 ? -3.283 -36.188 -13.641 1 96.06 172 ALA A N 1
ATOM 1400 C CA . ALA A 1 172 ? -3.592 -37.125 -12.57 1 96.06 172 ALA A CA 1
ATOM 1401 C C . ALA A 1 172 ? -4.207 -36.406 -11.375 1 96.06 172 ALA A C 1
ATOM 1403 O O . ALA A 1 172 ? -3.65 -35.438 -10.875 1 96.06 172 ALA A O 1
ATOM 1404 N N . ILE A 1 173 ? -5.375 -36.812 -10.922 1 97.19 173 ILE A N 1
ATOM 1405 C CA . ILE A 1 173 ? -6.066 -36.25 -9.773 1 97.19 173 ILE A CA 1
ATOM 1406 C C . ILE A 1 173 ? -6.027 -37.219 -8.602 1 97.19 173 ILE A C 1
ATOM 1408 O O . ILE A 1 173 ? -6.496 -38.344 -8.719 1 97.19 173 ILE A O 1
ATOM 1412 N N . TRP A 1 174 ? -5.473 -36.781 -7.512 1 95.94 174 TRP A N 1
ATOM 1413 C CA . TRP A 1 174 ? -5.312 -37.625 -6.34 1 95.94 174 TRP A CA 1
ATOM 1414 C C . TRP A 1 174 ? -6.34 -37.281 -5.266 1 95.94 174 TRP A C 1
ATOM 1416 O O . TRP A 1 174 ? -6.297 -36.188 -4.688 1 95.94 174 TRP A O 1
ATOM 1426 N N . TYR A 1 175 ? -7.211 -38.219 -4.941 1 96.38 175 TYR A N 1
ATOM 1427 C CA . TYR A 1 175 ? -8.312 -37.969 -4.02 1 96.38 175 TYR A CA 1
ATOM 1428 C C . TYR A 1 175 ? -7.941 -38.406 -2.604 1 96.38 175 TYR A C 1
ATOM 1430 O O . TYR A 1 175 ? -8.734 -38.25 -1.674 1 96.38 175 TYR A O 1
ATOM 1438 N N . THR A 1 176 ? -6.777 -38.969 -2.484 1 94 176 THR A N 1
ATOM 1439 C CA . THR A 1 176 ? -6.227 -39.312 -1.176 1 94 176 THR A CA 1
ATOM 1440 C C . THR A 1 176 ? -5.109 -38.344 -0.798 1 94 176 THR A C 1
ATOM 1442 O O . THR A 1 176 ? -4.48 -37.719 -1.672 1 94 176 THR A O 1
ATOM 1445 N N . PRO A 1 177 ? -4.875 -38.219 0.534 1 92.19 177 PRO A N 1
ATOM 1446 C CA . PRO A 1 177 ? -3.779 -37.344 0.966 1 92.19 177 PRO A CA 1
ATOM 1447 C C . PRO A 1 177 ? -2.424 -37.781 0.416 1 92.19 177 PRO A C 1
ATOM 1449 O O . PRO A 1 177 ? -2.246 -38.969 0.056 1 92.19 177 PRO A O 1
ATOM 1452 N N . VAL A 1 178 ? -1.585 -36.781 0.35 1 89.06 178 VAL A N 1
ATOM 1453 C CA . VAL A 1 178 ? -0.28 -37 -0.269 1 89.06 178 VAL A CA 1
ATOM 1454 C C . VAL A 1 178 ? 0.503 -38.031 0.515 1 89.06 178 VAL A C 1
ATOM 1456 O O . VAL A 1 178 ? 1.354 -38.75 -0.045 1 89.06 178 VAL A O 1
ATOM 1459 N N . ASP A 1 179 ? 0.27 -38.219 1.755 1 87.75 179 ASP A N 1
ATOM 1460 C CA . ASP A 1 179 ? 1.033 -39.125 2.594 1 87.75 179 ASP A CA 1
ATOM 1461 C C . ASP A 1 179 ? 0.404 -40.531 2.6 1 87.75 179 ASP A C 1
ATOM 1463 O O . ASP A 1 179 ? 0.89 -41.438 3.283 1 87.75 179 ASP A O 1
ATOM 1467 N N . THR A 1 180 ? -0.673 -40.75 1.824 1 88.44 180 THR A N 1
ATOM 1468 C CA . THR A 1 180 ? -1.287 -42.062 1.695 1 88.44 180 THR A CA 1
ATOM 1469 C C . THR A 1 180 ? -0.375 -43.031 0.923 1 88.44 180 THR A C 1
ATOM 1471 O O . THR A 1 180 ? 0.11 -42.688 -0.158 1 88.44 180 THR A O 1
ATOM 1474 N N . THR A 1 181 ? -0.087 -44.219 1.446 1 83.31 181 THR A N 1
ATOM 1475 C CA . THR A 1 181 ? 0.853 -45.125 0.802 1 83.31 181 THR A CA 1
ATOM 1476 C C . THR A 1 181 ? 0.138 -46.375 0.31 1 83.31 181 THR A C 1
ATOM 1478 O O . THR A 1 181 ? 0.715 -47.188 -0.43 1 83.31 181 THR A O 1
ATOM 1481 N N . THR A 1 182 ? -1.019 -46.562 0.715 1 86.75 182 THR A N 1
ATOM 1482 C CA . THR A 1 182 ? -1.78 -47.719 0.288 1 86.75 182 THR A CA 1
ATOM 1483 C C . THR A 1 182 ? -3.164 -47.312 -0.211 1 86.75 182 THR A C 1
ATOM 1485 O O . THR A 1 182 ? -3.777 -46.406 0.331 1 86.75 182 THR A O 1
ATOM 1488 N N . ASN A 1 183 ? -3.598 -48.062 -1.261 1 90.81 183 ASN A N 1
ATOM 1489 C CA . ASN A 1 183 ? -4.926 -47.844 -1.826 1 90.81 183 ASN A CA 1
ATOM 1490 C C . ASN A 1 183 ? -5.148 -46.375 -2.211 1 90.81 183 ASN A C 1
ATOM 1492 O O . ASN A 1 183 ? -6.141 -45.781 -1.808 1 90.81 183 ASN A O 1
ATOM 1496 N N . GLU A 1 184 ? -4.254 -45.906 -2.908 1 92.44 184 GLU A N 1
ATOM 1497 C CA . GLU A 1 184 ? -4.379 -44.5 -3.379 1 92.44 184 GLU A CA 1
ATOM 1498 C C . GLU A 1 184 ? -5.48 -44.375 -4.426 1 92.44 184 GLU A C 1
ATOM 1500 O O . GLU A 1 184 ? -5.5 -45.125 -5.41 1 92.44 184 GLU A O 1
ATOM 1505 N N . ASP A 1 185 ? -6.422 -43.531 -4.121 1 95.12 185 ASP A N 1
ATOM 1506 C CA . ASP A 1 185 ? -7.52 -43.219 -5.031 1 95.12 185 ASP A CA 1
ATOM 1507 C C . ASP A 1 185 ? -7.109 -42.125 -6.027 1 95.12 185 ASP A C 1
ATOM 1509 O O . ASP A 1 185 ? -6.922 -40.969 -5.652 1 95.12 185 ASP A O 1
ATOM 1513 N N . VAL A 1 186 ? -6.93 -42.5 -7.316 1 95.81 186 VAL A N 1
ATOM 1514 C CA . VAL A 1 186 ? -6.391 -41.562 -8.297 1 95.81 186 VAL A CA 1
ATOM 1515 C C . VAL A 1 186 ? -7.203 -41.656 -9.586 1 95.81 186 VAL A C 1
ATOM 1517 O O . VAL A 1 186 ? -7.734 -42.719 -9.93 1 95.81 186 VAL A O 1
ATOM 1520 N N . GLU A 1 187 ? -7.316 -40.5 -10.25 1 97.19 187 GLU A N 1
ATOM 1521 C CA . GLU A 1 187 ? -7.988 -40.438 -11.539 1 97.19 187 GLU A CA 1
ATOM 1522 C C . GLU A 1 187 ? -7.035 -39.938 -12.633 1 97.19 187 GLU A C 1
ATOM 1524 O O . GLU A 1 187 ? -6.406 -38.906 -12.492 1 97.19 187 GLU A O 1
ATOM 1529 N N . ALA A 1 188 ? -6.883 -40.812 -13.656 1 96.62 188 ALA A N 1
ATOM 1530 C CA . ALA A 1 188 ? -6.215 -40.344 -14.875 1 96.62 188 ALA A CA 1
ATOM 1531 C C . ALA A 1 188 ? -7.188 -39.625 -15.797 1 96.62 188 ALA A C 1
ATOM 1533 O O . ALA A 1 188 ? -8.148 -40.219 -16.297 1 96.62 188 ALA A O 1
ATOM 1534 N N . ALA A 1 189 ? -6.898 -38.375 -16.016 1 96.25 189 ALA A N 1
ATOM 1535 C CA . ALA A 1 189 ? -7.867 -37.594 -16.781 1 96.25 189 ALA A CA 1
ATOM 1536 C C . ALA A 1 189 ? -7.191 -36.844 -17.922 1 96.25 189 ALA A C 1
ATOM 1538 O O . ALA A 1 189 ? -5.98 -36.594 -17.875 1 96.25 189 ALA A O 1
ATOM 1539 N N . VAL A 1 190 ? -7.938 -36.531 -18.953 1 93.81 190 VAL A N 1
ATOM 1540 C CA . VAL A 1 190 ? -7.484 -35.688 -20.062 1 93.81 190 VAL A CA 1
ATOM 1541 C C . VAL A 1 190 ? -8.469 -34.562 -20.297 1 93.81 190 VAL A C 1
ATOM 1543 O O . VAL A 1 190 ? -9.672 -34.688 -20.047 1 93.81 190 VAL A O 1
ATOM 1546 N N . LEU A 1 191 ? -7.902 -33.469 -20.688 1 91.62 191 LEU A N 1
ATOM 1547 C CA . LEU A 1 191 ? -8.734 -32.312 -20.953 1 91.62 191 LEU A CA 1
ATOM 1548 C C . LEU A 1 191 ? -9.547 -32.5 -22.234 1 91.62 191 LEU A C 1
ATOM 1550 O O . LEU A 1 191 ? -9.031 -33 -23.234 1 91.62 191 LEU A O 1
ATOM 1554 N N . LEU A 1 192 ? -10.805 -32.031 -22.109 1 90.62 192 LEU A N 1
ATOM 1555 C CA . LEU A 1 192 ? -11.695 -32.094 -23.266 1 90.62 192 LEU A CA 1
ATOM 1556 C C . LEU A 1 192 ? -12.047 -30.703 -23.75 1 90.62 192 LEU A C 1
ATOM 1558 O O . LEU A 1 192 ? -12.258 -29.781 -22.953 1 90.62 192 LEU A O 1
ATOM 1562 N N . LYS A 1 193 ? -12.094 -30.516 -25.016 1 84.81 193 LYS A N 1
ATOM 1563 C CA . LYS A 1 193 ? -12.57 -29.266 -25.609 1 84.81 193 LYS A CA 1
ATOM 1564 C C . LYS A 1 193 ? -14.094 -29.219 -25.625 1 84.81 193 LYS A C 1
ATOM 1566 O O . LYS A 1 193 ? -14.68 -28.141 -25.531 1 84.81 193 LYS A O 1
ATOM 1571 N N . GLU A 1 194 ? -14.648 -30.328 -25.781 1 88 194 GLU A N 1
ATOM 1572 C CA . GLU A 1 194 ? -16.094 -30.469 -25.828 1 88 194 GLU A CA 1
ATOM 1573 C C . GLU A 1 194 ? -16.562 -31.734 -25.094 1 88 194 GLU A C 1
ATOM 1575 O O . GLU A 1 194 ? -15.789 -32.688 -24.922 1 88 194 GLU A O 1
ATOM 1580 N N . PRO A 1 195 ? -17.828 -31.641 -24.688 1 89.94 195 PRO A N 1
ATOM 1581 C CA . PRO A 1 195 ? -18.328 -32.812 -23.984 1 89.94 195 PRO A CA 1
ATOM 1582 C C . PRO A 1 195 ? -18.344 -34.062 -24.859 1 89.94 195 PRO A C 1
ATOM 1584 O O . PRO A 1 195 ? -18.422 -33.969 -26.078 1 89.94 195 PRO A O 1
ATOM 1587 N N . MET A 1 196 ? -18.203 -35.188 -24.219 1 90.81 196 MET A N 1
ATOM 1588 C CA . MET A 1 196 ? -18.297 -36.5 -24.906 1 90.81 196 MET A CA 1
ATOM 1589 C C . MET A 1 196 ? -19.078 -37.5 -24.062 1 90.81 196 MET A C 1
ATOM 1591 O O . MET A 1 196 ? -19.297 -37.25 -22.859 1 90.81 196 MET A O 1
ATOM 1595 N N . LEU A 1 197 ? -19.484 -38.5 -24.734 1 92 197 LEU A N 1
ATOM 1596 C CA . LEU A 1 197 ? -20.234 -39.531 -24.016 1 92 197 LEU A CA 1
ATOM 1597 C C . LEU A 1 197 ? -19.344 -40.25 -23 1 92 197 LEU A C 1
ATOM 1599 O O . LEU A 1 197 ? -18.203 -40.594 -23.297 1 92 197 LEU A O 1
ATOM 1603 N N . GLU A 1 198 ? -19.922 -40.469 -21.844 1 93.62 198 GLU A N 1
ATOM 1604 C CA . GLU A 1 198 ? -19.188 -41.219 -20.828 1 93.62 198 GLU A CA 1
ATOM 1605 C C . GLU A 1 198 ? -19.453 -42.688 -20.938 1 93.62 198 GLU A C 1
ATOM 1607 O O . GLU A 1 198 ? -20.359 -43.125 -21.672 1 93.62 198 GLU A O 1
ATOM 1612 N N . SER A 1 199 ? -18.609 -43.5 -20.344 1 94.56 199 SER A N 1
ATOM 1613 C CA . SER A 1 199 ? -18.797 -44.938 -20.188 1 94.56 199 SER A CA 1
ATOM 1614 C C . SER A 1 199 ? -18.828 -45.344 -18.719 1 94.56 199 SER A C 1
ATOM 1616 O O . SER A 1 199 ? -18.906 -44.469 -17.844 1 94.56 199 SER A O 1
ATOM 1618 N N . GLU A 1 200 ? -18.938 -46.625 -18.5 1 94.19 200 GLU A N 1
ATOM 1619 C CA . GLU A 1 200 ? -18.891 -47.125 -17.125 1 94.19 200 GLU A CA 1
ATOM 1620 C C . GLU A 1 200 ? -17.547 -46.812 -16.469 1 94.19 200 GLU A C 1
ATOM 1622 O O . GLU A 1 200 ? -17.484 -46.469 -15.289 1 94.19 200 GLU A O 1
ATOM 1627 N N . ARG A 1 201 ? -16.438 -46.875 -17.25 1 95.62 201 ARG A N 1
ATOM 1628 C CA . ARG A 1 201 ? -15.078 -46.75 -16.719 1 95.62 201 ARG A CA 1
ATOM 1629 C C . ARG A 1 201 ? -14.562 -45.312 -16.906 1 95.62 201 ARG A C 1
ATOM 1631 O O . ARG A 1 201 ? -13.75 -44.844 -16.109 1 95.62 201 ARG A O 1
ATOM 1638 N N . ILE A 1 202 ? -15.055 -44.75 -18 1 96.5 202 ILE A N 1
ATOM 1639 C CA . ILE A 1 202 ? -14.594 -43.375 -18.297 1 96.5 202 ILE A CA 1
ATOM 1640 C C . ILE A 1 202 ? -15.695 -42.375 -17.984 1 96.5 202 ILE A C 1
ATOM 1642 O O . ILE A 1 202 ? -16.797 -42.438 -18.562 1 96.5 202 ILE A O 1
ATOM 1646 N N . LYS A 1 203 ? -15.438 -41.5 -17.062 1 97.06 203 LYS A N 1
ATOM 1647 C CA . LYS A 1 203 ? -16.406 -40.5 -16.656 1 97.06 203 LYS A CA 1
ATOM 1648 C C . LYS A 1 203 ? -16.016 -39.125 -17.203 1 97.06 203 LYS A C 1
ATOM 1650 O O . LYS A 1 203 ? -14.828 -38.781 -17.281 1 97.06 203 LYS A O 1
ATOM 1655 N N . VAL A 1 204 ? -17 -38.375 -17.578 1 96.06 204 VAL A N 1
ATOM 1656 C CA . VAL A 1 204 ? -16.812 -37 -18.047 1 96.06 204 VAL A CA 1
ATOM 1657 C C . VAL A 1 204 ? -17.375 -36.031 -17.016 1 96.06 204 VAL A C 1
ATOM 1659 O O . VAL A 1 204 ? -18.547 -36.125 -16.625 1 96.06 204 VAL A O 1
ATOM 1662 N N . HIS A 1 205 ? -16.547 -35.188 -16.516 1 96.38 205 HIS A N 1
ATOM 1663 C CA . HIS A 1 205 ? -17 -34.219 -15.523 1 96.38 205 HIS A CA 1
ATOM 1664 C C . HIS A 1 205 ? -16.172 -32.938 -15.57 1 96.38 205 HIS A C 1
ATOM 1666 O O . HIS A 1 205 ? -15.141 -32.875 -16.25 1 96.38 205 HIS A O 1
ATOM 1672 N N . GLN A 1 206 ? -16.641 -31.922 -14.836 1 96.06 206 GLN A N 1
ATOM 1673 C CA . GLN A 1 206 ? -15.977 -30.625 -14.789 1 96.06 206 GLN A CA 1
ATOM 1674 C C . GLN A 1 206 ? -15.148 -30.484 -13.516 1 96.06 206 GLN A C 1
ATOM 1676 O O . GLN A 1 206 ? -15.648 -30.719 -12.414 1 96.06 206 GLN A O 1
ATOM 1681 N N . LEU A 1 207 ? -13.852 -30.25 -13.719 1 95.5 207 LEU A N 1
ATOM 1682 C CA . LEU A 1 207 ? -13.055 -29.828 -12.57 1 95.5 207 LEU A CA 1
ATOM 1683 C C . LEU A 1 207 ? -13.359 -28.391 -12.188 1 95.5 207 LEU A C 1
ATOM 1685 O O . LEU A 1 207 ? -13.352 -27.5 -13.047 1 95.5 207 LEU A O 1
ATOM 1689 N N . PRO A 1 208 ? -13.617 -28.109 -10.953 1 95.19 208 PRO A N 1
ATOM 1690 C CA . PRO A 1 208 ? -14.031 -26.766 -10.539 1 95.19 208 PRO A CA 1
ATOM 1691 C C . PRO A 1 208 ? -12.867 -25.781 -10.516 1 95.19 208 PRO A C 1
ATOM 1693 O O . PRO A 1 208 ? -11.703 -26.188 -10.555 1 95.19 208 PRO A O 1
ATOM 1696 N N . GLN A 1 209 ? -13.266 -24.484 -10.539 1 96.19 209 GLN A N 1
ATOM 1697 C CA . GLN A 1 209 ? -12.281 -23.438 -10.289 1 96.19 209 GLN A CA 1
ATOM 1698 C C . GLN A 1 209 ? -11.719 -23.531 -8.875 1 96.19 209 GLN A C 1
ATOM 1700 O O . GLN A 1 209 ? -12.477 -23.688 -7.91 1 96.19 209 GLN A O 1
ATOM 1705 N N . VAL A 1 210 ? -10.406 -23.453 -8.711 1 96 210 VAL A N 1
ATOM 1706 C CA . VAL A 1 210 ? -9.797 -23.547 -7.391 1 96 210 VAL A CA 1
ATOM 1707 C C . VAL A 1 210 ? -8.516 -22.703 -7.355 1 96 210 VAL A C 1
ATOM 1709 O O . VAL A 1 210 ? -7.852 -22.547 -8.375 1 96 210 VAL A O 1
ATOM 1712 N N . GLU A 1 211 ? -8.25 -22.172 -6.18 1 96.69 211 GLU A N 1
ATOM 1713 C CA . GLU A 1 211 ? -6.926 -21.594 -5.938 1 96.69 211 GLU A CA 1
ATOM 1714 C C . GLU A 1 211 ? -5.918 -22.688 -5.562 1 96.69 211 GLU A C 1
ATOM 1716 O O . GLU A 1 211 ? -6.188 -23.516 -4.688 1 96.69 211 GLU A O 1
ATOM 1721 N N . VAL A 1 212 ? -4.762 -22.625 -6.234 1 97.81 212 VAL A N 1
ATOM 1722 C CA . VAL A 1 212 ? -3.805 -23.703 -5.992 1 97.81 212 VAL A CA 1
ATOM 1723 C C . VAL A 1 212 ? -2.436 -23.109 -5.668 1 97.81 212 VAL A C 1
ATOM 1725 O O . VAL A 1 212 ? -2.092 -22.016 -6.148 1 97.81 212 VAL A O 1
ATOM 1728 N N . ALA A 1 213 ? -1.73 -23.734 -4.777 1 96.88 213 ALA A N 1
ATOM 1729 C CA . ALA A 1 213 ? -0.275 -23.625 -4.742 1 96.88 213 ALA A CA 1
ATOM 1730 C C . ALA A 1 213 ? 0.373 -24.547 -5.777 1 96.88 213 ALA A C 1
ATOM 1732 O O . ALA A 1 213 ? 0.148 -25.75 -5.766 1 96.88 213 ALA A O 1
ATOM 1733 N N . SER A 1 214 ? 1.188 -23.922 -6.652 1 97.62 214 SER A N 1
ATOM 1734 C CA . SER A 1 214 ? 1.67 -24.656 -7.816 1 97.62 214 SER A CA 1
ATOM 1735 C C . SER A 1 214 ? 3.189 -24.594 -7.926 1 97.62 214 SER A C 1
ATOM 1737 O O . SER A 1 214 ? 3.791 -23.562 -7.617 1 97.62 214 SER A O 1
ATOM 1739 N N . VAL A 1 215 ? 3.775 -25.703 -8.32 1 96.44 215 VAL A N 1
ATOM 1740 C CA . VAL A 1 215 ? 5.195 -25.766 -8.656 1 96.44 215 VAL A CA 1
ATOM 1741 C C . VAL A 1 215 ? 5.379 -26.547 -9.953 1 96.44 215 VAL A C 1
ATOM 1743 O O . VAL A 1 215 ? 4.613 -27.469 -10.242 1 96.44 215 VAL A O 1
ATOM 1746 N N . VAL A 1 216 ? 6.375 -26.125 -10.789 1 96.19 216 VAL A N 1
ATOM 1747 C CA . VAL A 1 216 ? 6.672 -26.828 -12.031 1 96.19 216 VAL A CA 1
ATOM 1748 C C . VAL A 1 216 ? 8.031 -27.516 -11.938 1 96.19 216 VAL A C 1
ATOM 1750 O O . VAL A 1 216 ? 9.039 -26.875 -11.617 1 96.19 216 VAL A O 1
ATOM 1753 N N . HIS A 1 217 ? 8.023 -28.781 -12.141 1 94.75 217 HIS A N 1
ATOM 1754 C CA . HIS A 1 217 ? 9.25 -29.562 -12.227 1 94.75 217 HIS A CA 1
ATOM 1755 C C . HIS A 1 217 ? 9.664 -29.781 -13.68 1 94.75 217 HIS A C 1
ATOM 1757 O O . HIS A 1 217 ? 8.859 -30.266 -14.492 1 94.75 217 HIS A O 1
ATOM 1763 N N . GLN A 1 218 ? 10.812 -29.406 -13.953 1 93.56 218 GLN A N 1
ATOM 1764 C CA . GLN A 1 218 ? 11.414 -29.719 -15.242 1 93.56 218 GLN A CA 1
ATOM 1765 C C . GLN A 1 218 ? 12.711 -30.516 -15.062 1 93.56 218 GLN A C 1
ATOM 1767 O O . GLN A 1 218 ? 13.594 -30.109 -14.312 1 93.56 218 GLN A O 1
ATOM 1772 N N . GLY A 1 219 ? 12.789 -31.594 -15.695 1 91 219 GLY A N 1
ATOM 1773 C CA . GLY A 1 219 ? 14 -32.375 -15.602 1 91 219 GLY A CA 1
ATOM 1774 C C . GLY A 1 219 ? 13.727 -33.875 -15.391 1 91 219 GLY A C 1
ATOM 1775 O O . GLY A 1 219 ? 12.789 -34.406 -15.961 1 91 219 GLY A O 1
ATOM 1776 N N . ARG A 1 220 ? 14.664 -34.562 -14.625 1 86.31 220 ARG A N 1
ATOM 1777 C CA . ARG A 1 220 ? 14.648 -36.031 -14.406 1 86.31 220 ARG A CA 1
ATOM 1778 C C . ARG A 1 220 ? 13.492 -36.438 -13.492 1 86.31 220 ARG A C 1
ATOM 1780 O O . ARG A 1 220 ? 13.266 -35.781 -12.461 1 86.31 220 ARG A O 1
ATOM 1787 N N . MET A 1 221 ? 12.75 -37.375 -13.844 1 87.19 221 MET A N 1
ATOM 1788 C CA . MET A 1 221 ? 11.617 -37.875 -13.078 1 87.19 221 MET A CA 1
ATOM 1789 C C . MET A 1 221 ? 12.039 -38.25 -11.656 1 87.19 221 MET A C 1
ATOM 1791 O O . MET A 1 221 ? 11.266 -38.062 -10.711 1 87.19 221 MET A O 1
ATOM 1795 N N . LYS A 1 222 ? 13.188 -38.688 -11.484 1 84.94 222 LYS A N 1
ATOM 1796 C CA . LYS A 1 222 ? 13.672 -39.125 -10.18 1 84.94 222 LYS A CA 1
ATOM 1797 C C . LYS A 1 222 ? 13.68 -37.969 -9.188 1 84.94 222 LYS A C 1
ATOM 1799 O O . LYS A 1 222 ? 13.617 -38.188 -7.973 1 84.94 222 LYS A O 1
ATOM 1804 N N . ASP A 1 223 ? 13.867 -36.719 -9.625 1 88.62 223 ASP A N 1
ATOM 1805 C CA . ASP A 1 223 ? 13.914 -35.531 -8.781 1 88.62 223 ASP A CA 1
ATOM 1806 C C . ASP A 1 223 ? 12.523 -34.969 -8.562 1 88.62 223 ASP A C 1
ATOM 1808 O O . ASP A 1 223 ? 12.359 -33.938 -7.867 1 88.62 223 ASP A O 1
ATOM 1812 N N . PHE A 1 224 ? 11.562 -35.688 -9.125 1 90.38 224 PHE A N 1
ATOM 1813 C CA . PHE A 1 224 ? 10.195 -35.156 -9.148 1 90.38 224 PHE A CA 1
ATOM 1814 C C . PHE A 1 224 ? 9.68 -34.938 -7.73 1 90.38 224 PHE A C 1
ATOM 1816 O O . PHE A 1 224 ? 8.992 -33.938 -7.473 1 90.38 224 PHE A O 1
ATOM 1823 N N . MET A 1 225 ? 10.094 -35.688 -6.844 1 90 225 MET A N 1
ATOM 1824 C CA . MET A 1 225 ? 9.602 -35.62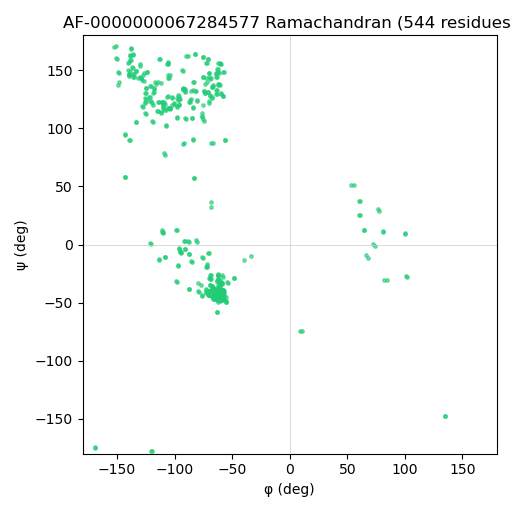5 -5.469 1 90 225 MET A CA 1
ATOM 1825 C C . MET A 1 225 ? 10.062 -34.344 -4.789 1 90 225 MET A C 1
ATOM 1827 O O . MET A 1 225 ? 9.422 -33.875 -3.84 1 90 225 MET A O 1
ATOM 1831 N N . GLN A 1 226 ? 11.141 -33.812 -5.23 1 91.88 226 GLN A N 1
ATOM 1832 C CA . GLN A 1 226 ? 11.625 -32.562 -4.684 1 91.88 226 GLN A CA 1
ATOM 1833 C C . GLN A 1 226 ? 10.602 -31.438 -4.891 1 91.88 226 GLN A C 1
ATOM 1835 O O . GLN A 1 226 ? 10.492 -30.531 -4.062 1 91.88 226 GLN A O 1
ATOM 1840 N N . GLY A 1 227 ? 9.867 -31.484 -5.988 1 94.06 227 GLY A N 1
ATOM 1841 C CA . GLY A 1 227 ? 8.797 -30.531 -6.223 1 94.06 227 GLY A CA 1
ATOM 1842 C C . GLY A 1 227 ? 7.695 -30.594 -5.188 1 94.06 227 GLY A C 1
ATOM 1843 O O . GLY A 1 227 ? 7.199 -29.562 -4.727 1 94.06 227 GLY A O 1
ATOM 1844 N N . TYR A 1 228 ? 7.371 -31.828 -4.785 1 94.5 228 TYR A N 1
ATOM 1845 C CA . TYR A 1 228 ? 6.371 -32.031 -3.742 1 94.5 228 TYR A CA 1
ATOM 1846 C C . TYR A 1 228 ? 6.836 -31.422 -2.42 1 94.5 228 TYR A C 1
ATOM 1848 O O . TYR A 1 228 ? 6.066 -30.734 -1.741 1 94.5 228 TYR A O 1
ATOM 1856 N N . GLN A 1 229 ? 8.039 -31.719 -2.129 1 93.19 229 GLN A N 1
ATOM 1857 C CA . GLN A 1 229 ? 8.602 -31.188 -0.89 1 93.19 229 GLN A CA 1
ATOM 1858 C C . GLN A 1 229 ? 8.547 -29.672 -0.872 1 93.19 229 GLN A C 1
ATOM 1860 O O . GLN A 1 229 ? 8.172 -29.062 0.138 1 93.19 229 GLN A O 1
ATOM 1865 N N . ALA A 1 230 ? 8.922 -29.094 -1.963 1 92.38 230 ALA A N 1
ATOM 1866 C CA . ALA A 1 230 ? 8.953 -27.641 -2.068 1 92.38 230 ALA A CA 1
ATOM 1867 C C . ALA A 1 230 ? 7.562 -27.047 -1.862 1 92.38 230 ALA A C 1
ATOM 1869 O O . ALA A 1 230 ? 7.387 -26.125 -1.067 1 92.38 230 ALA A O 1
ATOM 1870 N N . VAL A 1 231 ? 6.539 -27.547 -2.51 1 95.88 231 VAL A N 1
ATOM 1871 C CA . VAL A 1 231 ? 5.203 -26.969 -2.459 1 95.88 231 VAL A CA 1
ATOM 1872 C C . VAL A 1 231 ? 4.57 -27.25 -1.098 1 95.88 231 VAL A C 1
ATOM 1874 O O . VAL A 1 231 ? 3.908 -26.391 -0.522 1 95.88 231 VAL A O 1
ATOM 1877 N N . LEU A 1 232 ? 4.789 -28.406 -0.557 1 95.19 232 LEU A N 1
ATOM 1878 C CA . LEU A 1 232 ? 4.223 -28.734 0.745 1 95.19 232 LEU A CA 1
ATOM 1879 C C . LEU A 1 232 ? 4.848 -27.891 1.846 1 95.19 232 LEU A C 1
ATOM 1881 O O . LEU A 1 232 ? 4.145 -27.406 2.732 1 95.19 232 LEU A O 1
ATOM 1885 N N . SER A 1 233 ? 6.148 -27.766 1.818 1 90.44 233 SER A N 1
ATOM 1886 C CA . SER A 1 233 ? 6.832 -26.906 2.77 1 90.44 233 SER A CA 1
ATOM 1887 C C . SER A 1 233 ? 6.328 -25.469 2.666 1 90.44 233 SER A C 1
ATOM 1889 O O . SER A 1 233 ? 6.117 -24.797 3.684 1 90.44 233 SER A O 1
ATOM 1891 N N . TRP A 1 234 ? 6.184 -25 1.456 1 90.06 234 TRP A N 1
ATOM 1892 C CA . TRP A 1 234 ? 5.684 -23.656 1.213 1 90.06 234 TRP A CA 1
ATOM 1893 C C . TRP A 1 234 ? 4.285 -23.469 1.8 1 90.06 234 TRP A C 1
ATOM 1895 O O . TRP A 1 234 ? 3.998 -22.469 2.441 1 90.06 234 TRP A O 1
ATOM 1905 N N . ILE A 1 235 ? 3.383 -24.422 1.606 1 93.44 235 ILE A N 1
ATOM 1906 C CA . ILE A 1 235 ? 2.01 -24.359 2.094 1 93.44 235 ILE A CA 1
ATOM 1907 C C . ILE A 1 235 ? 2.008 -24.219 3.615 1 93.44 235 ILE A C 1
ATOM 1909 O O . ILE A 1 235 ? 1.33 -23.359 4.168 1 93.44 235 ILE A O 1
ATOM 1913 N N . GLU A 1 236 ? 2.762 -25.031 4.191 1 87.62 236 GLU A N 1
ATOM 1914 C CA . GLU A 1 236 ? 2.859 -25.016 5.645 1 87.62 236 GLU A CA 1
ATOM 1915 C C . GLU A 1 236 ? 3.447 -23.688 6.141 1 87.62 236 GLU A C 1
ATOM 1917 O O . GLU A 1 236 ? 2.926 -23.094 7.082 1 87.62 236 GLU A O 1
ATOM 1922 N N . GLY A 1 237 ? 4.438 -23.297 5.547 1 82.88 237 GLY A N 1
ATOM 1923 C CA . GLY A 1 237 ? 5.164 -22.109 5.98 1 82.88 237 GLY A CA 1
ATOM 1924 C C . GLY A 1 237 ? 4.418 -20.828 5.703 1 82.88 237 GLY A C 1
ATOM 1925 O O . GLY A 1 237 ? 4.723 -19.781 6.297 1 82.88 237 GLY A O 1
ATOM 1926 N N . ASN A 1 238 ? 3.43 -20.781 4.797 1 84.88 238 ASN A N 1
ATOM 1927 C CA . ASN A 1 238 ? 2.76 -19.547 4.383 1 84.88 238 ASN A CA 1
ATOM 1928 C C . ASN A 1 238 ? 1.324 -19.484 4.898 1 84.88 238 ASN A C 1
ATOM 1930 O O . ASN A 1 238 ? 0.537 -18.656 4.465 1 84.88 238 ASN A O 1
ATOM 1934 N N . GLY A 1 239 ? 0.992 -20.422 5.789 1 86 239 GLY A N 1
ATOM 1935 C CA . GLY A 1 239 ? -0.291 -20.375 6.469 1 86 239 GLY A CA 1
ATOM 1936 C C . GLY A 1 239 ? -1.448 -20.828 5.602 1 86 239 GLY A C 1
ATOM 1937 O O . GLY A 1 239 ? -2.539 -20.25 5.66 1 86 239 GLY A O 1
ATOM 1938 N N . TYR A 1 240 ? -1.233 -21.703 4.703 1 92.75 240 TYR A N 1
ATOM 1939 C CA . TYR A 1 240 ? -2.291 -22.281 3.887 1 92.75 240 TYR A CA 1
ATOM 1940 C C . TYR A 1 240 ? -2.58 -23.719 4.309 1 92.75 240 TYR A C 1
ATOM 1942 O O . TYR A 1 240 ? -1.75 -24.359 4.957 1 92.75 240 TYR A O 1
ATOM 1950 N N . GLU A 1 241 ? -3.76 -24.109 4.016 1 95.69 241 GLU A N 1
ATOM 1951 C CA . GLU A 1 241 ? -4.141 -25.516 4.184 1 95.69 241 GLU A CA 1
ATOM 1952 C C . GLU A 1 241 ? -4.668 -26.109 2.881 1 95.69 241 GLU A C 1
ATOM 1954 O O . GLU A 1 241 ? -5.246 -25.391 2.057 1 95.69 241 GLU A O 1
ATOM 1959 N N . ILE A 1 242 ? -4.41 -27.422 2.729 1 97 242 ILE A N 1
ATOM 1960 C CA . ILE A 1 242 ? -4.879 -28.125 1.544 1 97 242 ILE A CA 1
ATOM 1961 C C . ILE A 1 242 ? -6.383 -28.359 1.651 1 97 242 ILE A C 1
ATOM 1963 O O . ILE A 1 242 ? -6.867 -28.859 2.67 1 97 242 ILE A O 1
ATOM 1967 N N . THR A 1 243 ? -7.191 -28.062 0.591 1 96.5 243 THR A N 1
ATOM 1968 C CA . THR A 1 243 ? -8.648 -28.062 0.714 1 96.5 243 THR A CA 1
ATOM 1969 C C . THR A 1 243 ? -9.273 -29.062 -0.253 1 96.5 243 THR A C 1
ATOM 1971 O O . THR A 1 243 ? -10.5 -29.188 -0.312 1 96.5 243 THR A O 1
ATOM 1974 N N . GLY A 1 244 ? -8.555 -29.75 -1.013 1 96.25 244 GLY A N 1
ATOM 1975 C CA . GLY A 1 244 ? -9.109 -30.656 -1.997 1 96.25 244 GLY A CA 1
ATOM 1976 C C . GLY A 1 244 ? -8.078 -31.578 -2.615 1 96.25 244 GLY A C 1
ATOM 1977 O O . GLY A 1 244 ? -6.922 -31.594 -2.182 1 96.25 244 GLY A O 1
ATOM 1978 N N . PRO A 1 245 ? -8.492 -32.406 -3.646 1 97.31 245 PRO A N 1
ATOM 1979 C CA . PRO A 1 245 ? -7.559 -33.312 -4.324 1 97.31 245 PRO A CA 1
ATOM 1980 C C . PRO A 1 245 ? -6.445 -32.562 -5.055 1 97.31 245 PRO A C 1
ATOM 1982 O O . PRO A 1 245 ? -6.703 -31.547 -5.703 1 97.31 245 PRO A O 1
ATOM 1985 N N . PHE A 1 246 ? -5.23 -33 -4.77 1 97.31 246 PHE A N 1
ATOM 1986 C CA . PHE A 1 246 ? -4.141 -32.375 -5.512 1 97.31 246 PHE A CA 1
ATOM 1987 C C . PHE A 1 246 ? -3.988 -33.031 -6.887 1 97.31 246 PHE A C 1
ATOM 1989 O O . PHE A 1 246 ? -4.535 -34.094 -7.141 1 97.31 246 PHE A O 1
ATOM 1996 N N . ARG A 1 247 ? -3.236 -32.312 -7.797 1 96.81 247 ARG A N 1
ATOM 1997 C CA . ARG A 1 247 ? -3.154 -32.719 -9.195 1 96.81 247 ARG A CA 1
ATOM 1998 C C . ARG A 1 247 ? -1.711 -32.688 -9.688 1 96.81 247 ARG A C 1
ATOM 2000 O O . ARG A 1 247 ? -0.897 -31.891 -9.211 1 96.81 247 ARG A O 1
ATOM 2007 N N . GLU A 1 248 ? -1.475 -33.562 -10.602 1 95.56 248 GLU A N 1
ATOM 2008 C CA . GLU A 1 248 ? -0.283 -33.531 -11.445 1 95.56 248 GLU A CA 1
ATOM 2009 C C . GLU A 1 248 ? -0.649 -33.281 -12.906 1 95.56 248 GLU A C 1
ATOM 2011 O O . GLU A 1 248 ? -1.384 -34.062 -13.508 1 95.56 248 GLU A O 1
ATOM 2016 N N . VAL A 1 249 ? -0.217 -32.156 -13.391 1 95.25 249 VAL A N 1
ATOM 2017 C CA . VAL A 1 249 ? -0.454 -31.828 -14.789 1 95.25 249 VAL A CA 1
ATOM 2018 C C . VAL A 1 249 ? 0.792 -32.156 -15.609 1 95.25 249 VAL A C 1
ATOM 2020 O O . VAL A 1 249 ? 1.854 -31.562 -15.398 1 95.25 249 VAL A O 1
ATOM 2023 N N . TYR A 1 250 ? 0.674 -33.062 -16.547 1 93.12 250 TYR A N 1
ATOM 2024 C CA . TYR A 1 250 ? 1.798 -33.531 -17.359 1 93.12 250 TYR A CA 1
ATOM 2025 C C . TYR A 1 250 ? 1.918 -32.719 -18.641 1 93.12 250 TYR A C 1
ATOM 2027 O O . TYR A 1 250 ? 1.455 -33.156 -19.703 1 93.12 250 TYR A O 1
ATOM 2035 N N . HIS A 1 251 ? 2.607 -31.672 -18.562 1 92.19 251 HIS A N 1
ATOM 2036 C CA . HIS A 1 251 ? 2.758 -30.781 -19.703 1 92.19 251 HIS A CA 1
ATOM 2037 C C . HIS A 1 251 ? 3.643 -31.406 -20.781 1 92.19 251 HIS A C 1
ATOM 2039 O O . HIS A 1 251 ? 3.404 -31.219 -21.984 1 92.19 251 HIS A O 1
ATOM 2045 N N . LYS A 1 252 ? 4.691 -32 -20.406 1 88.06 252 LYS A N 1
ATOM 2046 C CA . LYS A 1 252 ? 5.594 -32.781 -21.25 1 88.06 252 LYS A CA 1
ATOM 2047 C C . LYS A 1 252 ? 5.953 -34.094 -20.609 1 88.06 252 LYS A C 1
ATOM 2049 O O . LYS A 1 252 ? 6.586 -34.125 -19.547 1 88.06 252 LYS A O 1
ATOM 2054 N N . PHE A 1 253 ? 5.418 -35.094 -21.078 1 83.12 253 PHE A N 1
ATOM 2055 C CA . PHE A 1 253 ? 5.676 -36.438 -20.609 1 83.12 253 PHE A CA 1
ATOM 2056 C C . PHE A 1 253 ? 5.684 -37.438 -21.766 1 83.12 253 PHE A C 1
ATOM 2058 O O . PHE A 1 253 ? 4.633 -37.75 -22.328 1 83.12 253 PHE A O 1
ATOM 2065 N N . VAL A 1 254 ? 6.867 -37.719 -22.266 1 71.5 254 VAL A N 1
ATOM 2066 C CA . VAL A 1 254 ? 6.996 -38.656 -23.406 1 71.5 254 VAL A CA 1
ATOM 2067 C C . VAL A 1 254 ? 7.594 -39.969 -22.938 1 71.5 254 VAL A C 1
ATOM 2069 O O . VAL A 1 254 ? 8.766 -40.031 -22.547 1 71.5 254 VAL A O 1
ATOM 2072 N N . GLY A 1 255 ? 6.605 -41 -22.812 1 63.5 255 GLY A N 1
ATOM 2073 C CA . GLY A 1 255 ? 6.812 -42.406 -22.453 1 63.5 255 GLY A CA 1
ATOM 2074 C C . GLY A 1 255 ? 8.234 -42.688 -22 1 63.5 255 GLY A C 1
ATOM 2075 O O . GLY A 1 255 ? 8.469 -43 -20.828 1 63.5 255 GLY A O 1
ATOM 2076 N N . ASP A 1 256 ? 9.234 -42.719 -23 1 60.94 256 ASP A N 1
ATOM 2077 C CA . ASP A 1 256 ? 10.547 -43.312 -22.781 1 60.94 256 ASP A CA 1
ATOM 2078 C C . ASP A 1 256 ? 11.562 -42.25 -22.344 1 60.94 256 ASP A C 1
ATOM 2080 O O . ASP A 1 256 ? 12.703 -42.594 -22 1 60.94 256 ASP A O 1
ATOM 2084 N N . ARG A 1 257 ? 11.234 -41.062 -22.344 1 69.44 257 ARG A N 1
ATOM 2085 C CA . ARG A 1 257 ? 12.203 -40 -22 1 69.44 257 ARG A CA 1
ATOM 2086 C C . ARG A 1 257 ? 11.875 -39.406 -20.641 1 69.44 257 ARG A C 1
ATOM 2088 O O . ARG A 1 257 ? 11.375 -38.281 -20.578 1 69.44 257 ARG A O 1
ATOM 2095 N N . MET A 1 258 ? 12.203 -40.094 -19.656 1 79.62 258 MET A N 1
ATOM 2096 C CA . MET A 1 258 ? 11.914 -39.688 -18.281 1 79.62 258 MET A CA 1
ATOM 2097 C C . MET A 1 258 ? 12.93 -38.688 -17.781 1 79.62 258 MET A C 1
ATOM 2099 O O . MET A 1 258 ? 12.828 -38.219 -16.641 1 79.62 258 MET A O 1
ATOM 2103 N N . ASP A 1 259 ? 13.812 -38.312 -18.656 1 81.19 259 ASP A N 1
ATOM 2104 C CA . ASP A 1 259 ? 14.891 -37.406 -18.234 1 81.19 259 ASP A CA 1
ATOM 2105 C C . ASP A 1 259 ? 14.531 -35.938 -18.531 1 81.19 259 ASP A C 1
ATOM 2107 O O . ASP A 1 259 ? 15.234 -35.031 -18.109 1 81.19 259 ASP A O 1
ATOM 2111 N N . ASP A 1 260 ? 13.43 -35.688 -19.203 1 86.88 260 ASP A N 1
ATOM 2112 C CA . ASP A 1 260 ? 13.086 -34.344 -19.578 1 86.88 260 ASP A CA 1
ATOM 2113 C C . ASP A 1 260 ? 11.578 -34.094 -19.5 1 86.88 260 ASP A C 1
ATOM 2115 O O . ASP A 1 260 ? 10.945 -33.75 -20.484 1 86.88 260 ASP A O 1
ATOM 2119 N N . VAL A 1 261 ? 11.039 -34.281 -18.375 1 91.12 261 VAL A N 1
ATOM 2120 C CA . VAL A 1 261 ? 9.609 -34.094 -18.188 1 91.12 261 VAL A CA 1
ATOM 2121 C C . VAL A 1 261 ? 9.328 -32.656 -17.703 1 91.12 261 VAL A C 1
ATOM 2123 O O . VAL A 1 261 ? 10.211 -32 -17.156 1 91.12 261 VAL A O 1
ATOM 2126 N N . VAL A 1 262 ? 8.188 -32.125 -18.031 1 93.56 262 VAL A N 1
ATOM 2127 C CA . VAL A 1 262 ? 7.633 -30.906 -17.422 1 93.56 262 VAL A CA 1
ATOM 2128 C C . VAL A 1 262 ? 6.289 -31.234 -16.766 1 93.56 262 VAL A C 1
ATOM 2130 O O . VAL A 1 262 ? 5.281 -31.406 -17.453 1 93.56 262 VAL A O 1
ATOM 2133 N N . ILE A 1 263 ? 6.281 -31.281 -15.422 1 94.5 263 ILE A N 1
ATOM 2134 C CA . ILE A 1 263 ? 5.098 -31.656 -14.656 1 94.5 263 ILE A CA 1
ATOM 2135 C C . ILE A 1 263 ? 4.777 -30.562 -13.641 1 94.5 263 ILE A C 1
ATOM 2137 O O . ILE A 1 263 ? 5.668 -30.078 -12.945 1 94.5 263 ILE A O 1
ATOM 2141 N N . GLU A 1 264 ? 3.611 -30.188 -13.641 1 96.38 264 GLU A N 1
ATOM 2142 C CA . GLU A 1 264 ? 3.15 -29.203 -12.664 1 96.38 264 GLU A CA 1
ATOM 2143 C C . GLU A 1 264 ? 2.363 -29.875 -11.539 1 96.38 264 GLU A C 1
ATOM 2145 O O . GLU A 1 264 ? 1.432 -30.641 -11.797 1 96.38 264 GLU A O 1
ATOM 2150 N N . ILE A 1 265 ? 2.805 -29.578 -10.352 1 97.38 265 ILE A N 1
ATOM 2151 C CA . ILE A 1 265 ? 2.096 -30.031 -9.156 1 97.38 265 ILE A CA 1
ATOM 2152 C C . ILE A 1 265 ? 1.175 -28.922 -8.648 1 97.38 265 ILE A C 1
ATOM 2154 O O . ILE A 1 265 ? 1.604 -27.781 -8.477 1 97.38 265 ILE A O 1
ATOM 2158 N N . GLN A 1 266 ? -0.1 -29.266 -8.438 1 97.94 266 GLN A N 1
ATOM 2159 C CA . GLN A 1 266 ? -1.078 -28.297 -7.953 1 97.94 266 GLN A CA 1
ATOM 2160 C C . GLN A 1 266 ? -1.779 -28.797 -6.695 1 97.94 266 GLN A C 1
ATOM 2162 O O . GLN A 1 266 ? -2.406 -29.859 -6.711 1 97.94 266 GLN A O 1
ATOM 2167 N N . PHE A 1 267 ? -1.692 -28.078 -5.625 1 98.12 267 PHE A N 1
ATOM 2168 C CA . PHE A 1 267 ? -2.471 -28.328 -4.418 1 98.12 267 PHE A CA 1
ATOM 2169 C C . PHE A 1 267 ? -3.553 -27.281 -4.234 1 98.12 267 PHE A C 1
ATOM 2171 O O . PHE A 1 267 ? -3.25 -26.094 -4.082 1 98.12 267 PHE A O 1
ATOM 2178 N N . PRO A 1 268 ? -4.828 -27.641 -4.273 1 98.12 268 PRO A N 1
ATOM 2179 C CA . PRO A 1 268 ? -5.848 -26.672 -3.863 1 98.12 268 PRO A CA 1
ATOM 2180 C C . PRO A 1 268 ? -5.664 -26.203 -2.422 1 98.12 268 PRO A C 1
ATOM 2182 O O . PRO A 1 268 ? -5.48 -27.016 -1.518 1 98.12 268 PRO A O 1
ATOM 2185 N N . VAL A 1 269 ? -5.676 -24.859 -2.234 1 97.31 269 VAL A N 1
ATOM 2186 C CA . VAL A 1 269 ? -5.359 -24.359 -0.899 1 97.31 269 VAL A CA 1
ATOM 2187 C C . VAL A 1 269 ? -6.312 -23.234 -0.53 1 97.31 269 VAL A C 1
ATOM 2189 O O . VAL A 1 269 ? -6.973 -22.656 -1.4 1 97.31 269 VAL A O 1
ATOM 2192 N N . ALA A 1 270 ? -6.434 -22.984 0.747 1 95 270 ALA A N 1
ATOM 2193 C CA . ALA A 1 270 ? -7.082 -21.812 1.339 1 95 270 ALA A CA 1
ATOM 2194 C C . ALA A 1 270 ? -6.297 -21.312 2.543 1 95 270 ALA A C 1
ATOM 2196 O O . ALA A 1 270 ? -5.617 -22.078 3.223 1 95 270 ALA A O 1
ATOM 2197 N N . LYS A 1 271 ? -6.336 -19.969 2.719 1 88.56 271 LYS A N 1
ATOM 2198 C CA . LYS A 1 271 ? -5.645 -19.375 3.863 1 88.56 271 LYS A CA 1
ATOM 2199 C C . LYS A 1 271 ? -6.23 -19.875 5.18 1 88.56 271 LYS A C 1
ATOM 2201 O O . LYS A 1 271 ? -7.453 -19.984 5.316 1 88.56 271 LYS A O 1
ATOM 2206 N N . VAL A 1 272 ? -5.27 -20.172 6.07 1 85.5 272 VAL A N 1
ATOM 2207 C CA . VAL A 1 272 ? -5.723 -20.594 7.387 1 85.5 272 VAL A CA 1
ATOM 2208 C C . VAL A 1 272 ? -6.203 -19.391 8.188 1 85.5 272 VAL A C 1
ATOM 2210 O O . VAL A 1 272 ? -5.516 -18.359 8.25 1 85.5 272 VAL A O 1
ATOM 2213 N N . ASP A 1 273 ? -7.426 -19.172 8.477 1 71 273 ASP A N 1
ATOM 2214 C CA . ASP A 1 273 ? -7.961 -18.109 9.312 1 71 273 ASP A CA 1
ATOM 2215 C C . ASP A 1 273 ? -7.324 -18.125 10.703 1 71 273 ASP A C 1
ATOM 2217 O O . ASP A 1 273 ? -7.355 -19.156 11.391 1 71 273 ASP A O 1
ATOM 2221 N N . LEU A 1 274 ? -6.238 -17.438 10.945 1 52.97 274 LEU A N 1
ATOM 2222 C CA . LEU A 1 274 ? -5.898 -17.391 12.367 1 52.97 274 LEU A CA 1
ATOM 2223 C C . LEU A 1 274 ? -6.957 -16.625 13.156 1 52.97 274 LEU A C 1
ATOM 2225 O O . LEU A 1 274 ? -7.582 -15.711 12.633 1 52.97 274 LEU A O 1
ATOM 2229 N N . MET B 1 1 ? 5.98 -26.344 -29.688 1 83.25 1 MET B N 1
ATOM 2230 C CA . MET B 1 1 ? 5.695 -24.906 -29.656 1 83.25 1 MET B CA 1
ATOM 2231 C C . MET B 1 1 ? 4.207 -24.656 -29.469 1 83.25 1 MET B C 1
ATOM 2233 O O . MET B 1 1 ? 3.373 -25.391 -30.016 1 83.25 1 MET B O 1
ATOM 2237 N N . LEU B 1 2 ? 3.914 -23.75 -28.609 1 89.75 2 LEU B N 1
ATOM 2238 C CA . LEU B 1 2 ? 2.537 -23.406 -28.281 1 89.75 2 LEU B CA 1
ATOM 2239 C C . LEU B 1 2 ? 2.236 -21.969 -28.641 1 89.75 2 LEU B C 1
ATOM 2241 O O . LEU B 1 2 ? 3.051 -21.078 -28.391 1 89.75 2 LEU B O 1
ATOM 2245 N N . ARG B 1 3 ? 1.095 -21.812 -29.266 1 91.25 3 ARG B N 1
ATOM 2246 C CA . ARG B 1 3 ? 0.65 -20.422 -29.469 1 91.25 3 ARG B CA 1
ATOM 2247 C C . ARG B 1 3 ? 0.434 -19.734 -28.125 1 91.25 3 ARG B C 1
ATOM 2249 O O . ARG B 1 3 ? 0.147 -20.391 -27.109 1 91.25 3 ARG B O 1
ATOM 2256 N N . ILE B 1 4 ? 0.52 -18.453 -28.172 1 92.69 4 ILE B N 1
ATOM 2257 C CA . ILE B 1 4 ? 0.473 -17.656 -26.938 1 92.69 4 ILE B CA 1
ATOM 2258 C C . ILE B 1 4 ? -0.857 -17.906 -26.234 1 92.69 4 ILE B C 1
ATOM 2260 O O . ILE B 1 4 ? -0.914 -17.922 -25 1 92.69 4 ILE B O 1
ATOM 2264 N N . GLY B 1 5 ? -1.964 -18.062 -26.906 1 91.12 5 GLY B N 1
ATOM 2265 C CA . GLY B 1 5 ? -3.256 -18.328 -26.297 1 91.12 5 GLY B CA 1
ATOM 2266 C C . GLY B 1 5 ? -3.277 -19.609 -25.484 1 91.12 5 GLY B C 1
ATOM 2267 O O . GLY B 1 5 ? -3.777 -19.609 -24.359 1 91.12 5 GLY B O 1
ATOM 2268 N N . TYR B 1 6 ? -2.762 -20.625 -26.094 1 88.44 6 TYR B N 1
ATOM 2269 C CA . TYR B 1 6 ? -2.711 -21.891 -25.375 1 88.44 6 TYR B CA 1
ATOM 2270 C C . TYR B 1 6 ? -1.764 -21.812 -24.188 1 88.44 6 TYR B C 1
ATOM 2272 O O . TYR B 1 6 ? -2.08 -22.312 -23.109 1 88.44 6 TYR B O 1
ATOM 2280 N N . PHE B 1 7 ? -0.641 -21.234 -24.406 1 92.69 7 PHE B N 1
ATOM 2281 C CA . PHE B 1 7 ? 0.324 -21.047 -23.328 1 92.69 7 PHE B CA 1
ATOM 2282 C C . PHE B 1 7 ? -0.291 -20.266 -22.172 1 92.69 7 PHE B C 1
ATOM 2284 O O . PHE B 1 7 ? -0.059 -20.578 -21 1 92.69 7 PHE B O 1
ATOM 2291 N N . SER B 1 8 ? -1.068 -19.281 -22.484 1 93.88 8 SER B N 1
ATOM 2292 C CA . SER B 1 8 ? -1.786 -18.484 -21.5 1 93.88 8 SER B CA 1
ATOM 2293 C C . SER B 1 8 ? -2.727 -19.359 -20.672 1 93.88 8 SER B C 1
ATOM 2295 O O . SER B 1 8 ? -2.76 -19.25 -19.438 1 93.88 8 SER B O 1
ATOM 2297 N N . ARG B 1 9 ? -3.355 -20.25 -21.25 1 88.69 9 ARG B N 1
ATOM 2298 C CA . ARG B 1 9 ? -4.316 -21.125 -20.578 1 88.69 9 ARG B CA 1
ATOM 2299 C C . ARG B 1 9 ? -3.609 -22.094 -19.625 1 88.69 9 ARG B C 1
ATOM 2301 O O . ARG B 1 9 ? -4.035 -22.266 -18.484 1 88.69 9 ARG B O 1
ATOM 2308 N N . ILE B 1 10 ? -2.549 -22.625 -20.109 1 88.5 10 ILE B N 1
ATOM 2309 C CA . ILE B 1 10 ? -1.83 -23.625 -19.312 1 88.5 10 ILE B CA 1
ATOM 2310 C C . ILE B 1 10 ? -1.17 -22.953 -18.109 1 88.5 10 ILE B C 1
ATOM 2312 O O . ILE B 1 10 ? -1.125 -23.516 -17.031 1 88.5 10 ILE B O 1
ATOM 2316 N N . SER B 1 11 ? -0.643 -21.812 -18.297 1 91.69 11 SER B N 1
ATOM 2317 C CA . SER B 1 11 ? 0.101 -21.125 -17.234 1 91.69 11 SER B CA 1
ATOM 2318 C C . SER B 1 11 ? -0.831 -20.328 -16.344 1 91.69 11 SER B C 1
ATOM 2320 O O . SER B 1 11 ? -0.43 -19.891 -15.258 1 91.69 11 SER B O 1
ATOM 2322 N N . GLN B 1 12 ? -2.021 -20.125 -16.766 1 92.62 12 GLN B N 1
ATOM 2323 C CA . GLN B 1 12 ? -2.986 -19.281 -16.078 1 92.62 12 GLN B CA 1
ATOM 2324 C C . GLN B 1 12 ? -2.48 -17.844 -15.961 1 92.62 12 GLN B C 1
ATOM 2326 O O . GLN B 1 12 ? -2.576 -17.219 -14.898 1 92.62 12 GLN B O 1
ATOM 2331 N N . VAL B 1 13 ? -1.79 -17.359 -17.016 1 94.5 13 VAL B N 1
ATOM 2332 C CA . VAL B 1 13 ? -1.33 -15.984 -17.109 1 94.5 13 VAL B CA 1
ATOM 2333 C C . VAL B 1 13 ? -1.932 -15.32 -18.344 1 94.5 13 VAL B C 1
ATOM 2335 O O . VAL B 1 13 ? -1.973 -15.93 -19.422 1 94.5 13 VAL B O 1
ATOM 2338 N N . ALA B 1 14 ? -2.383 -14.148 -18.203 1 95.56 14 ALA B N 1
ATOM 2339 C CA . ALA B 1 14 ? -3.064 -13.445 -19.281 1 95.56 14 ALA B CA 1
ATOM 2340 C C . ALA B 1 14 ? -2.121 -13.195 -20.453 1 95.56 14 ALA B C 1
ATOM 2342 O O . ALA B 1 14 ? -0.932 -12.938 -20.25 1 95.56 14 ALA B O 1
ATOM 2343 N N . VAL B 1 15 ? -2.74 -13.234 -21.656 1 95.81 15 VAL B N 1
ATOM 2344 C CA . VAL B 1 15 ? -1.992 -13.031 -22.891 1 95.81 15 VAL B CA 1
ATOM 2345 C C . VAL B 1 15 ? -1.292 -11.672 -22.859 1 95.81 15 VAL B C 1
ATOM 2347 O O . VAL B 1 15 ? -0.129 -11.562 -23.25 1 95.81 15 VAL B O 1
ATOM 2350 N N . GLN B 1 16 ? -2.006 -10.711 -22.328 1 95.94 16 GLN B N 1
ATOM 2351 C CA . GLN B 1 16 ? -1.434 -9.367 -22.266 1 95.94 16 GLN B CA 1
ATOM 2352 C C . GLN B 1 16 ? -0.193 -9.344 -21.375 1 95.94 16 GLN B C 1
ATOM 2354 O O . GLN B 1 16 ? 0.788 -8.664 -21.688 1 95.94 16 GLN B O 1
ATOM 2359 N N . THR B 1 17 ? -0.243 -10.016 -20.359 1 95.94 17 THR B N 1
ATOM 2360 C CA . THR B 1 17 ? 0.893 -10.102 -19.453 1 95.94 17 THR B CA 1
ATOM 2361 C C . THR B 1 17 ? 2.072 -10.805 -20.125 1 95.94 17 THR B C 1
ATOM 2363 O O . THR B 1 17 ? 3.217 -10.367 -19.984 1 95.94 17 THR B O 1
ATOM 2366 N N . LEU B 1 18 ? 1.812 -11.891 -20.875 1 95.88 18 LEU B N 1
ATOM 2367 C CA . LEU B 1 18 ? 2.859 -12.602 -21.594 1 95.88 18 LEU B CA 1
ATOM 2368 C C . LEU B 1 18 ? 3.508 -11.703 -22.641 1 95.88 18 LEU B C 1
ATOM 2370 O O . LEU B 1 18 ? 4.73 -11.727 -22.812 1 95.88 18 LEU B O 1
ATOM 2374 N N . ARG B 1 19 ? 2.695 -10.93 -23.266 1 94.31 19 ARG B N 1
ATOM 2375 C CA . ARG B 1 19 ? 3.219 -9.977 -24.234 1 94.31 19 ARG B CA 1
ATOM 2376 C C . ARG B 1 19 ? 4.109 -8.938 -23.562 1 94.31 19 ARG B C 1
ATOM 2378 O O . ARG B 1 19 ? 5.156 -8.562 -24.094 1 94.31 19 ARG B O 1
ATOM 2385 N N . TYR B 1 20 ? 3.604 -8.508 -22.5 1 95.62 20 TYR B N 1
ATOM 2386 C CA . TYR B 1 20 ? 4.375 -7.539 -21.734 1 95.62 20 TYR B CA 1
ATOM 2387 C C . TYR B 1 20 ? 5.715 -8.117 -21.312 1 95.62 20 TYR B C 1
ATOM 2389 O O . TYR B 1 20 ? 6.75 -7.453 -21.406 1 95.62 20 TYR B O 1
ATOM 2397 N N . TYR B 1 21 ? 5.734 -9.328 -20.828 1 95.81 21 TYR B N 1
ATOM 2398 C CA . TYR B 1 21 ? 6.969 -9.992 -20.422 1 95.81 21 TYR B CA 1
ATOM 2399 C C . TYR B 1 21 ? 7.914 -10.156 -21.609 1 95.81 21 TYR B C 1
ATOM 2401 O O . TYR B 1 21 ? 9.133 -10.07 -21.453 1 95.81 21 TYR B O 1
ATOM 2409 N N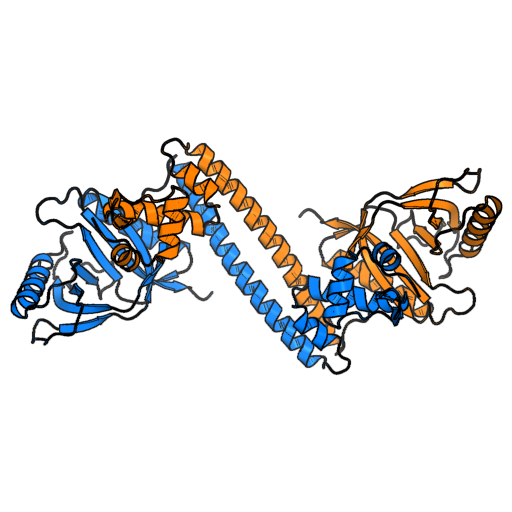 . ASP B 1 22 ? 7.359 -10.445 -22.75 1 94.5 22 ASP B N 1
ATOM 2410 C CA . ASP B 1 22 ? 8.156 -10.523 -23.984 1 94.5 22 ASP B CA 1
ATOM 2411 C C . ASP B 1 22 ? 8.805 -9.18 -24.297 1 94.5 22 ASP B C 1
ATOM 2413 O O . ASP B 1 22 ? 10.008 -9.117 -24.547 1 94.5 22 ASP B O 1
ATOM 2417 N N . LYS B 1 23 ? 7.996 -8.125 -24.188 1 93.81 23 LYS B N 1
ATOM 2418 C CA . LYS B 1 23 ? 8.484 -6.773 -24.469 1 93.81 23 LYS B CA 1
ATOM 2419 C C . LYS B 1 23 ? 9.633 -6.41 -23.531 1 93.81 23 LYS B C 1
ATOM 2421 O O . LYS B 1 23 ? 10.594 -5.75 -23.953 1 93.81 23 LYS B O 1
ATOM 2426 N N . LEU B 1 24 ? 9.609 -6.863 -22.359 1 93.19 24 LEU B N 1
ATOM 2427 C CA . LEU B 1 24 ? 10.625 -6.535 -21.359 1 93.19 24 LEU B CA 1
ATOM 2428 C C . LEU B 1 24 ? 11.805 -7.5 -21.438 1 93.19 24 LEU B C 1
ATOM 2430 O O . LEU B 1 24 ? 12.789 -7.344 -20.719 1 93.19 24 LEU B O 1
ATOM 2434 N N . GLY B 1 25 ? 11.648 -8.516 -22.234 1 92.75 25 GLY B N 1
ATOM 2435 C CA . GLY B 1 25 ? 12.719 -9.492 -22.391 1 92.75 25 GLY B CA 1
ATOM 2436 C C . GLY B 1 25 ? 12.758 -10.516 -21.281 1 92.75 25 GLY B C 1
ATOM 2437 O O . GLY B 1 25 ? 13.734 -11.258 -21.141 1 92.75 25 GLY B O 1
ATOM 2438 N N . LEU B 1 26 ? 11.797 -10.586 -20.469 1 94.5 26 LEU B N 1
ATOM 2439 C CA . LEU B 1 26 ? 11.742 -11.516 -19.344 1 94.5 26 LEU B CA 1
ATOM 2440 C C . LEU B 1 26 ? 11.414 -12.93 -19.812 1 94.5 26 LEU B C 1
ATOM 2442 O O . LEU B 1 26 ? 12.008 -13.898 -19.359 1 94.5 26 LEU B O 1
ATOM 2446 N N . LEU B 1 27 ? 10.438 -13.07 -20.734 1 95.25 27 LEU B N 1
ATOM 2447 C CA . LEU B 1 27 ? 10 -14.328 -21.312 1 95.25 27 LEU B CA 1
ATOM 2448 C C . LEU B 1 27 ? 9.734 -14.172 -22.812 1 95.25 27 LEU B C 1
ATOM 2450 O O . LEU B 1 27 ? 8.609 -13.906 -23.219 1 95.25 27 LEU B O 1
ATOM 2454 N N . ARG B 1 28 ? 10.766 -14.406 -23.531 1 95 28 ARG B N 1
ATOM 2455 C CA . ARG B 1 28 ? 10.648 -14.273 -24.984 1 95 28 ARG B CA 1
ATOM 2456 C C . ARG B 1 28 ? 10.078 -15.539 -25.609 1 95 28 ARG B C 1
ATOM 2458 O O . ARG B 1 28 ? 10.438 -16.656 -25.219 1 95 28 ARG B O 1
ATOM 2465 N N . PRO B 1 29 ? 9.203 -15.273 -26.578 1 95.44 29 PRO B N 1
ATOM 2466 C CA . PRO B 1 29 ? 8.742 -16.453 -27.297 1 95.44 29 PRO B CA 1
ATOM 2467 C C . PRO B 1 29 ? 9.875 -17.203 -28.016 1 95.44 29 PRO B C 1
ATOM 2469 O O . PRO B 1 29 ? 10.875 -16.578 -28.391 1 95.44 29 PRO B O 1
ATOM 2472 N N . VAL B 1 30 ? 9.758 -18.5 -28.109 1 94.94 30 VAL B N 1
ATOM 2473 C CA . VAL B 1 30 ? 10.781 -19.297 -28.781 1 94.94 30 VAL B CA 1
ATOM 2474 C C . VAL B 1 30 ? 10.773 -19 -30.266 1 94.94 30 VAL B C 1
ATOM 2476 O O . VAL B 1 30 ? 11.805 -19.125 -30.938 1 94.94 30 VAL B O 1
ATOM 2479 N N . HIS B 1 31 ? 9.555 -18.641 -30.75 1 92.88 31 HIS B N 1
ATOM 2480 C CA . HIS B 1 31 ? 9.438 -18.328 -32.188 1 92.88 31 HIS B CA 1
ATOM 2481 C C . HIS B 1 31 ? 8.359 -17.266 -32.406 1 92.88 31 HIS B C 1
ATOM 2483 O O . HIS B 1 31 ? 7.328 -17.266 -31.75 1 92.88 31 HIS B O 1
ATOM 2489 N N . VAL B 1 32 ? 8.641 -16.359 -33.281 1 91.81 32 VAL B N 1
ATOM 2490 C CA . VAL B 1 32 ? 7.66 -15.391 -33.719 1 91.81 32 VAL B CA 1
ATOM 2491 C C . VAL B 1 32 ? 7.488 -15.484 -35.25 1 91.81 32 VAL B C 1
ATOM 2493 O O . VAL B 1 32 ? 8.469 -15.391 -36 1 91.81 32 VAL B O 1
ATOM 2496 N N . ASP B 1 33 ? 6.238 -15.703 -35.562 1 89.12 33 ASP B N 1
ATOM 2497 C CA . ASP B 1 33 ? 5.992 -15.797 -37 1 89.12 33 ASP B CA 1
ATOM 2498 C C . ASP B 1 33 ? 6.215 -14.445 -37.688 1 89.12 33 ASP B C 1
ATOM 2500 O O . ASP B 1 33 ? 5.637 -13.438 -37.281 1 89.12 33 ASP B O 1
ATOM 2504 N N . HIS B 1 34 ? 7.023 -14.438 -38.688 1 86.94 34 HIS B N 1
ATOM 2505 C CA . HIS B 1 34 ? 7.41 -13.195 -39.344 1 86.94 34 HIS B CA 1
ATOM 2506 C C . HIS B 1 34 ? 6.246 -12.602 -40.125 1 86.94 34 HIS B C 1
ATOM 2508 O O . HIS B 1 34 ? 6.199 -11.391 -40.375 1 86.94 34 HIS B O 1
ATOM 2514 N N . PHE B 1 35 ? 5.355 -13.453 -40.594 1 87.69 35 PHE B N 1
ATOM 2515 C CA . PHE B 1 35 ? 4.25 -13 -41.406 1 87.69 35 PHE B CA 1
ATOM 2516 C C . PHE B 1 35 ? 3.057 -12.586 -40.562 1 87.69 35 PHE B C 1
ATOM 2518 O O . PHE B 1 35 ? 2.451 -11.539 -40.781 1 87.69 35 PHE B O 1
ATOM 2525 N N . THR B 1 36 ? 2.734 -13.305 -39.438 1 86.5 36 THR B N 1
ATOM 2526 C CA . THR B 1 36 ? 1.525 -13.086 -38.656 1 86.5 36 THR B CA 1
ATOM 2527 C C . THR B 1 36 ? 1.86 -12.422 -37.312 1 86.5 36 THR B C 1
ATOM 2529 O O . THR B 1 36 ? 0.97 -11.93 -36.625 1 86.5 36 THR B O 1
ATOM 2532 N N . SER B 1 37 ? 3.092 -12.367 -37 1 86.19 37 SER B N 1
ATOM 2533 C CA . SER B 1 37 ? 3.574 -11.805 -35.75 1 86.19 37 SER B CA 1
ATOM 2534 C C . SER B 1 37 ? 3.092 -12.625 -34.562 1 86.19 37 SER B C 1
ATOM 2536 O O . SER B 1 37 ? 3.17 -12.172 -33.406 1 86.19 37 SER B O 1
ATOM 2538 N N . TYR B 1 38 ? 2.566 -13.812 -34.906 1 89.5 38 TYR B N 1
ATOM 2539 C CA . TYR B 1 38 ? 2.104 -14.68 -33.844 1 89.5 38 TYR B CA 1
ATOM 2540 C C . TYR B 1 38 ? 3.273 -15.18 -33 1 89.5 38 TYR B C 1
ATOM 2542 O O . TYR B 1 38 ? 4.316 -15.555 -33.531 1 89.5 38 TYR B O 1
ATOM 2550 N N . ARG B 1 39 ? 3.133 -15.156 -31.656 1 91.62 39 ARG B N 1
ATOM 2551 C CA . ARG B 1 39 ? 4.152 -15.609 -30.719 1 91.62 39 ARG B CA 1
ATOM 2552 C C . ARG B 1 39 ? 3.938 -17.078 -30.359 1 91.62 39 ARG B C 1
ATOM 2554 O O . ARG B 1 39 ? 2.811 -17.484 -30.078 1 91.62 39 ARG B O 1
ATOM 2561 N N . TYR B 1 40 ? 4.992 -17.844 -30.391 1 94.62 40 TYR B N 1
ATOM 2562 C CA . TYR B 1 40 ? 4.98 -19.234 -29.984 1 94.62 40 TYR B CA 1
ATOM 2563 C C . TYR B 1 40 ? 5.902 -19.469 -28.797 1 94.62 40 TYR B C 1
ATOM 2565 O O . TYR B 1 40 ? 7.051 -19.031 -28.797 1 94.62 40 TYR B O 1
ATOM 2573 N N . TYR B 1 41 ? 5.367 -20.141 -27.797 1 95.38 41 TYR B N 1
ATOM 2574 C CA . TYR B 1 41 ? 6.121 -20.469 -26.594 1 95.38 41 TYR B CA 1
ATOM 2575 C C . TYR B 1 41 ? 6.324 -21.969 -26.484 1 95.38 41 TYR B C 1
ATOM 2577 O O . TYR B 1 41 ? 5.672 -22.75 -27.188 1 95.38 41 TYR B O 1
ATOM 2585 N N . SER B 1 42 ? 7.348 -22.312 -25.672 1 93.88 42 SER B N 1
ATOM 2586 C CA . SER B 1 42 ? 7.598 -23.703 -25.344 1 93.88 42 SER B CA 1
ATOM 2587 C C . SER B 1 42 ? 7.137 -24.031 -23.922 1 93.88 42 SER B C 1
ATOM 2589 O O . SER B 1 42 ? 7.23 -23.188 -23.031 1 93.88 42 SER B O 1
ATOM 2591 N N . ILE B 1 43 ? 6.641 -25.297 -23.703 1 91.31 43 ILE B N 1
ATOM 2592 C CA . ILE B 1 43 ? 6.266 -25.766 -22.375 1 91.31 43 ILE B CA 1
ATOM 2593 C C . ILE B 1 43 ? 7.469 -25.672 -21.438 1 91.31 43 ILE B C 1
ATOM 2595 O O . ILE B 1 43 ? 7.312 -25.484 -20.234 1 91.31 43 ILE B O 1
ATOM 2599 N N . GLU B 1 44 ? 8.641 -25.766 -22 1 91.81 44 GLU B N 1
ATOM 2600 C CA . GLU B 1 44 ? 9.875 -25.734 -21.219 1 91.81 44 GLU B CA 1
ATOM 2601 C C . GLU B 1 44 ? 10.125 -24.344 -20.641 1 91.81 44 GLU B C 1
ATOM 2603 O O . GLU B 1 44 ? 11.008 -24.172 -19.797 1 91.81 44 GLU B O 1
ATOM 2608 N N . GLN B 1 45 ? 9.336 -23.406 -21.016 1 94.12 45 GLN B N 1
ATOM 2609 C CA . GLN B 1 45 ? 9.492 -22.047 -20.5 1 94.12 45 GLN B CA 1
ATOM 2610 C C . GLN B 1 45 ? 8.656 -21.844 -19.234 1 94.12 45 GLN B C 1
ATOM 2612 O O . GLN B 1 45 ? 8.75 -20.797 -18.578 1 94.12 45 GLN B O 1
ATOM 2617 N N . LEU B 1 46 ? 7.852 -22.797 -18.781 1 93.62 46 LEU B N 1
ATOM 2618 C CA . LEU B 1 46 ? 6.945 -22.688 -17.641 1 93.62 46 LEU B CA 1
ATOM 2619 C C . LEU B 1 46 ? 7.719 -22.453 -16.359 1 93.62 46 LEU B C 1
ATOM 2621 O O . LEU B 1 46 ? 7.344 -21.594 -15.547 1 93.62 46 LEU B O 1
ATOM 2625 N N . PRO B 1 47 ? 8.828 -23.172 -16.156 1 91.69 47 PRO B N 1
ATOM 2626 C CA . PRO B 1 47 ? 9.586 -22.922 -14.922 1 91.69 47 PRO B CA 1
ATOM 2627 C C . PRO B 1 47 ? 10.094 -21.484 -14.828 1 91.69 47 PRO B C 1
ATOM 2629 O O . PRO B 1 47 ? 10.07 -20.891 -13.742 1 91.69 47 PRO B O 1
ATOM 2632 N N . ARG B 1 48 ? 10.57 -21.016 -15.945 1 92.06 48 ARG B N 1
ATOM 2633 C CA . ARG B 1 48 ? 11.023 -19.625 -15.953 1 92.06 48 ARG B CA 1
ATOM 2634 C C . ARG B 1 48 ? 9.875 -18.672 -15.625 1 92.06 48 ARG B C 1
ATOM 2636 O O . ARG B 1 48 ? 10.047 -17.734 -14.852 1 92.06 48 ARG B O 1
ATOM 2643 N N . LEU B 1 49 ? 8.711 -18.875 -16.234 1 95 49 LEU B N 1
ATOM 2644 C CA . LEU B 1 49 ? 7.531 -18.078 -15.938 1 95 49 LEU B CA 1
ATOM 2645 C C . LEU B 1 49 ? 7.172 -18.156 -14.461 1 95 49 LEU B C 1
ATOM 2647 O O . LEU B 1 49 ? 6.879 -17.125 -13.836 1 95 49 LEU B O 1
ATOM 2651 N N . ASN B 1 50 ? 7.199 -19.297 -13.875 1 93.62 50 ASN B N 1
ATOM 2652 C CA . ASN B 1 50 ? 6.91 -19.484 -12.461 1 93.62 50 ASN B CA 1
ATOM 2653 C C . ASN B 1 50 ? 7.867 -18.672 -11.586 1 93.62 50 ASN B C 1
ATOM 2655 O O . ASN B 1 50 ? 7.457 -18.094 -10.578 1 93.62 50 ASN B O 1
ATOM 2659 N N . ARG B 1 51 ? 9.086 -18.75 -12.008 1 91.5 51 ARG B N 1
ATOM 2660 C CA . ARG B 1 51 ? 10.086 -17.969 -11.273 1 91.5 51 ARG B CA 1
ATOM 2661 C C . ARG B 1 51 ? 9.781 -16.484 -11.32 1 91.5 51 ARG B C 1
ATOM 2663 O O . ARG B 1 51 ? 9.859 -15.789 -10.305 1 91.5 51 ARG B O 1
ATOM 2670 N N . ILE B 1 52 ? 9.469 -16.016 -12.477 1 94.31 52 ILE B N 1
ATOM 2671 C CA . ILE B 1 52 ? 9.094 -14.609 -12.641 1 94.31 52 ILE B CA 1
ATOM 2672 C C . ILE B 1 52 ? 7.93 -14.273 -11.711 1 94.31 52 ILE B C 1
ATOM 2674 O O . ILE B 1 52 ? 7.98 -13.289 -10.969 1 94.31 52 ILE B O 1
ATOM 2678 N N . LEU B 1 53 ? 6.906 -15.078 -11.711 1 95 53 LEU B N 1
ATOM 2679 C CA . LEU B 1 53 ? 5.707 -14.852 -10.906 1 95 53 LEU B CA 1
ATOM 2680 C C . LEU B 1 53 ? 6.023 -14.906 -9.422 1 95 53 LEU B C 1
ATOM 2682 O O . LEU B 1 53 ? 5.516 -14.102 -8.641 1 95 53 LEU B O 1
ATOM 2686 N N . ALA B 1 54 ? 6.824 -15.852 -9.016 1 91.62 54 ALA B N 1
ATOM 2687 C CA . ALA B 1 54 ? 7.195 -16 -7.613 1 91.62 54 ALA B CA 1
ATOM 2688 C C . ALA B 1 54 ? 7.977 -14.781 -7.121 1 91.62 54 ALA B C 1
ATOM 2690 O O . ALA B 1 54 ? 7.723 -14.273 -6.023 1 91.62 54 ALA B O 1
ATOM 2691 N N . LEU B 1 55 ? 8.953 -14.391 -7.926 1 91.44 55 LEU B N 1
ATOM 2692 C CA . LEU B 1 55 ? 9.758 -13.227 -7.559 1 91.44 55 LEU B CA 1
ATOM 2693 C C . LEU B 1 55 ? 8.906 -11.969 -7.512 1 91.44 55 LEU B C 1
ATOM 2695 O O . LEU B 1 55 ? 9.086 -11.117 -6.637 1 91.44 55 LEU B O 1
ATOM 2699 N N . LYS B 1 56 ? 8 -11.883 -8.469 1 92.94 56 LYS B N 1
ATOM 2700 C CA . LYS B 1 56 ? 7.055 -10.773 -8.469 1 92.94 56 LYS B CA 1
ATOM 2701 C C . LYS B 1 56 ? 6.219 -10.766 -7.191 1 92.94 56 LYS B C 1
ATOM 2703 O O . LYS B 1 56 ? 5.98 -9.711 -6.605 1 92.94 56 LYS B O 1
ATOM 2708 N N . ASP B 1 57 ? 5.793 -11.922 -6.777 1 90.69 57 ASP B N 1
ATOM 2709 C CA . ASP B 1 57 ? 4.973 -12.062 -5.578 1 90.69 57 ASP B CA 1
ATOM 2710 C C . ASP B 1 57 ? 5.738 -11.602 -4.336 1 90.69 57 ASP B C 1
ATOM 2712 O O . ASP B 1 57 ? 5.129 -11.172 -3.352 1 90.69 57 ASP B O 1
ATOM 2716 N N . LEU B 1 58 ? 7.09 -11.703 -4.43 1 88.56 58 LEU B N 1
ATOM 2717 C CA . LEU B 1 58 ? 7.922 -11.234 -3.326 1 88.56 58 LEU B CA 1
ATOM 2718 C C . LEU B 1 58 ? 8.008 -9.711 -3.322 1 88.56 58 LEU B C 1
ATOM 2720 O O . LEU B 1 58 ? 8.484 -9.109 -2.355 1 88.56 58 LEU B O 1
ATOM 2724 N N . GLY B 1 59 ? 7.543 -9.133 -4.387 1 90.19 59 GLY B N 1
ATOM 2725 C CA . GLY B 1 59 ? 7.508 -7.68 -4.43 1 90.19 59 GLY B CA 1
ATOM 2726 C C . GLY B 1 59 ? 8.656 -7.078 -5.211 1 90.19 59 GLY B C 1
ATOM 2727 O O . GLY B 1 59 ? 8.891 -5.867 -5.152 1 90.19 59 GLY B O 1
ATOM 2728 N N . LEU B 1 60 ? 9.438 -7.887 -5.906 1 90.88 60 LEU B N 1
ATOM 2729 C CA . LEU B 1 60 ? 10.523 -7.363 -6.73 1 90.88 60 LEU B CA 1
ATOM 2730 C C . LEU B 1 60 ? 9.977 -6.742 -8.016 1 90.88 60 LEU B C 1
ATOM 2732 O O . LEU B 1 60 ? 8.977 -7.215 -8.562 1 90.88 60 LEU B O 1
ATOM 2736 N N . SER B 1 61 ? 10.625 -5.691 -8.43 1 92.19 61 SER B N 1
ATOM 2737 C CA . SER B 1 61 ? 10.242 -5.043 -9.68 1 92.19 61 SER B CA 1
ATOM 2738 C C . SER B 1 61 ? 10.609 -5.906 -10.883 1 92.19 61 SER B C 1
ATOM 2740 O O . SER B 1 61 ? 11.477 -6.777 -10.781 1 92.19 61 SER B O 1
ATOM 2742 N N . LEU B 1 62 ? 9.961 -5.637 -11.984 1 93.12 62 LEU B N 1
ATOM 2743 C CA . LEU B 1 62 ? 10.25 -6.395 -13.195 1 93.12 62 LEU B CA 1
ATOM 2744 C C . LEU B 1 62 ? 11.695 -6.176 -13.648 1 93.12 62 LEU B C 1
ATOM 2746 O O . LEU B 1 62 ? 12.32 -7.086 -14.188 1 93.12 62 LEU B O 1
ATOM 2750 N N . ASN B 1 63 ? 12.227 -4.992 -13.391 1 90.69 63 ASN B N 1
ATOM 2751 C CA . ASN B 1 63 ? 13.633 -4.727 -13.695 1 90.69 63 ASN B CA 1
ATOM 2752 C C . ASN B 1 63 ? 14.562 -5.57 -12.836 1 90.69 63 ASN B C 1
ATOM 2754 O O . ASN B 1 63 ? 15.539 -6.125 -13.344 1 90.69 63 ASN B O 1
ATOM 2758 N N . GLN B 1 64 ? 14.328 -5.625 -11.586 1 89 64 GLN B N 1
ATOM 2759 C CA . GLN B 1 64 ? 15.102 -6.473 -10.695 1 89 64 GLN B CA 1
ATOM 2760 C C . GLN B 1 64 ? 15.016 -7.938 -11.109 1 89 64 GLN B C 1
ATOM 2762 O O . GLN B 1 64 ? 16.031 -8.648 -11.109 1 89 64 GLN B O 1
ATOM 2767 N N . ILE B 1 65 ? 13.828 -8.398 -11.516 1 92.38 65 ILE B N 1
ATOM 2768 C CA . ILE B 1 65 ? 13.602 -9.781 -11.914 1 92.38 65 ILE B CA 1
ATOM 2769 C C . ILE B 1 65 ? 14.406 -10.086 -13.18 1 92.38 65 ILE B C 1
ATOM 2771 O O . ILE B 1 65 ? 15.031 -11.148 -13.289 1 92.38 65 ILE B O 1
ATOM 2775 N N . ALA B 1 66 ? 14.398 -9.172 -14.094 1 90.5 66 ALA B N 1
ATOM 2776 C CA . ALA B 1 66 ? 15.18 -9.344 -15.32 1 90.5 66 ALA B CA 1
ATOM 2777 C C . ALA B 1 66 ? 16.656 -9.555 -15 1 90.5 66 ALA B C 1
ATOM 2779 O O . ALA B 1 66 ? 17.297 -10.422 -15.594 1 90.5 66 ALA B O 1
ATOM 2780 N N . ARG B 1 67 ? 17.156 -8.844 -14.102 1 86.62 67 ARG B N 1
ATOM 2781 C CA . ARG B 1 67 ? 18.562 -8.969 -13.695 1 86.62 67 ARG B CA 1
ATOM 2782 C C . ARG B 1 67 ? 18.828 -10.336 -13.062 1 86.62 67 ARG B C 1
ATOM 2784 O O . ARG B 1 67 ? 19.844 -10.969 -13.359 1 86.62 67 ARG B O 1
ATOM 2791 N N . ILE B 1 68 ? 17.938 -10.75 -12.219 1 85.75 68 ILE B N 1
ATOM 2792 C CA . ILE B 1 68 ? 18.094 -12.016 -11.508 1 85.75 68 ILE B CA 1
ATOM 2793 C C . ILE B 1 68 ? 18.109 -13.172 -12.508 1 85.75 68 ILE B C 1
ATOM 2795 O O . ILE B 1 68 ? 18.859 -14.125 -12.359 1 85.75 68 ILE B O 1
ATOM 2799 N N . LEU B 1 69 ? 17.188 -13.055 -13.477 1 86.38 69 LEU B N 1
ATOM 2800 C CA . LEU B 1 69 ? 17.031 -14.141 -14.438 1 86.38 69 LEU B CA 1
ATOM 2801 C C . LEU B 1 69 ? 18.219 -14.195 -15.398 1 86.38 69 LEU B C 1
ATOM 2803 O O . LEU B 1 69 ? 18.453 -15.211 -16.047 1 86.38 69 LEU B O 1
ATOM 2807 N N . GLU B 1 70 ? 18.844 -13.102 -15.375 1 78.62 70 GLU B N 1
ATOM 2808 C CA . GLU B 1 70 ? 20.047 -13.102 -16.203 1 78.62 70 GLU B CA 1
ATOM 2809 C C . GLU B 1 70 ? 21.188 -13.859 -15.539 1 78.62 70 GLU B C 1
ATOM 2811 O O . GLU B 1 70 ? 21.281 -13.891 -14.312 1 78.62 70 GLU B O 1
ATOM 2816 N N . GLU B 1 71 ? 21.672 -15.055 -16.078 1 65.38 71 GLU B N 1
ATOM 2817 C CA . GLU B 1 71 ? 22.594 -16.094 -15.648 1 65.38 71 GLU B CA 1
ATOM 2818 C C . GLU B 1 71 ? 23.734 -15.492 -14.805 1 65.38 71 GLU B C 1
ATOM 2820 O O . GLU B 1 71 ? 24.312 -16.188 -13.961 1 65.38 71 GLU B O 1
ATOM 2825 N N . ASP B 1 72 ? 23.859 -14.219 -14.742 1 65.06 72 ASP B N 1
ATOM 2826 C CA . ASP B 1 72 ? 25.094 -13.75 -14.117 1 65.06 72 ASP B CA 1
ATOM 2827 C C . ASP B 1 72 ? 24.812 -13.086 -12.773 1 65.06 72 ASP B C 1
ATOM 2829 O O . ASP B 1 72 ? 25.719 -12.539 -12.148 1 65.06 72 ASP B O 1
ATOM 2833 N N . VAL B 1 73 ? 23.578 -13.281 -12.367 1 68.38 73 VAL B N 1
ATOM 2834 C CA . VAL B 1 73 ? 23.391 -12.57 -11.109 1 68.38 73 VAL B CA 1
ATOM 2835 C C . VAL B 1 73 ? 23.812 -13.461 -9.938 1 68.38 73 VAL B C 1
ATOM 2837 O O . VAL B 1 73 ? 23.422 -14.633 -9.867 1 68.38 73 VAL B O 1
ATOM 2840 N N . SER B 1 74 ? 24.734 -12.977 -9.164 1 76.62 74 SER B N 1
ATOM 2841 C CA . SER B 1 74 ? 25.266 -13.719 -8.031 1 76.62 74 SER B CA 1
ATOM 2842 C C . SER B 1 74 ? 24.25 -13.852 -6.91 1 76.62 74 SER B C 1
ATOM 2844 O O . SER B 1 74 ? 23.312 -13.055 -6.824 1 76.62 74 SER B O 1
ATOM 2846 N N . ALA B 1 75 ? 24.375 -14.969 -6.254 1 79.06 75 ALA B N 1
ATOM 2847 C CA . ALA B 1 75 ? 23.562 -15.172 -5.055 1 79.06 75 ALA B CA 1
ATOM 2848 C C . ALA B 1 75 ? 23.641 -13.945 -4.141 1 79.06 75 ALA B C 1
ATOM 2850 O O . ALA B 1 75 ? 22.641 -13.586 -3.502 1 79.06 75 ALA B O 1
ATOM 2851 N N . ASN B 1 76 ? 24.719 -13.25 -4.199 1 81.38 76 ASN B N 1
ATOM 2852 C CA . ASN B 1 76 ? 24.906 -12.07 -3.361 1 81.38 76 ASN B CA 1
ATOM 2853 C C . ASN B 1 76 ? 24.047 -10.906 -3.84 1 81.38 76 ASN B C 1
ATOM 2855 O O . ASN B 1 76 ? 23.5 -10.156 -3.025 1 81.38 76 ASN B O 1
ATOM 2859 N N . GLU B 1 77 ? 24 -10.789 -5.051 1 84 77 GLU B N 1
ATOM 2860 C CA . GLU B 1 77 ? 23.203 -9.703 -5.598 1 84 77 GLU B CA 1
ATOM 2861 C C . GLU B 1 77 ? 21.719 -9.922 -5.32 1 84 77 GLU B C 1
ATOM 2863 O O . GLU B 1 77 ? 20.984 -8.977 -5 1 84 77 GLU B O 1
ATOM 2868 N N . ILE B 1 78 ? 21.312 -11.133 -5.395 1 85.69 78 ILE B N 1
ATOM 2869 C CA . ILE B 1 78 ? 19.922 -11.469 -5.109 1 85.69 78 ILE B CA 1
ATOM 2870 C C . ILE B 1 78 ? 19.609 -11.195 -3.641 1 85.69 78 ILE B C 1
ATOM 2872 O O . ILE B 1 78 ? 18.562 -10.625 -3.312 1 85.69 78 ILE B O 1
ATOM 2876 N N . ARG B 1 79 ? 20.547 -11.555 -2.846 1 87 79 ARG B N 1
ATOM 2877 C CA . ARG B 1 79 ? 20.422 -11.305 -1.415 1 87 79 ARG B CA 1
ATOM 2878 C C . ARG B 1 79 ? 20.25 -9.812 -1.137 1 87 79 ARG B C 1
ATOM 2880 O O . ARG B 1 79 ? 19.406 -9.422 -0.322 1 87 79 ARG B O 1
ATOM 2887 N N . GLY B 1 80 ? 21.047 -9.062 -1.818 1 88.56 80 GLY B N 1
ATOM 2888 C CA . GLY B 1 80 ? 20.922 -7.625 -1.65 1 88.56 80 GLY B CA 1
ATOM 2889 C C . GLY B 1 80 ? 19.547 -7.086 -2.021 1 88.56 80 GLY B C 1
ATOM 2890 O O . GLY B 1 80 ? 18.984 -6.258 -1.303 1 88.56 80 GLY B O 1
ATOM 2891 N N . MET B 1 81 ? 19 -7.559 -3.074 1 89.75 81 MET B N 1
ATOM 2892 C CA . MET B 1 81 ? 17.672 -7.125 -3.531 1 89.75 81 MET B CA 1
ATOM 2893 C C . MET B 1 81 ? 16.594 -7.527 -2.533 1 89.75 81 MET B C 1
ATOM 2895 O O . MET B 1 81 ? 15.703 -6.738 -2.225 1 89.75 81 MET B O 1
ATOM 2899 N N . LEU B 1 82 ? 16.672 -8.695 -2.057 1 90.81 82 LEU B N 1
ATOM 2900 C CA . LEU B 1 82 ? 15.664 -9.211 -1.13 1 90.81 82 LEU B CA 1
ATOM 2901 C C . LEU B 1 82 ? 15.758 -8.5 0.217 1 90.81 82 LEU B C 1
ATOM 2903 O O . LEU B 1 82 ? 14.742 -8.281 0.876 1 90.81 82 LEU B O 1
ATOM 2907 N N . ARG B 1 83 ? 16.984 -8.164 0.611 1 91.62 83 ARG B N 1
ATOM 2908 C CA . ARG B 1 83 ? 17.156 -7.406 1.848 1 91.62 83 ARG B CA 1
ATOM 2909 C C . ARG B 1 83 ? 16.531 -6.02 1.729 1 91.62 83 ARG B C 1
ATOM 2911 O O . ARG B 1 83 ? 15.938 -5.52 2.682 1 91.62 83 ARG B O 1
ATOM 2918 N N . PHE B 1 84 ? 16.812 -5.469 0.616 1 91.88 84 PHE B N 1
ATOM 2919 C CA . PHE B 1 84 ? 16.203 -4.172 0.37 1 91.88 84 PHE B CA 1
ATOM 2920 C C . PHE B 1 84 ? 14.68 -4.277 0.431 1 91.88 84 PHE B C 1
ATOM 2922 O O . PHE B 1 84 ? 14.023 -3.455 1.07 1 91.88 84 PHE B O 1
ATOM 2929 N N . ARG B 1 85 ? 14.102 -5.27 -0.188 1 92.81 85 ARG B N 1
ATOM 2930 C CA . ARG B 1 85 ? 12.664 -5.496 -0.16 1 92.81 85 ARG B CA 1
ATOM 2931 C C . ARG B 1 85 ? 12.172 -5.754 1.262 1 92.81 85 ARG B C 1
ATOM 2933 O O . ARG B 1 85 ? 11.117 -5.254 1.662 1 92.81 85 ARG B O 1
ATOM 2940 N N . HIS B 1 86 ? 12.906 -6.504 1.976 1 93.62 86 HIS B N 1
ATOM 2941 C CA . HIS B 1 86 ? 12.602 -6.766 3.377 1 93.62 86 HIS B CA 1
ATOM 2942 C C . HIS B 1 86 ? 12.484 -5.469 4.168 1 93.62 86 HIS B C 1
ATOM 2944 O O . HIS B 1 86 ? 11.516 -5.27 4.902 1 93.62 86 HIS B O 1
ATOM 2950 N N . ALA B 1 87 ? 13.43 -4.641 4.027 1 92.69 87 ALA B N 1
ATOM 2951 C CA . ALA B 1 87 ? 13.43 -3.359 4.73 1 92.69 87 ALA B CA 1
ATOM 2952 C C . ALA B 1 87 ? 12.234 -2.504 4.324 1 92.69 87 ALA B C 1
ATOM 2954 O O . ALA B 1 87 ? 11.609 -1.856 5.164 1 92.69 87 ALA B O 1
ATOM 2955 N N . GLN B 1 88 ? 12 -2.508 3.025 1 93.19 88 GLN B N 1
ATOM 2956 C CA . GLN B 1 88 ? 10.859 -1.759 2.51 1 93.19 88 GLN B CA 1
ATOM 2957 C C . GLN B 1 88 ? 9.555 -2.248 3.131 1 93.19 88 GLN B C 1
ATOM 2959 O O . GLN B 1 88 ? 8.727 -1.443 3.572 1 93.19 88 GLN B O 1
ATOM 2964 N N . LEU B 1 89 ? 9.32 -3.531 3.209 1 94.06 89 LEU B N 1
ATOM 2965 C CA . LEU B 1 89 ? 8.117 -4.121 3.785 1 94.06 89 LEU B CA 1
ATOM 2966 C C . LEU B 1 89 ? 8.016 -3.797 5.27 1 94.06 89 LEU B C 1
ATOM 2968 O O . LEU B 1 89 ? 6.926 -3.49 5.766 1 94.06 89 LEU B O 1
ATOM 2972 N N . ALA B 1 90 ? 9.125 -3.861 5.938 1 91.25 90 ALA B N 1
ATOM 2973 C CA . ALA B 1 90 ? 9.133 -3.549 7.363 1 91.25 90 ALA B CA 1
ATOM 2974 C C . ALA B 1 90 ? 8.719 -2.102 7.613 1 91.25 90 ALA B C 1
ATOM 2976 O O . ALA B 1 90 ? 7.918 -1.825 8.508 1 91.25 90 ALA B O 1
ATOM 2977 N N . ASP B 1 91 ? 9.258 -1.244 6.797 1 90.88 91 ASP B N 1
ATOM 2978 C CA . ASP B 1 91 ? 8.906 0.167 6.91 1 90.88 91 ASP B CA 1
ATOM 2979 C C . ASP B 1 91 ? 7.422 0.385 6.617 1 90.88 91 ASP B C 1
ATOM 2981 O O . ASP B 1 91 ? 6.746 1.126 7.336 1 90.88 91 ASP B O 1
ATOM 2985 N N . GLN B 1 92 ? 6.969 -0.216 5.586 1 92.56 92 GLN B N 1
ATOM 2986 C CA . GLN B 1 92 ? 5.562 -0.104 5.219 1 92.56 92 GLN B CA 1
ATOM 2987 C C . GLN B 1 92 ? 4.656 -0.636 6.324 1 92.56 92 GLN B C 1
ATOM 2989 O O . GLN B 1 92 ? 3.621 -0.041 6.629 1 92.56 92 GLN B O 1
ATOM 2994 N N . MET B 1 93 ? 5.016 -1.677 6.891 1 92 93 MET B N 1
ATOM 2995 C CA . MET B 1 93 ? 4.234 -2.271 7.973 1 92 93 MET B CA 1
ATOM 2996 C C . MET B 1 93 ? 4.191 -1.345 9.18 1 92 93 MET B C 1
ATOM 2998 O O . MET B 1 93 ? 3.152 -1.217 9.836 1 92 93 MET B O 1
ATOM 3002 N N . GLN B 1 94 ? 5.305 -0.752 9.492 1 88.81 94 GLN B N 1
ATOM 3003 C CA . GLN B 1 94 ? 5.344 0.192 10.602 1 88.81 94 GLN B CA 1
ATOM 3004 C C . GLN B 1 94 ? 4.41 1.374 10.359 1 88.81 94 GLN B C 1
ATOM 3006 O O . GLN B 1 94 ? 3.695 1.805 11.266 1 88.81 94 GLN B O 1
ATOM 3011 N N . GLU B 1 95 ? 4.457 1.869 9.188 1 88.31 95 GLU B N 1
ATOM 3012 C CA . GLU B 1 95 ? 3.576 2.979 8.836 1 88.31 95 GLU B CA 1
ATOM 3013 C C . GLU B 1 95 ? 2.107 2.572 8.938 1 88.31 95 GLU B C 1
ATOM 3015 O O . GLU B 1 95 ? 1.279 3.338 9.43 1 88.31 95 GLU B O 1
ATOM 3020 N N . MET B 1 96 ? 1.788 1.427 8.5 1 90.81 96 MET B N 1
ATOM 3021 C CA . MET B 1 96 ? 0.412 0.941 8.555 1 90.81 96 MET B CA 1
ATOM 3022 C C . MET B 1 96 ? -0.027 0.711 9.992 1 90.81 96 MET B C 1
ATOM 3024 O O . MET B 1 96 ? -1.182 0.961 10.344 1 90.81 96 MET B O 1
ATOM 3028 N N . GLN B 1 97 ? 0.849 0.245 10.766 1 89.94 97 GLN B N 1
ATOM 3029 C CA . GLN B 1 97 ? 0.549 0.065 12.18 1 89.94 97 GLN B CA 1
ATOM 3030 C C . GLN B 1 97 ? 0.237 1.399 12.852 1 89.94 97 GLN B C 1
ATOM 3032 O O . GLN B 1 97 ? -0.687 1.492 13.664 1 89.94 97 GLN B O 1
ATOM 3037 N N . ALA B 1 98 ? 1.057 2.377 12.531 1 86.75 98 ALA B N 1
ATOM 3038 C CA . ALA B 1 98 ? 0.805 3.711 13.07 1 86.75 98 ALA B CA 1
ATOM 3039 C C . ALA B 1 98 ? -0.562 4.23 12.625 1 86.75 98 ALA B C 1
ATOM 3041 O O . ALA B 1 98 ? -1.298 4.812 13.43 1 86.75 98 ALA B O 1
ATOM 3042 N N . GLN B 1 99 ? -0.865 4.055 11.406 1 89.12 99 GLN B N 1
ATOM 3043 C CA . GLN B 1 99 ? -2.162 4.48 10.891 1 89.12 99 GLN B CA 1
ATOM 3044 C C . GLN B 1 99 ? -3.301 3.734 11.578 1 89.12 99 GLN B C 1
ATOM 3046 O O . GLN B 1 99 ? -4.32 4.332 11.93 1 89.12 99 GLN B O 1
ATOM 3051 N N . LEU B 1 100 ? -3.143 2.451 11.75 1 90.62 100 LEU B N 1
ATOM 3052 C CA . LEU B 1 100 ? -4.141 1.641 12.445 1 90.62 100 LEU B CA 1
ATOM 3053 C C . LEU B 1 100 ? -4.379 2.164 13.852 1 90.62 100 LEU B C 1
ATOM 3055 O O . LEU B 1 100 ? -5.527 2.273 14.297 1 90.62 100 LEU B O 1
ATOM 3059 N N . ALA B 1 101 ? -3.357 2.49 14.555 1 87.75 101 ALA B N 1
ATOM 3060 C CA . ALA B 1 101 ? -3.471 3.041 15.898 1 87.75 101 ALA B CA 1
ATOM 3061 C C . ALA B 1 101 ? -4.246 4.355 15.891 1 87.75 101 ALA B C 1
ATOM 3063 O O . ALA B 1 101 ? -5.07 4.605 16.781 1 87.75 101 ALA B O 1
ATOM 3064 N N . ARG B 1 102 ? -3.977 5.191 14.922 1 87.56 102 ARG B N 1
ATOM 3065 C CA . ARG B 1 102 ? -4.676 6.469 14.812 1 87.56 102 ARG B CA 1
ATOM 3066 C C . ARG B 1 102 ? -6.164 6.254 14.547 1 87.56 102 ARG B C 1
ATOM 3068 O O . ARG B 1 102 ? -7.004 6.949 15.125 1 87.56 102 ARG B O 1
ATOM 3075 N N . VAL B 1 103 ? -6.484 5.352 13.695 1 90.44 103 VAL B N 1
ATOM 3076 C CA . VAL B 1 103 ? -7.875 5.02 13.406 1 90.44 103 VAL B CA 1
ATOM 3077 C C . VAL B 1 103 ? -8.57 4.52 14.672 1 90.44 103 VAL B C 1
ATOM 3079 O O . VAL B 1 103 ? -9.68 4.941 14.984 1 90.44 103 VAL B O 1
ATOM 3082 N N . GLU B 1 104 ? -7.891 3.68 15.367 1 88.38 104 GLU B N 1
ATOM 3083 C CA . GLU B 1 104 ? -8.453 3.135 16.594 1 88.38 104 GLU B CA 1
ATOM 3084 C C . GLU B 1 104 ? -8.688 4.234 17.625 1 88.38 104 GLU B C 1
ATOM 3086 O O . GLU B 1 104 ? -9.719 4.242 18.312 1 88.38 104 GLU B O 1
ATOM 3091 N N . GLU B 1 105 ? -7.75 5.105 17.766 1 83.75 105 GLU B N 1
ATOM 3092 C CA . GLU B 1 105 ? -7.902 6.227 18.703 1 83.75 105 GLU B CA 1
ATOM 3093 C C . GLU B 1 105 ? -9.086 7.105 18.312 1 83.75 105 GLU B C 1
ATOM 3095 O O . GLU B 1 105 ? -9.852 7.543 19.172 1 83.75 105 GLU B O 1
ATOM 3100 N N . ARG B 1 106 ? -9.219 7.379 17.031 1 85.44 106 ARG B N 1
ATOM 3101 C CA . ARG B 1 106 ? -10.328 8.188 16.547 1 85.44 106 ARG B CA 1
ATOM 3102 C C . ARG B 1 106 ? -11.664 7.496 16.797 1 85.44 106 ARG B C 1
ATOM 3104 O O . ARG B 1 106 ? -12.633 8.133 17.219 1 85.44 106 ARG B O 1
ATOM 3111 N N . LEU B 1 107 ? -11.703 6.258 16.578 1 86.75 107 LEU B N 1
ATOM 3112 C CA . LEU B 1 107 ? -12.898 5.473 16.844 1 86.75 107 LEU B CA 1
ATOM 3113 C C . LEU B 1 107 ? -13.273 5.539 18.328 1 86.75 107 LEU B C 1
ATOM 3115 O O . LEU B 1 107 ? -14.438 5.758 18.672 1 86.75 107 LEU B O 1
ATOM 3119 N N . ARG B 1 108 ? -12.289 5.371 19.141 1 84.94 108 ARG B N 1
ATOM 3120 C CA . ARG B 1 108 ? -12.523 5.426 20.578 1 84.94 108 ARG B CA 1
ATOM 3121 C C . ARG B 1 108 ? -13.078 6.785 20.984 1 84.94 108 ARG B C 1
ATOM 3123 O O . ARG B 1 108 ? -14.016 6.859 21.781 1 84.94 108 ARG B O 1
ATOM 3130 N N . SER B 1 109 ? -12.477 7.844 20.438 1 82 109 SER B N 1
ATOM 3131 C CA . SER B 1 109 ? -12.93 9.195 20.75 1 82 109 SER B CA 1
ATOM 3132 C C . SER B 1 109 ? -14.383 9.406 20.344 1 82 109 SER B C 1
ATOM 3134 O O . SER B 1 109 ? -15.172 9.961 21.094 1 82 109 SER B O 1
ATOM 3136 N N . ILE B 1 110 ? -14.758 8.945 19.234 1 82 110 ILE B N 1
ATOM 3137 C CA . ILE B 1 110 ? -16.109 9.094 18.719 1 82 110 ILE B CA 1
ATOM 3138 C C . ILE B 1 110 ? -17.078 8.25 19.547 1 82 110 ILE B C 1
ATOM 3140 O O . ILE B 1 110 ? -18.203 8.688 19.844 1 82 110 ILE B O 1
ATOM 3144 N N . GLU B 1 111 ? -16.641 7.129 19.875 1 81.75 111 GLU B N 1
ATOM 3145 C CA . GLU B 1 111 ? -17.484 6.25 20.672 1 81.75 111 GLU B CA 1
ATOM 3146 C C . GLU B 1 111 ? -17.719 6.832 22.062 1 81.75 111 GLU B C 1
ATOM 3148 O O . GLU B 1 111 ? -18.828 6.723 22.609 1 81.75 111 GLU B O 1
ATOM 3153 N N . GLN B 1 112 ? -16.75 7.426 22.594 1 81.25 112 GLN B N 1
ATOM 3154 C CA . GLN B 1 112 ? -16.844 7.961 23.953 1 81.25 112 GLN B CA 1
ATOM 3155 C C . GLN B 1 112 ? -17.578 9.297 23.969 1 81.25 112 GLN B C 1
ATOM 3157 O O . GLN B 1 112 ? -18.406 9.539 24.859 1 81.25 112 GLN B O 1
ATOM 3162 N N . GLU B 1 113 ? -17.328 10.117 23.031 1 77.44 113 GLU B N 1
ATOM 3163 C CA . GLU B 1 113 ? -17.859 11.469 23.047 1 77.44 113 GLU B CA 1
ATOM 3164 C C . GLU B 1 113 ? -19.125 11.578 22.203 1 77.44 113 GLU B C 1
ATOM 3166 O O . GLU B 1 113 ? -19.906 12.523 22.344 1 77.44 113 GLU B O 1
ATOM 3171 N N . GLY B 1 114 ? -19.328 10.641 21.359 1 74.5 114 GLY B N 1
ATOM 3172 C CA . GLY B 1 114 ? -20.5 10.633 20.5 1 74.5 114 GLY B CA 1
ATOM 3173 C C . GLY B 1 114 ? -20.406 11.656 19.375 1 74.5 114 GLY B C 1
ATOM 3174 O O . GLY B 1 114 ? -21.422 11.961 18.734 1 74.5 114 GLY B O 1
ATOM 3175 N N . LYS B 1 115 ? -19.281 12.398 19.375 1 76.19 115 LYS B N 1
ATOM 3176 C CA . LYS B 1 115 ? -19.078 13.375 18.312 1 76.19 115 LYS B CA 1
ATOM 3177 C C . LYS B 1 115 ? -17.641 13.344 17.812 1 76.19 115 LYS B C 1
ATOM 3179 O O . LYS B 1 115 ? -16.766 12.719 18.422 1 76.19 115 LYS B O 1
ATOM 3184 N N . MET B 1 116 ? -17.453 14.047 16.688 1 77.75 116 MET B N 1
ATOM 3185 C CA . MET B 1 116 ? -16.109 14.188 16.141 1 77.75 116 MET B CA 1
ATOM 3186 C C . MET B 1 116 ? -15.242 15.07 17.031 1 77.75 116 MET B C 1
ATOM 3188 O O . MET B 1 116 ? -15.742 16 17.672 1 77.75 116 MET B O 1
ATOM 3192 N N . PRO B 1 117 ? -14.008 14.672 17.109 1 80 117 PRO B N 1
ATOM 3193 C CA . PRO B 1 117 ? -13.133 15.539 17.906 1 80 117 PRO B CA 1
ATOM 3194 C C . PRO B 1 117 ? -13.102 16.984 17.391 1 80 117 PRO B C 1
ATOM 3196 O O . PRO B 1 117 ? -13.25 17.203 16.188 1 80 117 PRO B O 1
ATOM 3199 N N . LYS B 1 118 ? -12.93 17.828 18.328 1 82.94 118 LYS B N 1
ATOM 3200 C CA . LYS B 1 118 ? -12.898 19.25 18.016 1 82.94 118 LYS B CA 1
ATOM 3201 C C . LYS B 1 118 ? -11.656 19.609 17.203 1 82.94 118 LYS B C 1
ATOM 3203 O O . LYS B 1 118 ? -11.711 20.469 16.312 1 82.94 118 LYS B O 1
ATOM 3208 N N . TYR B 1 119 ? -10.562 18.875 17.578 1 89.5 119 TYR B N 1
ATOM 3209 C CA . TYR B 1 119 ? -9.281 19.219 16.953 1 89.5 119 TYR B CA 1
ATOM 3210 C C . TYR B 1 119 ? -8.758 18.078 16.109 1 89.5 119 TYR B C 1
ATOM 3212 O O . TYR B 1 119 ? -8.891 16.906 16.484 1 89.5 119 TYR B O 1
ATOM 3220 N N . ASP B 1 120 ? -8.258 18.5 14.992 1 91.5 120 ASP B N 1
ATOM 3221 C CA . ASP B 1 120 ? -7.547 17.578 14.109 1 91.5 120 ASP B CA 1
ATOM 3222 C C . ASP B 1 120 ? -6.066 17.938 14.016 1 91.5 120 ASP B C 1
ATOM 3224 O O . ASP B 1 120 ? -5.719 19.078 13.68 1 91.5 120 ASP B O 1
ATOM 3228 N N . VAL B 1 121 ? -5.289 16.922 14.383 1 93.38 121 VAL B N 1
ATOM 3229 C CA . VAL B 1 121 ? -3.848 17.156 14.312 1 93.38 121 VAL B CA 1
ATOM 3230 C C . VAL B 1 121 ? -3.316 16.703 12.953 1 93.38 121 VAL B C 1
ATOM 3232 O O . VAL B 1 121 ? -3.674 15.625 12.469 1 93.38 121 VAL B O 1
ATOM 3235 N N . VAL B 1 122 ? -2.508 17.516 12.359 1 95.19 122 VAL B N 1
ATOM 3236 C CA . VAL B 1 122 ? -1.943 17.219 11.047 1 95.19 122 VAL B CA 1
ATOM 3237 C C . VAL B 1 122 ? -0.42 17.297 11.109 1 95.19 122 VAL B C 1
ATOM 3239 O O . VAL B 1 122 ? 0.135 18.203 11.727 1 95.19 122 VAL B O 1
ATOM 3242 N N . LEU B 1 123 ? 0.24 16.297 10.516 1 93.56 123 LEU B N 1
ATOM 3243 C CA . LEU B 1 123 ? 1.682 16.359 10.297 1 93.56 123 LEU B CA 1
ATOM 3244 C C . LEU B 1 123 ? 2.006 17.078 8.992 1 93.56 123 LEU B C 1
ATOM 3246 O O . LEU B 1 123 ? 1.453 16.734 7.941 1 93.56 123 LEU B O 1
ATOM 3250 N N . LYS B 1 124 ? 2.838 18.109 9.078 1 94.12 124 LYS B N 1
ATOM 3251 C CA . LYS B 1 124 ? 3.207 18.797 7.844 1 94.12 124 LYS B CA 1
ATOM 3252 C C . LYS B 1 124 ? 4.605 19.406 7.949 1 94.12 124 LYS B C 1
ATOM 3254 O O . LYS B 1 124 ? 5.125 19.594 9.055 1 94.12 124 LYS B O 1
ATOM 3259 N N . THR B 1 125 ? 5.156 19.672 6.836 1 95.5 125 THR B N 1
ATOM 3260 C CA . THR B 1 125 ? 6.457 20.328 6.762 1 95.5 125 THR B CA 1
ATOM 3261 C C . THR B 1 125 ? 6.293 21.828 6.562 1 95.5 125 THR B C 1
ATOM 3263 O O . THR B 1 125 ? 5.648 22.266 5.609 1 95.5 125 THR B O 1
ATOM 3266 N N . VAL B 1 126 ? 6.809 22.578 7.496 1 95.56 126 VAL B N 1
ATOM 3267 C CA . VAL B 1 126 ? 6.754 24.031 7.395 1 95.56 126 VAL B CA 1
ATOM 3268 C C . VAL B 1 126 ? 8 24.547 6.684 1 95.56 126 VAL B C 1
ATOM 3270 O O . VAL B 1 126 ? 9.117 24.125 7 1 95.56 126 VAL B O 1
ATOM 3273 N N . GLU B 1 127 ? 7.805 25.375 5.73 1 93.56 127 GLU B N 1
ATOM 3274 C CA . GLU B 1 127 ? 8.898 25.938 4.949 1 93.56 127 GLU B CA 1
ATOM 3275 C C . GLU B 1 127 ? 9.695 26.953 5.766 1 93.56 127 GLU B C 1
ATOM 3277 O O . GLU B 1 127 ? 9.18 27.531 6.727 1 93.56 127 GLU B O 1
ATOM 3282 N N . PRO B 1 128 ? 10.938 27.125 5.328 1 95.06 128 PRO B N 1
ATOM 3283 C CA . PRO B 1 128 ? 11.703 28.188 5.996 1 95.06 128 PRO B CA 1
ATOM 3284 C C . PRO B 1 128 ? 11.102 29.578 5.789 1 95.06 128 PRO B C 1
ATOM 3286 O O . PRO B 1 128 ? 10.586 29.875 4.707 1 95.06 128 PRO B O 1
ATOM 3289 N N . VAL B 1 129 ? 11.188 30.406 6.797 1 92.25 129 VAL B N 1
ATOM 3290 C CA . VAL B 1 129 ? 10.656 31.766 6.676 1 92.25 129 VAL B CA 1
ATOM 3291 C C . VAL B 1 129 ? 11.594 32.75 7.352 1 92.25 129 VAL B C 1
ATOM 3293 O O . VAL B 1 129 ? 12.227 32.438 8.359 1 92.25 129 VAL B O 1
ATOM 3296 N N . LEU B 1 130 ? 11.672 33.906 6.762 1 93.62 130 LEU B N 1
ATOM 3297 C CA . LEU B 1 130 ? 12.414 35.031 7.352 1 93.62 130 LEU B CA 1
ATOM 3298 C C . LEU B 1 130 ? 11.547 35.781 8.344 1 93.62 130 LEU B C 1
ATOM 3300 O O . LEU B 1 130 ? 10.406 36.156 8.039 1 93.62 130 LEU B O 1
ATOM 3304 N N . VAL B 1 131 ? 12.164 36.062 9.562 1 95.5 131 VAL B N 1
ATOM 3305 C CA . VAL B 1 131 ? 11.344 36.75 10.57 1 95.5 131 VAL B CA 1
ATOM 3306 C C . VAL B 1 131 ? 12.156 37.844 11.242 1 95.5 131 VAL B C 1
ATOM 3308 O O . VAL B 1 131 ? 13.391 37.844 11.203 1 95.5 131 VAL B O 1
ATOM 3311 N N . ALA B 1 132 ? 11.477 38.812 11.688 1 95.81 132 ALA B N 1
ATOM 3312 C CA . ALA B 1 132 ? 11.969 39.781 12.688 1 95.81 132 ALA B CA 1
ATOM 3313 C C . ALA B 1 132 ? 11.328 39.5 14.047 1 95.81 132 ALA B C 1
ATOM 3315 O O . ALA B 1 132 ? 10.102 39.406 14.156 1 95.81 132 ALA B O 1
ATOM 3316 N N . GLY B 1 133 ? 12.211 39.375 15.016 1 96.56 133 GLY B N 1
ATOM 3317 C CA . GLY B 1 133 ? 11.641 38.969 16.297 1 96.56 133 GLY B CA 1
ATOM 3318 C C . GLY B 1 133 ? 12.266 39.688 17.484 1 96.56 133 GLY B C 1
ATOM 3319 O O . GLY B 1 133 ? 13.398 40.156 17.391 1 96.56 133 GLY B O 1
ATOM 3320 N N . ARG B 1 134 ? 11.422 39.844 18.5 1 97.56 134 ARG B N 1
ATOM 3321 C CA . ARG B 1 134 ? 11.828 40.312 19.812 1 97.56 134 ARG B CA 1
ATOM 3322 C C . ARG B 1 134 ? 11.711 39.219 20.859 1 97.56 134 ARG B C 1
ATOM 3324 O O . ARG B 1 134 ? 10.609 38.781 21.172 1 97.56 134 ARG B O 1
ATOM 3331 N N . ARG B 1 135 ? 12.852 38.812 21.375 1 96.94 135 ARG B N 1
ATOM 3332 C CA . ARG B 1 135 ? 12.867 37.75 22.375 1 96.94 135 ARG B CA 1
ATOM 3333 C C . ARG B 1 135 ? 12.789 38.312 23.781 1 96.94 135 ARG B C 1
ATOM 3335 O O . ARG B 1 135 ? 13.453 39.312 24.094 1 96.94 135 ARG B O 1
ATOM 3342 N N . ILE B 1 136 ? 11.953 37.75 24.578 1 95 136 ILE B N 1
ATOM 3343 C CA . ILE B 1 136 ? 11.75 38.219 25.953 1 95 136 ILE B CA 1
ATOM 3344 C C . ILE B 1 136 ? 11.695 37.031 26.906 1 95 136 ILE B C 1
ATOM 3346 O O . ILE B 1 136 ? 11.562 35.875 26.453 1 95 136 ILE B O 1
ATOM 3350 N N . ILE B 1 137 ? 11.844 37.312 28.156 1 94.44 137 ILE B N 1
ATOM 3351 C CA . ILE B 1 137 ? 11.648 36.344 29.203 1 94.44 137 ILE B CA 1
ATOM 3352 C C . ILE B 1 137 ? 10.391 36.688 30 1 94.44 137 ILE B C 1
ATOM 3354 O O . ILE B 1 137 ? 10.234 37.812 30.484 1 94.44 137 ILE B O 1
ATOM 3358 N N . ILE B 1 138 ? 9.469 35.75 29.953 1 90.38 138 ILE B N 1
ATOM 3359 C CA . ILE B 1 138 ? 8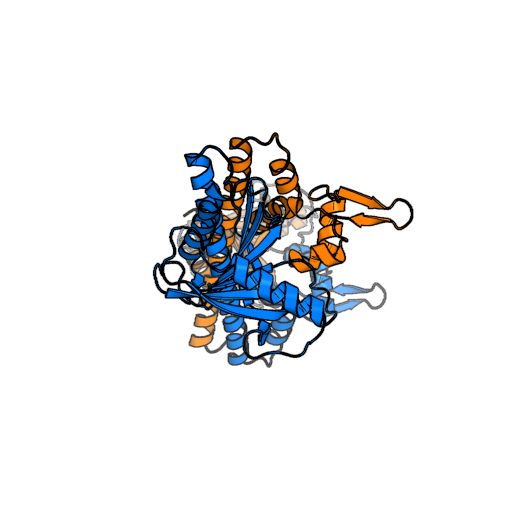.25 35.938 30.734 1 90.38 138 ILE B CA 1
ATOM 3360 C C . ILE B 1 138 ? 8.445 35.312 32.125 1 90.38 138 ILE B C 1
ATOM 3362 O O . ILE B 1 138 ? 8.547 34.094 32.25 1 90.38 138 ILE B O 1
ATOM 3366 N N . SER B 1 139 ? 8.555 36.125 33.156 1 84.81 139 SER B N 1
ATOM 3367 C CA . SER B 1 139 ? 8.898 35.688 34.5 1 84.81 139 SER B CA 1
ATOM 3368 C C . SER B 1 139 ? 7.832 34.75 35.062 1 84.81 139 SER B C 1
ATOM 3370 O O . SER B 1 139 ? 8.148 33.688 35.625 1 84.81 139 SER B O 1
ATOM 3372 N N . GLU B 1 140 ? 6.602 35.25 35.125 1 73.62 140 GLU B N 1
ATOM 3373 C CA . GLU B 1 140 ? 5.516 34.438 35.625 1 73.62 140 GLU B CA 1
ATOM 3374 C C . GLU B 1 140 ? 4.359 34.344 34.625 1 73.62 140 GLU B C 1
ATOM 3376 O O . GLU B 1 140 ? 3.885 35.375 34.156 1 73.62 140 GLU B O 1
ATOM 3381 N N . ASN B 1 141 ? 4.242 33.125 34.156 1 61.69 141 ASN B N 1
ATOM 3382 C CA . ASN B 1 141 ? 3.145 32.969 33.219 1 61.69 141 ASN B CA 1
ATOM 3383 C C . ASN B 1 141 ? 1.822 32.719 33.938 1 61.69 141 ASN B C 1
ATOM 3385 O O . ASN B 1 141 ? 1.625 31.641 34.5 1 61.69 141 ASN B O 1
ATOM 3389 N N . LEU B 1 142 ? 1.082 33.781 34.25 1 59.62 142 LEU B N 1
ATOM 3390 C CA . LEU B 1 142 ? -0.229 33.656 34.875 1 59.62 142 LEU B CA 1
ATOM 3391 C C . LEU B 1 142 ? -1.312 33.406 33.844 1 59.62 142 LEU B C 1
ATOM 3393 O O . LEU B 1 142 ? -2.27 34.188 33.719 1 59.62 142 LEU B O 1
ATOM 3397 N N . ASN B 1 143 ? -1.272 32.406 33.031 1 58.5 143 ASN B N 1
ATOM 3398 C CA . ASN B 1 143 ? -2.223 32 32 1 58.5 143 ASN B CA 1
ATOM 3399 C C . ASN B 1 143 ? -2.258 33 30.844 1 58.5 143 ASN B C 1
ATOM 3401 O O . ASN B 1 143 ? -2.959 32.781 29.859 1 58.5 143 ASN B O 1
ATOM 3405 N N . TYR B 1 144 ? -1.635 34.125 31.109 1 62.88 144 TYR B N 1
ATOM 3406 C CA . TYR B 1 144 ? -1.478 35.125 30.078 1 62.88 144 TYR B CA 1
ATOM 3407 C C . TYR B 1 144 ? -0.019 35.562 29.953 1 62.88 144 TYR B C 1
ATOM 3409 O O . TYR B 1 144 ? 0.603 35.969 30.922 1 62.88 144 TYR B O 1
ATOM 3417 N N . PRO B 1 145 ? 0.507 35.312 28.719 1 71.5 145 PRO B N 1
ATOM 3418 C CA . PRO B 1 145 ? 1.919 35.688 28.562 1 71.5 145 PRO B CA 1
ATOM 3419 C C . PRO B 1 145 ? 2.158 37.188 28.641 1 71.5 145 PRO B C 1
ATOM 3421 O O . PRO B 1 145 ? 2.17 37.875 27.609 1 71.5 145 PRO B O 1
ATOM 3424 N N . ILE B 1 146 ? 2.346 37.625 29.891 1 77.62 146 ILE B N 1
ATOM 3425 C CA . ILE B 1 146 ? 2.576 39.031 30.141 1 77.62 146 ILE B CA 1
ATOM 3426 C C . ILE B 1 146 ? 3.803 39.5 29.359 1 77.62 146 ILE B C 1
ATOM 3428 O O . ILE B 1 146 ? 4.824 38.812 29.328 1 77.62 146 ILE B O 1
ATOM 3432 N N . GLY B 1 147 ? 3.65 40.594 28.578 1 86.56 147 GLY B N 1
ATOM 3433 C CA . GLY B 1 147 ? 4.781 41.156 27.844 1 86.56 147 GLY B CA 1
ATOM 3434 C C . GLY B 1 147 ? 4.789 40.781 26.375 1 86.56 147 GLY B C 1
ATOM 3435 O O . GLY B 1 147 ? 5.387 41.469 25.562 1 86.56 147 GLY B O 1
ATOM 3436 N N . LEU B 1 148 ? 4.199 39.656 26.109 1 90.25 148 LEU B N 1
ATOM 3437 C CA . LEU B 1 148 ? 4.242 39.188 24.734 1 90.25 148 LEU B CA 1
ATOM 3438 C C . LEU B 1 148 ? 3.547 40.156 23.797 1 90.25 148 LEU B C 1
ATOM 3440 O O . LEU B 1 148 ? 4.082 40.5 22.75 1 90.25 148 LEU B O 1
ATOM 3444 N N . PRO B 1 149 ? 2.342 40.656 24.172 1 89.38 149 PRO B N 1
ATOM 3445 C CA . PRO B 1 149 ? 1.703 41.656 23.297 1 89.38 149 PRO B CA 1
ATOM 3446 C C . PRO B 1 149 ? 2.58 42.906 23.062 1 89.38 149 PRO B C 1
ATOM 3448 O O . PRO B 1 149 ? 2.641 43.406 21.953 1 89.38 149 PRO B O 1
ATOM 3451 N N . GLU B 1 150 ? 3.199 43.281 24.094 1 91.56 150 GLU B N 1
ATOM 3452 C CA . GLU B 1 150 ? 4.09 44.406 23.969 1 91.56 150 GLU B CA 1
ATOM 3453 C C . GLU B 1 150 ? 5.262 44.125 23.031 1 91.56 150 GLU B C 1
ATOM 3455 O O . GLU B 1 150 ? 5.719 45 22.297 1 91.56 150 GLU B O 1
ATOM 3460 N N . ALA B 1 151 ? 5.801 43 23.219 1 94.12 151 ALA B N 1
ATOM 3461 C CA . ALA B 1 151 ? 6.891 42.562 22.344 1 94.12 151 ALA B CA 1
ATOM 3462 C C . ALA B 1 151 ? 6.453 42.594 20.875 1 94.12 151 ALA B C 1
ATOM 3464 O O . ALA B 1 151 ? 7.188 43.062 20.016 1 94.12 151 ALA B O 1
ATOM 3465 N N . PHE B 1 152 ? 5.277 42.094 20.578 1 93.44 152 PHE B N 1
ATOM 3466 C CA . PHE B 1 152 ? 4.742 42.125 19.219 1 93.44 152 PHE B CA 1
ATOM 3467 C C . PHE B 1 152 ? 4.633 43.562 18.719 1 93.44 152 PHE B C 1
ATOM 3469 O O . PHE B 1 152 ? 5.004 43.875 17.578 1 93.44 152 PHE B O 1
ATOM 3476 N N . GLN B 1 153 ? 4.109 44.375 19.578 1 91.19 153 GLN B N 1
ATOM 3477 C CA . GLN B 1 153 ? 3.951 45.781 19.203 1 91.19 153 GLN B CA 1
ATOM 3478 C C . GLN B 1 153 ? 5.289 46.375 18.828 1 91.19 153 GLN B C 1
ATOM 3480 O O . GLN B 1 153 ? 5.371 47.156 17.859 1 91.19 153 GLN B O 1
ATOM 3485 N N . GLU B 1 154 ? 6.262 46.062 19.625 1 94 154 GLU B N 1
ATOM 3486 C CA . GLU B 1 154 ? 7.598 46.562 19.344 1 94 154 GLU B CA 1
ATOM 3487 C C . GLU B 1 154 ? 8.086 46.125 17.969 1 94 154 GLU B C 1
ATOM 3489 O O . GLU B 1 154 ? 8.648 46.906 17.219 1 94 154 GLU B O 1
ATOM 3494 N N . VAL B 1 155 ? 7.926 44.906 17.656 1 94.81 155 VAL B N 1
ATOM 3495 C CA . VAL B 1 155 ? 8.367 44.375 16.391 1 94.81 155 VAL B CA 1
ATOM 3496 C C . VAL B 1 155 ? 7.605 45.031 15.242 1 94.81 155 VAL B C 1
ATOM 3498 O O . VAL B 1 155 ? 8.211 45.469 14.258 1 94.81 155 VAL B O 1
ATOM 3501 N N . TYR B 1 156 ? 6.301 45.125 15.398 1 91.5 156 TYR B N 1
ATOM 3502 C CA . TYR B 1 156 ? 5.488 45.75 14.367 1 91.5 156 TYR B CA 1
ATOM 3503 C C . TYR B 1 156 ? 5.914 47.188 14.133 1 91.5 156 TYR B C 1
ATOM 3505 O O . TYR B 1 156 ? 6.012 47.656 12.992 1 91.5 156 TYR B O 1
ATOM 3513 N N . ALA B 1 157 ? 6.082 47.875 15.195 1 91.25 157 ALA B N 1
ATOM 3514 C CA . ALA B 1 157 ? 6.512 49.25 15.094 1 91.25 157 ALA B CA 1
ATOM 3515 C C . ALA B 1 157 ? 7.84 49.375 14.352 1 91.25 157 ALA B C 1
ATOM 3517 O O . ALA B 1 157 ? 8.008 50.25 13.508 1 91.25 157 ALA B O 1
ATOM 3518 N N . TYR B 1 158 ? 8.711 48.5 14.688 1 93.25 158 TYR B N 1
ATOM 3519 C CA . TYR B 1 158 ? 10.031 48.531 14.062 1 93.25 158 TYR B CA 1
ATOM 3520 C C . TYR B 1 158 ? 9.93 48.25 12.57 1 93.25 158 TYR B C 1
ATOM 3522 O O . TYR B 1 158 ? 10.594 48.906 11.758 1 93.25 158 TYR B O 1
ATOM 3530 N N . THR B 1 159 ? 9.195 47.25 12.219 1 91.5 159 THR B N 1
ATOM 3531 C CA . THR B 1 159 ? 9.031 46.906 10.805 1 91.5 159 THR B CA 1
ATOM 3532 C C . THR B 1 159 ? 8.398 48.062 10.047 1 91.5 159 THR B C 1
ATOM 3534 O O . THR B 1 159 ? 8.773 48.344 8.906 1 91.5 159 THR B O 1
ATOM 3537 N N . LYS B 1 160 ? 7.434 48.688 10.617 1 88.19 160 LYS B N 1
ATOM 3538 C CA . LYS B 1 160 ? 6.801 49.875 10.008 1 88.19 160 LYS B CA 1
ATOM 3539 C C . LYS B 1 160 ? 7.812 51 9.781 1 88.19 160 LYS B C 1
ATOM 3541 O O . LYS B 1 160 ? 7.824 51.625 8.727 1 88.19 160 LYS B O 1
ATOM 3546 N N . GLU B 1 161 ? 8.555 51.219 10.742 1 89.75 161 GLU B N 1
ATOM 3547 C CA . GLU B 1 161 ? 9.578 52.25 10.656 1 89.75 161 GLU B CA 1
ATOM 3548 C C . GLU B 1 161 ? 10.539 51.969 9.5 1 89.75 161 GLU B C 1
ATOM 3550 O O . GLU B 1 161 ? 11.055 52.906 8.891 1 89.75 161 GLU B O 1
ATOM 3555 N N . HIS B 1 162 ? 10.75 50.812 9.258 1 87.44 162 HIS B N 1
ATOM 3556 C CA . HIS B 1 162 ? 11.711 50.438 8.227 1 87.44 162 HIS B CA 1
ATOM 3557 C C . HIS B 1 162 ? 11.008 50.094 6.918 1 87.44 162 HIS B C 1
ATOM 3559 O O . HIS B 1 162 ? 11.602 49.5 6.027 1 87.44 162 HIS B O 1
ATOM 3565 N N . ARG B 1 163 ? 9.727 50.406 6.773 1 81.06 163 ARG B N 1
ATOM 3566 C CA . ARG B 1 163 ? 8.906 50.312 5.566 1 81.06 163 ARG B CA 1
ATOM 3567 C C . ARG B 1 163 ? 8.828 48.875 5.055 1 81.06 163 ARG B C 1
ATOM 3569 O O . ARG B 1 163 ? 8.93 48.625 3.852 1 81.06 163 ARG B O 1
ATOM 3576 N N . THR B 1 164 ? 9.023 48.062 6.016 1 76.31 164 THR B N 1
ATOM 3577 C CA . THR B 1 164 ? 8.797 46.656 5.684 1 76.31 164 THR B CA 1
ATOM 3578 C C . THR B 1 164 ? 7.406 46.219 6.121 1 76.31 164 THR B C 1
ATOM 3580 O O . THR B 1 164 ? 7.027 46.375 7.281 1 76.31 164 THR B O 1
ATOM 3583 N N . ASP B 1 165 ? 6.523 45.969 5.211 1 71.12 165 ASP B N 1
ATOM 3584 C CA . ASP B 1 165 ? 5.18 45.5 5.547 1 71.12 165 ASP B CA 1
ATOM 3585 C C . ASP B 1 165 ? 5.191 44.031 5.949 1 71.12 165 ASP B C 1
ATOM 3587 O O . ASP B 1 165 ? 5.578 43.156 5.156 1 71.12 165 ASP B O 1
ATOM 3591 N N . PRO B 1 166 ? 4.984 43.844 7.277 1 67.12 166 PRO B N 1
ATOM 3592 C CA . PRO B 1 166 ? 4.918 42.438 7.641 1 67.12 166 PRO B CA 1
ATOM 3593 C C . PRO B 1 166 ? 3.752 41.719 6.973 1 67.12 166 PRO B C 1
ATOM 3595 O O . PRO B 1 166 ? 2.77 42.344 6.582 1 67.12 166 PRO B O 1
ATOM 3598 N N . THR B 1 167 ? 3.965 40.406 6.441 1 64.94 167 THR B N 1
ATOM 3599 C CA . THR B 1 167 ? 2.953 39.594 5.766 1 64.94 167 THR B CA 1
ATOM 3600 C C . THR B 1 167 ? 1.876 39.156 6.75 1 64.94 167 THR B C 1
ATOM 3602 O O . THR B 1 167 ? 1.169 38.188 6.504 1 64.94 167 THR B O 1
ATOM 3605 N N . GLY B 1 168 ? 1.592 40.031 7.77 1 63.94 168 GLY B N 1
ATOM 3606 C CA . GLY B 1 168 ? 0.338 39.969 8.508 1 63.94 168 GLY B CA 1
ATOM 3607 C C . GLY B 1 168 ? 0.358 38.969 9.648 1 63.94 168 GLY B C 1
ATOM 3608 O O . GLY B 1 168 ? -0.314 39.188 10.664 1 63.94 168 GLY B O 1
ATOM 36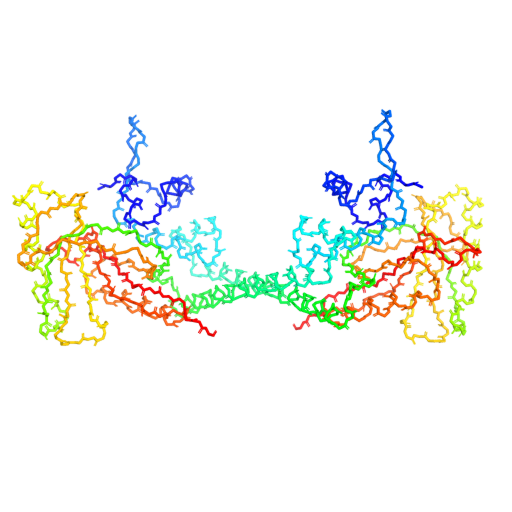09 N N . CYS B 1 169 ? 1.111 37.812 9.641 1 80.12 169 CYS B N 1
ATOM 3610 C CA . CYS B 1 169 ? 0.833 36.875 10.719 1 80.12 169 CYS B CA 1
ATOM 3611 C C . CYS B 1 169 ? 1.917 36.906 11.789 1 80.12 169 CYS B C 1
ATOM 3613 O O . CYS B 1 169 ? 3.107 36.938 11.469 1 80.12 169 CYS B O 1
ATOM 3615 N N . GLY B 1 170 ? 1.527 37.312 13.094 1 91.12 170 GLY B N 1
ATOM 3616 C CA . GLY B 1 170 ? 2.469 37.188 14.195 1 91.12 170 GLY B CA 1
ATOM 3617 C C . GLY B 1 170 ? 2.725 35.75 14.594 1 91.12 170 GLY B C 1
ATOM 3618 O O . GLY B 1 170 ? 1.837 34.906 14.492 1 91.12 170 GLY B O 1
ATOM 3619 N N . ILE B 1 171 ? 3.965 35.438 14.977 1 95.44 171 ILE B N 1
ATOM 3620 C CA . ILE B 1 171 ? 4.363 34.125 15.453 1 95.44 171 ILE B CA 1
ATOM 3621 C C . ILE B 1 171 ? 5.027 34.25 16.828 1 95.44 171 ILE B C 1
ATOM 3623 O O . ILE B 1 171 ? 5.914 35.094 17.016 1 95.44 171 ILE B O 1
ATOM 3627 N N . ALA B 1 172 ? 4.551 33.531 17.75 1 96 172 ALA B N 1
ATOM 3628 C CA . ALA B 1 172 ? 5.273 33.375 19 1 96 172 ALA B CA 1
ATOM 3629 C C . ALA B 1 172 ? 6.102 32.094 19 1 96 172 ALA B C 1
ATOM 3631 O O . ALA B 1 172 ? 5.582 31.016 18.719 1 96 172 ALA B O 1
ATOM 3632 N N . ILE B 1 173 ? 7.379 32.188 19.25 1 97.19 173 ILE B N 1
ATOM 3633 C CA . ILE B 1 173 ? 8.289 31.031 19.297 1 97.19 173 ILE B CA 1
ATOM 3634 C C . ILE B 1 173 ? 8.711 30.781 20.75 1 97.19 173 ILE B C 1
ATOM 3636 O O . ILE B 1 173 ? 9.281 31.656 21.391 1 97.19 173 ILE B O 1
ATOM 3640 N N . TRP B 1 174 ? 8.438 29.594 21.219 1 95.88 174 TRP B N 1
ATOM 3641 C CA . TRP B 1 174 ? 8.727 29.234 22.609 1 95.88 174 TRP B CA 1
ATOM 3642 C C . TRP B 1 174 ? 9.961 28.344 22.688 1 95.88 174 TRP B C 1
ATOM 3644 O O . TRP B 1 174 ? 9.938 27.203 22.234 1 95.88 174 TRP B O 1
ATOM 3654 N N . TYR B 1 175 ? 11 28.828 23.359 1 96.44 175 TYR B N 1
ATOM 3655 C CA . TYR B 1 175 ? 12.273 28.125 23.422 1 96.44 175 TYR B CA 1
ATOM 3656 C C . TYR B 1 175 ? 12.383 27.281 24.688 1 96.44 175 TYR B C 1
ATOM 3658 O O . TYR B 1 175 ? 13.375 26.578 24.891 1 96.44 175 TYR B O 1
ATOM 3666 N N . THR B 1 176 ? 11.391 27.406 25.5 1 93.94 176 THR B N 1
ATOM 3667 C CA . THR B 1 176 ? 11.281 26.562 26.688 1 93.94 176 THR B CA 1
ATOM 3668 C C . THR B 1 176 ? 10.195 25.5 26.5 1 93.94 176 THR B C 1
ATOM 3670 O O . THR B 1 176 ? 9.266 25.688 25.703 1 93.94 176 THR B O 1
ATOM 3673 N N . PRO B 1 177 ? 10.312 24.391 27.281 1 92 177 PRO B N 1
ATOM 3674 C CA . PRO B 1 177 ? 9.281 23.359 27.188 1 92 177 PRO B CA 1
ATOM 3675 C C . PRO B 1 177 ? 7.895 23.875 27.562 1 92 177 PRO B C 1
ATOM 3677 O O . PRO B 1 177 ? 7.781 24.875 28.281 1 92 177 PRO B O 1
ATOM 3680 N N . VAL B 1 178 ? 6.949 23.156 27.016 1 88.88 178 VAL B N 1
ATOM 3681 C CA . VAL B 1 178 ? 5.562 23.578 27.172 1 88.88 178 VAL B CA 1
ATOM 3682 C C . VAL B 1 178 ? 5.18 23.562 28.641 1 88.88 178 VAL B C 1
ATOM 3684 O O . VAL B 1 178 ? 4.312 24.328 29.078 1 88.88 178 VAL B O 1
ATOM 3687 N N . ASP B 1 179 ? 5.773 22.797 29.453 1 87.75 179 ASP B N 1
ATOM 3688 C CA . ASP B 1 179 ? 5.41 22.656 30.859 1 87.75 179 ASP B CA 1
ATOM 3689 C C . ASP B 1 179 ? 6.191 23.625 31.734 1 87.75 179 ASP B C 1
ATOM 3691 O O . ASP B 1 179 ? 6.043 23.625 32.938 1 87.75 179 ASP B O 1
ATOM 3695 N N . THR B 1 180 ? 7.031 24.5 31.125 1 88.38 180 THR B N 1
ATOM 3696 C CA . THR B 1 180 ? 7.75 25.531 31.859 1 88.38 180 THR B CA 1
ATOM 3697 C C . THR B 1 180 ? 6.789 26.594 32.375 1 88.38 180 THR B C 1
ATOM 3699 O O . THR B 1 180 ? 5.973 27.125 31.625 1 88.38 180 THR B O 1
ATOM 3702 N N . THR B 1 181 ? 6.832 26.938 33.656 1 83.25 181 THR B N 1
ATOM 3703 C CA . THR B 1 181 ? 5.875 27.875 34.25 1 83.25 181 THR B CA 1
ATOM 3704 C C . THR B 1 181 ? 6.578 29.156 34.688 1 83.25 181 THR B C 1
ATOM 3706 O O . THR B 1 181 ? 5.922 30.156 35 1 83.25 181 THR B O 1
ATOM 3709 N N . THR B 1 182 ? 7.82 29.125 34.719 1 86.75 182 THR B N 1
ATOM 3710 C CA . THR B 1 182 ? 8.57 30.312 35.125 1 86.75 182 THR B CA 1
ATOM 3711 C C . THR B 1 182 ? 9.695 30.609 34.156 1 86.75 182 THR B C 1
ATOM 3713 O O . THR B 1 182 ? 10.312 29.688 33.594 1 86.75 182 THR B O 1
ATOM 3716 N N . ASN B 1 183 ? 9.906 31.922 33.938 1 90.75 183 ASN B N 1
ATOM 3717 C CA . ASN B 1 183 ? 10.984 32.406 33.094 1 90.75 183 ASN B CA 1
ATOM 3718 C C . ASN B 1 183 ? 10.891 31.766 31.688 1 90.75 183 ASN B C 1
ATOM 3720 O O . ASN B 1 183 ? 11.867 31.203 31.203 1 90.75 183 ASN B O 1
ATOM 3724 N N . GLU B 1 184 ? 9.773 31.859 31.156 1 92.44 184 GLU B N 1
ATOM 3725 C CA . GLU B 1 184 ? 9.578 31.328 29.812 1 92.44 184 GLU B CA 1
ATOM 3726 C C . GLU B 1 184 ? 10.312 32.188 28.781 1 92.44 184 GLU B C 1
ATOM 3728 O O . GLU B 1 184 ? 10.156 33.406 28.734 1 92.44 184 GLU B O 1
ATOM 3733 N N . ASP B 1 185 ? 11.18 31.516 28.047 1 95.12 185 ASP B N 1
ATOM 3734 C CA . ASP B 1 185 ? 11.922 32.156 26.953 1 95.12 185 ASP B CA 1
ATOM 3735 C C . ASP B 1 185 ? 11.117 32.156 25.656 1 95.12 185 ASP B C 1
ATOM 3737 O O . ASP B 1 185 ? 10.891 31.094 25.062 1 95.12 185 ASP B O 1
ATOM 3741 N N . VAL B 1 186 ? 10.633 33.344 25.234 1 95.81 186 VAL B N 1
ATOM 3742 C CA . VAL B 1 186 ? 9.719 33.406 24.094 1 95.81 186 VAL B CA 1
ATOM 3743 C C . VAL B 1 186 ? 10.133 34.531 23.156 1 95.81 186 VAL B C 1
ATOM 3745 O O . VAL B 1 186 ? 10.68 35.531 23.609 1 95.81 186 VAL B O 1
ATOM 3748 N N . GLU B 1 1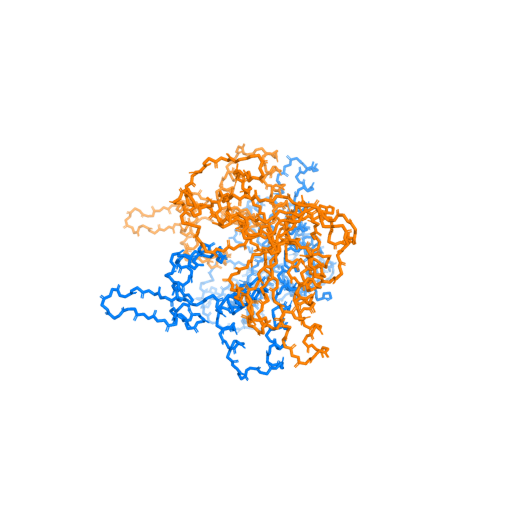87 ? 9.914 34.312 21.891 1 97.25 187 GLU B N 1
ATOM 3749 C CA . GLU B 1 187 ? 10.172 35.312 20.859 1 97.25 187 GLU B CA 1
ATOM 3750 C C . GLU B 1 187 ? 8.898 35.688 20.125 1 97.25 187 GLU B C 1
ATOM 3752 O O . GLU B 1 187 ? 8.203 34.844 19.578 1 97.25 187 GLU B O 1
ATOM 3757 N N . ALA B 1 188 ? 8.57 37 20.203 1 96.62 188 ALA B N 1
ATOM 3758 C CA . ALA B 1 188 ? 7.531 37.531 19.328 1 96.62 188 ALA B CA 1
ATOM 3759 C C . ALA B 1 188 ? 8.102 37.906 17.969 1 96.62 188 ALA B C 1
ATOM 3761 O O . ALA B 1 188 ? 8.961 38.781 17.859 1 96.62 188 ALA B O 1
ATOM 3762 N N . ALA B 1 189 ? 7.59 37.219 16.969 1 96.25 189 ALA B N 1
ATOM 3763 C CA . ALA B 1 189 ? 8.195 37.406 15.648 1 96.25 189 ALA B CA 1
ATOM 3764 C C . ALA B 1 189 ? 7.129 37.688 14.594 1 96.25 189 ALA B C 1
ATOM 3766 O O . ALA B 1 189 ? 5.957 37.344 14.781 1 96.25 189 ALA B O 1
ATOM 3767 N N . VAL B 1 190 ? 7.512 38.375 13.531 1 93.81 190 VAL B N 1
ATOM 3768 C CA . VAL B 1 190 ? 6.656 38.594 12.367 1 93.81 190 VAL B CA 1
ATOM 3769 C C . VAL B 1 190 ? 7.383 38.156 11.102 1 93.81 190 VAL B C 1
ATOM 3771 O O . VAL B 1 190 ? 8.609 38.219 11.023 1 93.81 190 VAL B O 1
ATOM 3774 N N . LEU B 1 191 ? 6.582 37.688 10.211 1 91.5 191 LEU B N 1
ATOM 3775 C CA . LEU B 1 191 ? 7.145 37.219 8.938 1 91.5 191 LEU B CA 1
ATOM 3776 C C . LEU B 1 191 ? 7.574 38.406 8.078 1 91.5 191 LEU B C 1
ATOM 3778 O O . LEU B 1 191 ? 6.867 39.438 8 1 91.5 191 LEU B O 1
ATOM 3782 N N . LEU B 1 192 ? 8.758 38.188 7.473 1 90.62 192 LEU B N 1
ATOM 3783 C CA . LEU B 1 192 ? 9.281 39.219 6.578 1 90.62 192 LEU B CA 1
ATOM 3784 C C . LEU B 1 192 ? 9.289 38.75 5.137 1 90.62 192 LEU B C 1
ATOM 3786 O O . LEU B 1 192 ? 9.609 37.562 4.871 1 90.62 192 LEU B O 1
ATOM 3790 N N . LYS B 1 193 ? 8.945 39.562 4.223 1 84.69 193 LYS B N 1
ATOM 3791 C CA . LYS B 1 193 ? 9.07 39.281 2.799 1 84.69 193 LYS B CA 1
ATOM 3792 C C . LYS B 1 193 ? 10.508 39.438 2.32 1 84.69 193 LYS B C 1
ATOM 3794 O O . LYS B 1 193 ? 10.953 38.75 1.402 1 84.69 193 LYS B O 1
ATOM 3799 N N . GLU B 1 194 ? 11.148 40.375 2.914 1 88.06 194 GLU B N 1
ATOM 3800 C CA . GLU B 1 194 ? 12.531 40.688 2.58 1 88.06 194 GLU B CA 1
ATOM 3801 C C . GLU B 1 194 ? 13.336 41 3.834 1 88.06 194 GLU B C 1
ATOM 3803 O O . GLU B 1 194 ? 12.781 41.406 4.855 1 88.06 194 GLU B O 1
ATOM 3808 N N . PRO B 1 195 ? 14.641 40.812 3.662 1 89.81 195 PRO B N 1
ATOM 3809 C CA . PRO B 1 195 ? 15.477 41.125 4.828 1 89.81 195 PRO B CA 1
ATOM 3810 C C . PRO B 1 195 ? 15.406 42.594 5.242 1 89.81 195 PRO B C 1
ATOM 3812 O O . PRO B 1 195 ? 15.117 43.469 4.414 1 89.81 195 PRO B O 1
ATOM 3815 N N . MET B 1 196 ? 15.594 42.844 6.504 1 90.81 196 MET B N 1
ATOM 3816 C CA . MET B 1 196 ? 15.656 44.188 7.043 1 90.81 196 MET B CA 1
ATOM 3817 C C . MET B 1 196 ? 16.766 44.312 8.078 1 90.81 196 MET B C 1
ATOM 3819 O O . MET B 1 196 ? 17.297 43.312 8.555 1 90.81 196 MET B O 1
ATOM 3823 N N . LEU B 1 197 ? 17.109 45.531 8.328 1 92.06 197 LEU B N 1
ATOM 3824 C CA . LEU B 1 197 ? 18.156 45.75 9.32 1 92.06 197 LEU B CA 1
ATOM 3825 C C . LEU B 1 197 ? 17.688 45.344 10.711 1 92.06 197 LEU B C 1
ATOM 3827 O O . LEU B 1 197 ? 16.562 45.625 11.102 1 92.06 197 LEU B O 1
ATOM 3831 N N . GLU B 1 198 ? 18.594 44.656 11.398 1 93.69 198 GLU B N 1
ATOM 3832 C CA . GLU B 1 198 ? 18.281 44.281 12.773 1 93.69 198 GLU B CA 1
ATOM 3833 C C . GLU B 1 198 ? 18.703 45.375 13.758 1 93.69 198 GLU B C 1
ATOM 3835 O O . GLU B 1 198 ? 19.406 46.312 13.383 1 93.69 198 GLU B O 1
ATOM 3840 N N . SER B 1 199 ? 18.156 45.312 14.938 1 94.56 199 SER B N 1
ATOM 3841 C CA . SER B 1 199 ? 18.578 46.188 16.047 1 94.56 199 SER B CA 1
ATOM 3842 C C . SER B 1 199 ? 19.062 45.344 17.219 1 94.56 199 SER B C 1
ATOM 3844 O O . SER B 1 199 ? 19.281 44.125 17.094 1 94.56 199 SER B O 1
ATOM 3846 N N . GLU B 1 200 ? 19.422 46 18.297 1 94.19 200 GLU B N 1
ATOM 3847 C CA . GLU B 1 200 ? 19.828 45.281 19.5 1 94.19 200 GLU B CA 1
ATOM 3848 C C . GLU B 1 200 ? 18.703 44.438 20.047 1 94.19 200 GLU B C 1
ATOM 3850 O O . GLU B 1 200 ? 18.938 43.312 20.5 1 94.19 200 GLU B O 1
ATOM 3855 N N . ARG B 1 201 ? 17.438 44.906 19.938 1 95.69 201 ARG B N 1
ATOM 3856 C CA . ARG B 1 201 ? 16.281 44.25 20.531 1 95.69 201 ARG B CA 1
ATOM 3857 C C . ARG B 1 201 ? 15.547 43.406 19.5 1 95.69 201 ARG B C 1
ATOM 3859 O O . ARG B 1 201 ? 14.945 42.375 19.844 1 95.69 201 ARG B O 1
ATOM 3866 N N . ILE B 1 202 ? 15.625 43.906 18.266 1 96.5 202 ILE B N 1
ATOM 3867 C CA . ILE B 1 202 ? 14.922 43.188 17.203 1 96.5 202 ILE B CA 1
ATOM 3868 C C . ILE B 1 202 ? 15.922 42.438 16.328 1 96.5 202 ILE B C 1
ATOM 3870 O O . ILE B 1 202 ? 16.812 43.062 15.727 1 96.5 202 ILE B O 1
ATOM 3874 N N . LYS B 1 203 ? 15.82 41.156 16.312 1 97.06 203 LYS B N 1
ATOM 3875 C CA . LYS B 1 203 ? 16.719 40.344 15.516 1 97.06 203 LYS B CA 1
ATOM 3876 C C . LYS B 1 203 ? 16.016 39.812 14.266 1 97.06 203 LYS B C 1
ATOM 3878 O O . LYS B 1 203 ? 14.828 39.5 14.305 1 97.06 203 LYS B O 1
ATOM 3883 N N . VAL B 1 204 ? 16.75 39.75 13.211 1 96.06 204 VAL B N 1
ATOM 3884 C CA . VAL B 1 204 ? 16.266 39.188 11.945 1 96.06 204 VAL B CA 1
ATOM 3885 C C . VAL B 1 204 ? 16.969 37.844 11.664 1 96.06 204 VAL B C 1
ATOM 3887 O O . VAL B 1 204 ? 18.188 37.781 11.648 1 96.06 204 VAL B O 1
ATOM 3890 N N . HIS B 1 205 ? 16.203 36.812 11.539 1 96.38 205 HIS B N 1
ATOM 3891 C CA . HIS B 1 205 ? 16.797 35.5 11.289 1 96.38 205 HIS B CA 1
ATOM 3892 C C . HIS B 1 205 ? 15.82 34.594 10.531 1 96.38 205 HIS B C 1
ATOM 3894 O O . HIS B 1 205 ? 14.641 34.938 10.383 1 96.38 205 HIS B O 1
ATOM 3900 N N . GLN B 1 206 ? 16.344 33.469 10.078 1 96.06 206 GLN B N 1
ATOM 3901 C CA . GLN B 1 206 ? 15.555 32.5 9.32 1 96.06 206 GLN B CA 1
ATOM 3902 C C . GLN B 1 206 ? 15.117 31.328 10.203 1 96.06 206 GLN B C 1
ATOM 3904 O O . GLN B 1 206 ? 15.938 30.719 10.891 1 96.06 206 GLN B O 1
ATOM 3909 N N . LEU B 1 207 ? 13.789 31.172 10.266 1 95.44 207 LEU B N 1
ATOM 3910 C CA . LEU B 1 207 ? 13.305 29.922 10.859 1 95.44 207 LEU B CA 1
ATOM 3911 C C . LEU B 1 207 ? 13.516 28.75 9.914 1 95.44 207 LEU B C 1
ATOM 3913 O O . LEU B 1 207 ? 13.148 28.828 8.734 1 95.44 207 LEU B O 1
ATOM 3917 N N . PRO B 1 208 ? 14.078 27.672 10.367 1 95.19 208 PRO B N 1
ATOM 3918 C CA . PRO B 1 208 ? 14.406 26.547 9.484 1 95.19 208 PRO B CA 1
ATOM 3919 C C . PRO B 1 208 ? 13.18 25.734 9.086 1 95.19 208 PRO B C 1
ATOM 3921 O O . PRO B 1 208 ? 12.117 25.859 9.703 1 95.19 208 PRO B O 1
ATOM 3924 N N . GLN B 1 209 ? 13.375 24.969 7.98 1 96.25 209 GLN B N 1
ATOM 3925 C CA . GLN B 1 209 ? 12.367 23.969 7.621 1 96.25 209 GLN B CA 1
ATOM 3926 C C . GLN B 1 209 ? 12.25 22.906 8.695 1 96.25 209 GLN B C 1
ATOM 3928 O O . GLN B 1 209 ? 13.258 22.391 9.188 1 96.25 209 GLN B O 1
ATOM 3933 N N . VAL B 1 210 ? 11.039 22.562 9.102 1 96 210 VAL B N 1
ATOM 3934 C CA . VAL B 1 210 ? 10.844 21.547 10.133 1 96 210 VAL B CA 1
ATOM 3935 C C . VAL B 1 210 ? 9.531 20.797 9.875 1 96 210 VAL B C 1
ATOM 3937 O O . VAL B 1 210 ? 8.586 21.375 9.336 1 96 210 VAL B O 1
ATOM 3940 N N . GLU B 1 211 ? 9.531 19.531 10.242 1 96.69 211 GLU B N 1
ATOM 3941 C CA . GLU B 1 211 ? 8.266 18.812 10.328 1 96.69 211 GLU B CA 1
ATOM 3942 C C . GLU B 1 211 ? 7.555 19.094 11.648 1 96.69 211 GLU B C 1
ATOM 3944 O O . GLU B 1 211 ? 8.164 19 12.719 1 96.69 211 GLU B O 1
ATOM 3949 N N . VAL B 1 212 ? 6.254 19.406 11.531 1 97.81 212 VAL B N 1
ATOM 3950 C CA . VAL B 1 212 ? 5.555 19.781 12.75 1 97.81 212 VAL B CA 1
ATOM 3951 C C . VAL B 1 212 ? 4.266 18.969 12.883 1 97.81 212 VAL B C 1
ATOM 3953 O O . VAL B 1 212 ? 3.658 18.594 11.875 1 97.81 212 VAL B O 1
ATOM 3956 N N . ALA B 1 213 ? 3.939 18.609 14.094 1 96.88 213 ALA B N 1
ATOM 3957 C CA . ALA B 1 213 ? 2.549 18.312 14.438 1 96.88 213 ALA B CA 1
ATOM 3958 C C . ALA B 1 213 ? 1.764 19.609 14.688 1 96.88 213 ALA B C 1
ATOM 3960 O O . ALA B 1 213 ? 2.143 20.406 15.539 1 96.88 213 ALA B O 1
ATOM 3961 N N . SER B 1 214 ? 0.657 19.75 13.938 1 97.62 214 SER B N 1
ATOM 3962 C CA . SER B 1 214 ? -0.029 21.047 13.93 1 97.62 214 SER B CA 1
ATOM 3963 C C . SER B 1 214 ? -1.515 20.875 14.234 1 97.62 214 SER B C 1
ATOM 3965 O O . SER B 1 214 ? -2.135 19.906 13.812 1 97.62 214 SER B O 1
ATOM 3967 N N . VAL B 1 215 ? -2.041 21.812 14.984 1 96.5 215 VAL B N 1
ATOM 3968 C CA . VAL B 1 215 ? -3.475 21.922 15.234 1 96.5 215 VAL B CA 1
ATOM 3969 C C . VAL B 1 215 ? -3.914 23.391 15.109 1 96.5 215 VAL B C 1
ATOM 3971 O O . VAL B 1 215 ? -3.148 24.297 15.422 1 96.5 215 VAL B O 1
ATOM 3974 N N . VAL B 1 216 ? -5.145 23.609 14.57 1 96.12 216 VAL B N 1
ATOM 3975 C CA . VAL B 1 216 ? -5.688 24.953 14.438 1 96.12 216 VAL B CA 1
ATOM 3976 C C . VAL B 1 216 ? -6.859 25.141 15.398 1 96.12 216 VAL B C 1
ATOM 3978 O O . VAL B 1 216 ? -7.809 24.359 15.391 1 96.12 216 VAL B O 1
ATOM 3981 N N . HIS B 1 217 ? -6.742 26.125 16.234 1 94.75 217 HIS B N 1
ATOM 3982 C CA . HIS B 1 217 ? -7.836 26.516 17.109 1 94.75 217 HIS B CA 1
ATOM 3983 C C . HIS B 1 217 ? -8.602 27.703 16.516 1 94.75 217 HIS B C 1
ATOM 3985 O O . HIS B 1 217 ? -8.008 28.719 16.172 1 94.75 217 HIS B O 1
ATOM 3991 N N . GLN B 1 218 ? -9.828 27.516 16.406 1 93.44 218 GLN B N 1
ATOM 3992 C CA . GLN B 1 218 ? -10.727 28.609 16.047 1 93.44 218 GLN B CA 1
ATOM 3993 C C . GLN B 1 218 ? -11.805 28.812 17.109 1 93.44 218 GLN B C 1
ATOM 3995 O O . GLN B 1 218 ? -12.492 27.859 17.484 1 93.44 218 GLN B O 1
ATOM 4000 N N . GLY B 1 219 ? -11.914 29.969 17.562 1 91 219 GLY B N 1
ATOM 4001 C CA . GLY B 1 219 ? -12.938 30.25 18.562 1 91 219 GLY B CA 1
ATOM 4002 C C . GLY B 1 219 ? -12.422 31.078 19.719 1 91 219 GLY B C 1
ATOM 4003 O O . GLY B 1 219 ? -11.617 32 19.531 1 91 219 GLY B O 1
ATOM 4004 N N . ARG B 1 220 ? -13.016 30.828 20.969 1 86.44 220 ARG B N 1
ATOM 4005 C CA . ARG B 1 220 ? -12.742 31.609 22.188 1 86.44 220 ARG B CA 1
ATOM 4006 C C . ARG B 1 220 ? -11.344 31.328 22.703 1 86.44 220 ARG B C 1
ATOM 4008 O O . ARG B 1 220 ? -10.914 30.172 22.781 1 86.44 220 ARG B O 1
ATOM 4015 N N . MET B 1 221 ? -10.594 32.312 23 1 87.31 221 MET B N 1
ATOM 4016 C CA . MET B 1 221 ? -9.234 32.219 23.516 1 87.31 221 MET B CA 1
ATOM 4017 C C . MET B 1 221 ? -9.188 31.328 24.766 1 87.31 221 MET B C 1
ATOM 4019 O O . MET B 1 221 ? -8.211 30.609 24.984 1 87.31 221 MET B O 1
ATOM 4023 N N . LYS B 1 222 ? -10.18 31.328 25.531 1 85.06 222 LYS B N 1
ATOM 4024 C CA . LYS B 1 222 ? -10.211 30.562 26.766 1 85.06 222 LYS B CA 1
ATOM 4025 C C . LYS B 1 222 ? -10.094 29.062 26.484 1 85.06 222 LYS B C 1
ATOM 4027 O O . LYS B 1 222 ? -9.664 28.297 27.344 1 85.06 222 LYS B O 1
ATOM 4032 N N . ASP B 1 223 ? -10.555 28.578 25.344 1 88.69 223 ASP B N 1
ATOM 4033 C CA . ASP B 1 223 ? -10.523 27.156 24.969 1 88.69 223 ASP B CA 1
ATOM 4034 C C . ASP B 1 223 ? -9.211 26.812 24.266 1 88.69 223 ASP B C 1
ATOM 4036 O O . ASP B 1 223 ? -8.992 25.656 23.875 1 88.69 223 ASP B O 1
ATOM 4040 N N . PHE B 1 224 ? -8.359 27.828 24.203 1 90.5 224 PHE B N 1
ATOM 4041 C CA . PHE B 1 224 ? -7.129 27.688 23.422 1 90.5 224 PHE B CA 1
ATOM 4042 C C . PHE B 1 224 ? -6.281 26.547 23.953 1 90.5 224 PHE B C 1
ATOM 4044 O O . PHE B 1 224 ? -5.684 25.797 23.156 1 90.5 224 PHE B O 1
ATOM 4051 N N . MET B 1 225 ? -6.328 26.312 25.172 1 90 225 MET B N 1
ATOM 4052 C CA . MET B 1 225 ? -5.484 25.297 25.812 1 90 225 MET B CA 1
ATOM 4053 C C . MET B 1 225 ? -5.895 23.906 25.375 1 90 225 MET B C 1
ATOM 4055 O O . MET B 1 225 ? -5.086 22.969 25.406 1 90 225 MET B O 1
ATOM 4059 N N . GLN B 1 226 ? -7.113 23.75 25 1 91.94 226 GLN B N 1
ATOM 4060 C CA . GLN B 1 226 ? -7.586 22.453 24.5 1 91.94 226 GLN B CA 1
ATOM 4061 C C . GLN B 1 226 ? -6.816 22.031 23.266 1 91.94 226 GLN B C 1
ATOM 4063 O O . GLN B 1 226 ? -6.602 20.844 23.031 1 91.94 226 GLN B O 1
ATOM 4068 N N . GLY B 1 227 ? -6.426 22.984 22.438 1 94.12 227 GLY B N 1
ATOM 4069 C CA . GLY B 1 227 ? -5.598 22.688 21.281 1 94.12 227 GLY B CA 1
ATOM 4070 C C . GLY B 1 227 ? -4.246 22.094 21.641 1 94.12 227 GLY B C 1
ATOM 4071 O O . GLY B 1 227 ? -3.781 21.156 21 1 94.12 227 GLY B O 1
ATOM 4072 N N . TYR B 1 228 ? -3.666 22.641 22.719 1 94.56 228 TYR B N 1
ATOM 4073 C CA . TYR B 1 228 ? -2.396 22.109 23.203 1 94.56 228 TYR B CA 1
ATOM 4074 C C . TYR B 1 228 ? -2.545 20.672 23.672 1 94.56 228 TYR B C 1
ATOM 4076 O O . TYR B 1 228 ? -1.714 19.812 23.344 1 94.56 228 TYR B O 1
ATOM 4084 N N . GLN B 1 229 ? -3.57 20.484 24.422 1 93.25 229 GLN B N 1
ATOM 4085 C CA . GLN B 1 229 ? -3.822 19.125 24.922 1 93.25 229 GLN B CA 1
ATOM 4086 C C . GLN B 1 229 ? -3.965 18.141 23.766 1 93.25 229 GLN B C 1
ATOM 4088 O O . GLN B 1 229 ? -3.404 17.047 23.812 1 93.25 229 GLN B O 1
ATOM 4093 N N . ALA B 1 230 ? -4.699 18.547 22.781 1 92.44 230 ALA B N 1
ATOM 4094 C CA . ALA B 1 230 ? -4.945 17.672 21.641 1 92.44 230 ALA B CA 1
ATOM 4095 C C . ALA B 1 230 ? -3.643 17.328 20.922 1 92.44 230 ALA B C 1
ATOM 4097 O O . ALA B 1 230 ? -3.373 16.156 20.656 1 92.44 230 ALA B O 1
ATOM 4098 N N . VAL B 1 231 ? -2.797 18.281 20.625 1 95.88 231 VAL B N 1
ATOM 4099 C CA . VAL B 1 231 ? -1.586 18.047 19.844 1 95.88 231 VAL B CA 1
ATOM 4100 C C . VAL B 1 231 ? -0.564 17.281 20.703 1 95.88 231 VAL B C 1
ATOM 4102 O O . VAL B 1 231 ? 0.111 16.375 20.203 1 95.88 231 VAL B O 1
ATOM 4105 N N . LEU B 1 232 ? -0.467 17.594 21.953 1 95.31 232 LEU B N 1
ATOM 4106 C CA . LEU B 1 232 ? 0.483 16.906 22.828 1 95.31 232 LEU B CA 1
ATOM 4107 C C . LEU B 1 232 ? 0.087 15.453 23.016 1 95.31 232 LEU B C 1
ATOM 4109 O O . LEU B 1 232 ? 0.94 14.562 22.984 1 95.31 232 LEU B O 1
ATOM 4113 N N . SER B 1 233 ? -1.179 15.219 23.266 1 90.69 233 SER B N 1
ATOM 4114 C CA . SER B 1 233 ? -1.674 13.852 23.375 1 90.69 233 SER B CA 1
ATOM 4115 C C . SER B 1 233 ? -1.41 13.07 22.094 1 90.69 233 SER B C 1
ATOM 4117 O O . SER B 1 233 ? -1.013 11.898 22.141 1 90.69 233 SER B O 1
ATOM 4119 N N . TRP B 1 234 ? -1.676 13.688 20.984 1 90.25 234 TRP B N 1
ATOM 4120 C CA . TRP B 1 234 ? -1.446 13.07 19.688 1 90.25 234 TRP B CA 1
ATOM 4121 C C . TRP B 1 234 ? 0.023 12.695 19.5 1 90.25 234 TRP B C 1
ATOM 4123 O O . TRP B 1 234 ? 0.344 11.602 19.047 1 90.25 234 TRP B O 1
ATOM 4133 N N . ILE B 1 235 ? 0.952 13.57 19.844 1 93.56 235 ILE B N 1
ATOM 4134 C CA . ILE B 1 235 ? 2.387 13.352 19.703 1 93.56 235 ILE B CA 1
ATOM 4135 C C . ILE B 1 235 ? 2.799 12.117 20.516 1 93.56 235 ILE B C 1
ATOM 4137 O O . ILE B 1 235 ? 3.48 11.234 20 1 93.56 235 ILE B O 1
ATOM 4141 N N . GLU B 1 236 ? 2.344 12.109 21.672 1 87.94 236 GLU B N 1
ATOM 4142 C CA . GLU B 1 236 ? 2.658 10.984 22.547 1 87.94 236 GLU B CA 1
ATOM 4143 C C . GLU B 1 236 ? 2.062 9.688 22.016 1 87.94 236 GLU B C 1
ATOM 4145 O O . GLU B 1 236 ? 2.744 8.656 21.969 1 87.94 236 GLU B O 1
ATOM 4150 N N . GLY B 1 237 ? 0.913 9.742 21.641 1 83.25 237 GLY B N 1
ATOM 4151 C CA . GLY B 1 237 ? 0.187 8.562 21.219 1 83.25 237 GLY B CA 1
ATOM 4152 C C . GLY B 1 237 ? 0.646 8.031 19.859 1 83.25 237 GLY B C 1
ATOM 4153 O O . GLY B 1 237 ? 0.384 6.879 19.516 1 83.25 237 GLY B O 1
ATOM 4154 N N . ASN B 1 238 ? 1.331 8.82 19.016 1 85.25 238 ASN B N 1
ATOM 4155 C CA . ASN B 1 238 ? 1.692 8.422 17.656 1 85.25 238 ASN B CA 1
ATOM 4156 C C . ASN B 1 238 ? 3.195 8.195 17.531 1 85.25 238 ASN B C 1
ATOM 4158 O O . ASN B 1 238 ? 3.711 8.086 16.406 1 85.25 238 ASN B O 1
ATOM 4162 N N . GLY B 1 239 ? 3.879 8.172 18.672 1 86.25 239 GLY B N 1
ATOM 4163 C CA . GLY B 1 239 ? 5.285 7.793 18.672 1 86.25 239 GLY B CA 1
ATOM 4164 C C . GLY B 1 239 ? 6.199 8.898 18.188 1 86.25 239 GLY B C 1
ATOM 4165 O O . GLY B 1 239 ? 7.176 8.633 17.484 1 86.25 239 GLY B O 1
ATOM 4166 N N . TYR B 1 240 ? 5.855 10.109 18.359 1 92.81 240 TYR B N 1
ATOM 4167 C CA . TYR B 1 240 ? 6.703 11.242 18.016 1 92.81 240 TYR B CA 1
ATOM 4168 C C . TYR B 1 240 ? 7.289 11.891 19.266 1 92.81 240 TYR B C 1
ATOM 4170 O O . TYR B 1 240 ? 6.77 11.695 20.375 1 92.81 240 TYR B O 1
ATOM 4178 N N . GLU B 1 241 ? 8.383 12.531 19.062 1 95.75 241 GLU B N 1
ATOM 4179 C CA . GLU B 1 241 ? 8.977 13.359 20.109 1 95.75 241 GLU B CA 1
ATOM 4180 C C . GLU B 1 241 ? 9.188 14.789 19.625 1 95.75 241 GLU B C 1
ATOM 4182 O O . GLU B 1 241 ? 9.414 15.023 18.438 1 95.75 241 GLU B O 1
ATOM 4187 N N . ILE B 1 242 ? 9.07 15.719 20.594 1 97.06 242 ILE B N 1
ATOM 4188 C CA . ILE B 1 242 ? 9.281 17.125 20.281 1 97.06 242 ILE B CA 1
ATOM 4189 C C . ILE B 1 242 ? 10.773 17.406 20.094 1 97.06 242 ILE B C 1
ATOM 4191 O O . ILE B 1 242 ? 11.586 17.016 20.953 1 97.06 242 ILE B O 1
ATOM 4195 N N . THR B 1 243 ? 11.203 18.109 19.016 1 96.5 243 THR B N 1
ATOM 4196 C CA . THR B 1 243 ? 12.617 18.203 18.688 1 96.5 243 THR B CA 1
ATOM 4197 C C . THR B 1 243 ? 13.07 19.656 18.672 1 96.5 243 THR B C 1
ATOM 4199 O O . THR B 1 243 ? 14.234 19.953 18.375 1 96.5 243 THR B O 1
ATOM 4202 N N . GLY B 1 244 ? 12.266 20.578 18.938 1 96.25 244 GLY B N 1
ATOM 4203 C CA . GLY B 1 244 ? 12.641 21.984 18.891 1 96.25 244 GLY B CA 1
ATOM 4204 C C . GLY B 1 244 ? 11.602 22.906 19.5 1 96.25 244 GLY B C 1
ATOM 4205 O O . GLY B 1 244 ? 10.633 22.438 20.094 1 96.25 244 GLY B O 1
ATOM 4206 N N . PRO B 1 245 ? 11.812 24.266 19.391 1 97.31 245 PRO B N 1
ATOM 4207 C CA . PRO B 1 245 ? 10.852 25.234 19.938 1 97.31 245 PRO B CA 1
ATOM 4208 C C . PRO B 1 245 ? 9.492 25.156 19.25 1 97.31 245 PRO B C 1
ATOM 4210 O O . PRO B 1 245 ? 9.414 25.016 18.016 1 97.31 245 PRO B O 1
ATOM 4213 N N . PHE B 1 246 ? 8.469 25.062 20.094 1 97.31 246 PHE B N 1
ATOM 4214 C CA . PHE B 1 246 ? 7.145 25.078 19.484 1 97.31 246 PHE B CA 1
ATOM 4215 C C . PHE B 1 246 ? 6.695 26.5 19.188 1 97.31 246 PHE B C 1
ATOM 4217 O O . PHE B 1 246 ? 7.281 27.453 19.688 1 97.31 246 PHE B O 1
ATOM 4224 N N . ARG B 1 247 ? 5.641 26.625 18.328 1 96.75 247 ARG B N 1
ATOM 4225 C CA . ARG B 1 247 ? 5.219 27.922 17.812 1 96.75 247 ARG B CA 1
ATOM 4226 C C . ARG B 1 247 ? 3.707 28.078 17.906 1 96.75 247 ARG B C 1
ATOM 4228 O O . ARG B 1 247 ? 2.967 27.094 17.828 1 96.75 247 ARG B O 1
ATOM 4235 N N . GLU B 1 248 ? 3.338 29.297 18.078 1 95.56 248 GLU B N 1
ATOM 4236 C CA . GLU B 1 248 ? 1.964 29.75 17.875 1 95.56 248 GLU B CA 1
ATOM 4237 C C . GLU B 1 248 ? 1.869 30.734 16.734 1 95.56 248 GLU B C 1
ATOM 4239 O O . GLU B 1 248 ? 2.504 31.797 16.75 1 95.56 248 GLU B O 1
ATOM 4244 N N . VAL B 1 249 ? 1.172 30.312 15.711 1 95.25 249 VAL B N 1
ATOM 4245 C CA . VAL B 1 249 ? 0.959 31.203 14.57 1 95.25 249 VAL B CA 1
ATOM 4246 C C . VAL B 1 249 ? -0.413 31.875 14.68 1 95.25 249 VAL B C 1
ATOM 4248 O O . VAL B 1 249 ? -1.44 31.188 14.656 1 95.25 249 VAL B O 1
ATOM 4251 N N . TYR B 1 250 ? -0.442 33.188 14.766 1 93.12 250 TYR B N 1
ATOM 4252 C CA . TYR B 1 250 ? -1.677 33.938 14.953 1 93.12 250 TYR B CA 1
ATOM 4253 C C . TYR B 1 250 ? -2.266 34.375 13.617 1 93.12 250 TYR B C 1
ATOM 4255 O O . TYR B 1 250 ? -2.09 35.5 13.188 1 93.12 250 TYR B O 1
ATOM 4263 N N . HIS B 1 251 ? -3.023 33.531 13.062 1 92.12 251 HIS B N 1
ATOM 4264 C CA . HIS B 1 251 ? -3.609 33.812 11.75 1 92.12 251 HIS B CA 1
ATOM 4265 C C . HIS B 1 251 ? -4.668 34.906 11.836 1 92.12 251 HIS B C 1
ATOM 4267 O O . HIS B 1 251 ? -4.805 35.719 10.914 1 92.12 251 HIS B O 1
ATOM 4273 N N . LYS B 1 252 ? -5.48 34.844 12.805 1 88.06 252 LYS B N 1
ATOM 4274 C CA . LYS B 1 252 ? -6.477 35.875 13.141 1 88.06 252 LYS B CA 1
ATOM 4275 C C . LYS B 1 252 ? -6.461 36.188 14.633 1 88.06 252 LYS B C 1
ATOM 4277 O O . LYS B 1 252 ? -6.762 35.312 15.461 1 88.06 252 LYS B O 1
ATOM 4282 N N . PHE B 1 253 ? -5.949 37.25 14.945 1 82.94 253 PHE B N 1
ATOM 4283 C CA . PHE B 1 253 ? -5.883 37.719 16.312 1 82.94 253 PHE B CA 1
ATOM 4284 C C . PHE B 1 253 ? -6.082 39.219 16.391 1 82.94 253 PHE B C 1
ATOM 4286 O O . PHE B 1 253 ? -5.199 40 15.984 1 82.94 253 PHE B O 1
ATOM 4293 N N . VAL B 1 254 ? -7.309 39.656 16.625 1 71.56 254 VAL B N 1
ATOM 4294 C CA . VAL B 1 254 ? -7.625 41.062 16.672 1 71.56 254 VAL B CA 1
ATOM 4295 C C . VAL B 1 254 ? -7.891 41.5 18.109 1 71.56 254 VAL B C 1
ATOM 4297 O O . VAL B 1 254 ? -8.906 41.125 18.703 1 71.56 254 VAL B O 1
ATOM 4300 N N . GLY B 1 255 ? -6.773 42.188 18.703 1 63.31 255 GLY B N 1
ATOM 4301 C CA . GLY B 1 255 ? -6.691 42.812 20.016 1 63.31 255 GLY B CA 1
ATOM 4302 C C . GLY B 1 255 ? -7.875 42.469 20.906 1 63.31 255 GLY B C 1
ATOM 4303 O O . GLY B 1 255 ? -7.75 41.688 21.859 1 63.31 255 GLY B O 1
ATOM 4304 N N . ASP B 1 256 ? -9.078 43.094 20.609 1 60.97 256 ASP B N 1
ATOM 4305 C CA . ASP B 1 256 ? -10.195 43.125 21.547 1 60.97 256 ASP B CA 1
ATOM 4306 C C . ASP B 1 256 ? -11.18 42 21.297 1 60.97 256 ASP B C 1
ATOM 4308 O O . ASP B 1 256 ? -12.125 41.812 22.062 1 60.97 256 ASP B O 1
ATOM 4312 N N . ARG B 1 257 ? -11.039 41.281 20.297 1 69.5 257 ARG B N 1
ATOM 4313 C CA . ARG B 1 257 ? -12 40.219 20 1 69.5 257 ARG B CA 1
ATOM 4314 C C . ARG B 1 257 ? -11.391 38.844 20.234 1 69.5 257 ARG B C 1
ATOM 4316 O O . ARG B 1 257 ? -11.031 38.156 19.281 1 69.5 257 ARG B O 1
ATOM 4323 N N . MET B 1 258 ? -11.352 38.5 21.422 1 79.88 258 MET B N 1
ATOM 4324 C CA . MET B 1 258 ? -10.75 37.25 21.875 1 79.88 258 MET B CA 1
ATOM 4325 C C . MET B 1 258 ? -11.711 36.062 21.688 1 79.88 258 MET B C 1
ATOM 4327 O O . MET B 1 258 ? -11.367 34.938 21.969 1 79.88 258 MET B O 1
ATOM 4331 N N . ASP B 1 259 ? -12.844 36.375 21.125 1 81.19 259 ASP B N 1
ATOM 4332 C CA . ASP B 1 259 ? -13.867 35.344 20.984 1 81.19 259 ASP B CA 1
ATOM 4333 C C . ASP B 1 259 ? -13.797 34.688 19.625 1 81.19 259 ASP B C 1
ATOM 4335 O O . ASP B 1 259 ? -14.477 33.656 19.375 1 81.19 259 ASP B O 1
ATOM 4339 N N . ASP B 1 260 ? -12.969 35.156 18.719 1 86.81 260 ASP B N 1
ATOM 4340 C CA . ASP B 1 260 ? -12.922 34.594 17.375 1 86.81 260 ASP B CA 1
ATOM 4341 C C . ASP B 1 260 ? -11.492 34.562 16.844 1 86.81 260 ASP B C 1
ATOM 4343 O O . ASP B 1 260 ? -11.227 35.156 15.781 1 86.81 260 ASP B O 1
ATOM 4347 N N . VAL B 1 261 ? -10.648 33.938 17.5 1 91.19 261 VAL B N 1
ATOM 4348 C CA . VAL B 1 261 ? -9.25 33.875 17.078 1 91.19 261 VAL B CA 1
ATOM 4349 C C . VAL B 1 261 ? -9.031 32.625 16.219 1 91.19 261 VAL B C 1
ATOM 4351 O O . VAL B 1 261 ? -9.805 31.672 16.297 1 91.19 261 VAL B O 1
ATOM 4354 N N . VAL B 1 262 ? -8.117 32.688 15.289 1 93.5 262 VAL B N 1
ATOM 4355 C CA . VAL B 1 262 ? -7.578 31.516 14.57 1 93.5 262 VAL B CA 1
ATOM 4356 C C . VAL B 1 262 ? -6.078 31.406 14.828 1 93.5 262 VAL B C 1
ATOM 4358 O O . VAL B 1 262 ? -5.289 32.156 14.266 1 93.5 262 VAL B O 1
ATOM 4361 N N . ILE B 1 263 ? -5.691 30.422 15.672 1 94.5 263 ILE B N 1
ATOM 4362 C CA . ILE B 1 263 ? -4.297 30.25 16.078 1 94.5 263 ILE B CA 1
ATOM 4363 C C . ILE B 1 263 ? -3.852 28.828 15.766 1 94.5 263 ILE B C 1
ATOM 4365 O O . ILE B 1 263 ? -4.562 27.859 16.078 1 94.5 263 ILE B O 1
ATOM 4369 N N . GLU B 1 264 ? -2.799 28.734 15.164 1 96.38 264 GLU B N 1
ATOM 4370 C CA . GLU B 1 264 ? -2.213 27.438 14.867 1 96.38 264 GLU B CA 1
ATOM 4371 C C . GLU B 1 264 ? -1.062 27.125 15.82 1 96.38 264 GLU B C 1
ATOM 4373 O O . GLU B 1 264 ? -0.149 27.938 15.992 1 96.38 264 GLU B O 1
ATOM 4378 N N . ILE B 1 265 ? -1.176 25.969 16.438 1 97.38 265 ILE B N 1
ATOM 4379 C CA . ILE B 1 265 ? -0.107 25.469 17.297 1 97.38 265 ILE B CA 1
ATOM 4380 C C . ILE B 1 265 ? 0.766 24.484 16.5 1 97.38 265 ILE B C 1
ATOM 4382 O O . ILE B 1 265 ? 0.256 23.562 15.867 1 97.38 265 ILE B O 1
ATOM 4386 N N . GLN B 1 266 ? 2.072 24.719 16.531 1 97.94 266 GLN B N 1
ATOM 4387 C CA . GLN B 1 266 ? 3.01 23.859 15.812 1 97.94 266 GLN B CA 1
ATOM 4388 C C . GLN B 1 266 ? 4.094 23.328 16.75 1 97.94 266 GLN B C 1
ATOM 4390 O O . GLN B 1 266 ? 4.82 24.109 17.375 1 97.94 266 GLN B O 1
ATOM 4395 N N . PHE B 1 267 ? 4.23 22.047 16.859 1 98.12 267 PHE B N 1
ATOM 4396 C CA . PHE B 1 267 ? 5.344 21.406 17.562 1 98.12 267 PHE B CA 1
ATOM 4397 C C . PHE B 1 267 ? 6.285 20.734 16.562 1 98.12 267 PHE B C 1
ATOM 4399 O O . PHE B 1 267 ? 5.883 19.812 15.852 1 98.12 267 PHE B O 1
ATOM 4406 N N . PRO B 1 268 ? 7.527 21.172 16.453 1 98.12 268 PRO B N 1
ATOM 4407 C CA . PRO B 1 268 ? 8.484 20.375 15.688 1 98.12 268 PRO B CA 1
ATOM 4408 C C . PRO B 1 268 ? 8.656 18.969 16.25 1 98.12 268 PRO B C 1
ATOM 4410 O O . PRO B 1 268 ? 8.836 18.781 17.453 1 98.12 268 PRO B O 1
ATOM 4413 N N . VAL B 1 269 ? 8.555 17.953 15.344 1 97.31 269 VAL B N 1
ATOM 4414 C CA . VAL B 1 269 ? 8.562 16.594 15.852 1 97.31 269 VAL B CA 1
ATOM 4415 C C . VAL B 1 269 ? 9.422 15.711 14.953 1 97.31 269 VAL B C 1
ATOM 4417 O O . VAL B 1 269 ? 9.734 16.078 13.82 1 97.31 269 VAL B O 1
ATOM 4420 N N . ALA B 1 270 ? 9.867 14.609 15.516 1 95 270 ALA B N 1
ATOM 4421 C CA . ALA B 1 270 ? 10.492 13.492 14.812 1 95 270 ALA B CA 1
ATOM 4422 C C . ALA B 1 270 ? 10.016 12.156 15.367 1 95 270 ALA B C 1
ATOM 4424 O O . ALA B 1 270 ? 9.656 12.055 16.547 1 95 270 ALA B O 1
ATOM 4425 N N . LYS B 1 271 ? 9.922 11.156 14.453 1 88.69 271 LYS B N 1
ATOM 4426 C CA . LYS B 1 271 ? 9.508 9.82 14.883 1 88.69 271 LYS B CA 1
ATOM 4427 C C . LYS B 1 271 ? 10.5 9.242 15.891 1 88.69 271 LYS B C 1
ATOM 4429 O O . LYS B 1 271 ? 11.711 9.375 15.719 1 88.69 271 LYS B O 1
ATOM 4434 N N . VAL B 1 272 ? 9.867 8.633 16.891 1 85.69 272 VAL B N 1
ATOM 4435 C CA . VAL B 1 272 ? 10.727 7.984 17.891 1 85.69 272 VAL B CA 1
ATOM 4436 C C . VAL B 1 272 ? 11.266 6.668 17.328 1 85.69 272 VAL B C 1
ATOM 4438 O O . VAL B 1 272 ? 10.5 5.867 16.766 1 85.69 272 VAL B O 1
ATOM 4441 N N . ASP B 1 273 ? 12.477 6.484 17.016 1 71.5 273 ASP B N 1
ATOM 4442 C CA . ASP B 1 273 ? 13.086 5.238 16.562 1 71.5 273 ASP B CA 1
ATOM 4443 C C . ASP B 1 273 ? 12.867 4.117 17.578 1 71.5 273 ASP B C 1
ATOM 4445 O O . ASP B 1 273 ? 13.211 4.258 18.75 1 71.5 273 ASP B O 1
ATOM 4449 N N . LEU B 1 274 ? 11.812 3.342 17.5 1 53.44 274 LEU B N 1
ATOM 4450 C CA . LEU B 1 274 ? 11.875 2.197 18.391 1 53.44 274 LEU B CA 1
ATOM 4451 C C . LEU B 1 274 ? 13.023 1.271 18.031 1 53.44 274 LEU B C 1
ATOM 4453 O O . LEU B 1 274 ? 13.391 1.168 16.844 1 53.44 274 LEU B O 1
#

Organism: NCBI:txid741277

Radius of gyration: 34.21 Å; Cα contacts (8 Å, |Δi|>4): 980; chains: 2; bounding box: 51×103×77 Å

Sequence (548 aa):
MLRIGYFSRISQVAVQTLRYYDKLGLLRPVHVDHFTSYRYYSIEQLPRLNRILALKDLGLSLNQIARILEEDVSANEIRGMLRFRHAQLADQMQEMQAQLARVEERLRSIEQEGKMPKYDVVLKTVEPVLVAGRRIIISENLNYPIGLPEAFQEVYAYTKEHRTDPTGCGIAIWYTPVDTTTNEDVEAAVLLKEPMLESERIKVHQLPQVEVASVVHQGRMKDFMQGYQAVLSWIEGNGYEITGPFREVYHKFVGDRMDDVVIEIQFPVAKVDLMLRIGYFSRISQVAVQTLRYYDKLGLLRPVHVDHFTSYRYYSIEQLPRLNRILALKDLGLSLNQIARILEEDVSANEIRGMLRFRHAQLADQMQEMQAQLARVEERLRSIEQEGKMPKYDVVLKTVEPVLVAGRRIIISENLNYPIGLPEAFQEVYAYTKEHRTDPTGCGIAIWYTPVDTTTNEDVEAAVLLKEPMLESERIKVHQLPQVEVASVVHQGRMKDFMQGYQAVLSWIEGNGYEITGPFREVYHKFVGDRMDDVVIEIQFPVAKVDL

InterPro domains:
  IPR000551 MerR-type HTH domain [PF13411] (3-71)
  IPR000551 MerR-type HTH domain [PS00552] (5-27)
  IPR000551 MerR-type HTH domain [PS50937] (1-71)
  IPR000551 MerR-type HTH domain [SM00422] (2-72)
  IPR009061 Putative DNA-binding domain superfamily [SSF46955] (2-112)
  IPR010499 Bacterial transcription activator, effector binding [SM00871] (119-270)
  IPR011256 Regulatory factor, effector binding domain superfamily [G3DSA:3.20.80.10] (120-270)
  IPR011256 Regulatory factor, effector binding domain superfamily [SSF55136] (120-271)
  IPR029442 GyrI-like small molecule binding domain [PF06445] (121-269)
  IPR047057 MerR transcriptional regulator [PTHR30204] (1-161)